Protein AF-A0A9P3PJD3-F1 (afdb_monomer)

Organism: Lyophyllum shimeji (NCBI:txid47721)

pLDDT: mean 73.06, std 24.03, range [23.92, 98.25]

Sequence (471 aa):
MWLSDAQKIGVALTTFGALFMLLGVMLFFDGALLALGNVLFLSGLTLIIGPQKTFYFFARKQKIRGTICFLGGVLLVFLKWPFVGMIVETFGFLNLFGDFFPVVITFLRQLPFIGTALSLPYIRVVVDRLAGSRTSAGYLTEPVTESTPVASRGSAKRLLNLPSFSKSKDHDLRITYLTQIGMHEKFLHSLASRYLAIKSQYPGEGRRRWHLRVLHEFWEGLHNDLSGLSTKLSPDDFMQDDDPFDYLTEGQELGIVLRTDYSNDHAWQAFCATLRDAEQELSEAVKQPEPADTEEARSLGQTQTEDSDSDAESVGGVPFPIIKAVDPSPAERPVFHNISNLTALRILNEVDIRPAPSPPPGESRIHPPNRLIDQGGWQEIYSGMNIWIYDTQSNNDQCVRLVSQEGDIYGTATGDSWRVQGSHICELQFNMSFLGMKISFGGLDRWDYTQRRQNLDEANQTVGIPRSTST

Solvent-accessible surface area (backbone atoms only — not comparable to full-atom values): 27585 Å² total; per-residue (Å²): 140,81,76,53,71,60,32,51,50,8,53,52,30,29,52,52,7,52,50,30,32,51,49,10,53,74,63,75,42,34,36,68,39,32,42,50,8,49,54,32,26,52,52,8,48,25,37,55,65,28,63,69,56,37,52,54,58,46,67,30,82,93,26,33,69,17,34,54,31,22,54,48,8,52,48,29,17,71,71,72,37,26,66,63,8,52,55,40,18,51,56,8,46,49,60,56,50,52,87,48,44,48,58,51,51,55,54,45,50,71,37,84,71,50,20,62,60,53,60,35,79,77,49,33,59,56,52,49,54,72,54,57,80,71,85,81,80,82,82,81,91,83,86,90,79,94,71,90,79,74,91,72,92,81,84,94,81,84,90,67,80,51,78,66,61,81,94,74,97,61,83,71,59,56,70,55,73,71,51,79,70,73,68,34,66,75,55,49,54,45,40,76,72,37,41,70,60,47,39,70,75,46,77,84,63,31,39,50,51,41,52,52,51,41,48,51,53,46,65,76,43,66,87,59,83,80,81,82,78,93,61,99,76,58,70,67,78,74,62,75,59,70,42,94,53,50,76,78,71,57,74,80,43,64,25,36,37,41,49,24,51,85,89,50,66,68,44,50,53,54,42,55,49,37,40,52,52,30,43,47,52,52,27,48,32,30,51,57,80,86,79,93,86,81,84,88,85,83,91,87,83,89,80,89,83,83,87,78,94,69,88,77,76,80,84,37,38,62,83,53,60,56,58,42,79,42,76,62,53,86,86,46,34,79,78,42,50,74,58,52,54,43,55,51,44,54,67,68,25,47,78,44,53,43,76,28,63,71,60,61,94,93,54,74,75,69,80,80,63,39,50,40,40,34,37,99,57,26,17,46,30,46,48,65,68,46,46,28,38,35,39,74,64,22,61,77,69,45,29,26,34,42,44,33,46,49,51,90,52,58,87,36,36,30,28,31,27,41,80,43,50,41,64,48,47,48,59,50,51,50,34,38,74,74,68,70,51,72,96,69,63,87,86,52,94,71,53,45,63,68,58,36,51,53,36,58,56,52,69,74,48,76,95,79,70,83,79,75,83,84,124

Secondary structure (DSSP, 8-state):
----HHHHHHHHHHHHHHHHHHHHHHTTS-HHHHHHHHHHHHHHHHHHH-HHHHHHHHT-TTTHHHHHHHHHHHHHHHTT-HHHHHHHHHHHHHHHHGGGHHHHHHHHHHSTTHHHHHTSHHHHHHHHHHH------------------------------PPP------STTHHHHS--SPPPHHHHHHHHHHHHHHHHH-TTS-HHHHHHHHHHHHHHTTTS--TT------GGGGTSS--TTHHHH-SS-SEEEEE---S-HHHHHHHHHHHHHHHHHHHHHHH-----------------------------S-SS-SEEEE---TTTHHHHTT--HHHHHHHHSEEEEEEPPPPPTTPPPPSS-BTTTBBTTEEEEEESSEEEEE-TTHHHH-EEEEEPSS-SSTT--TT-EEEEEGGGHHHHHHHHHHH------TT---S-HHHHHHHHHHHTS-S--------

Radius of gyration: 27.25 Å; Cα contacts (8 Å, |Δi|>4): 586; chains: 1; bounding box: 64×73×81 Å

InterPro domains:
  IPR007305 Vesicle transport protein, Got1/SFT2-like [PF04178] (14-112)
  IPR045176 Protein transport protein Got1 [PTHR21493] (2-134)

Structure (mmCIF, N/CA/C/O backbone):
data_AF-A0A9P3PJD3-F1
#
_entry.id   AF-A0A9P3PJD3-F1
#
loop_
_atom_site.group_PDB
_atom_site.id
_atom_site.type_symbol
_atom_site.label_atom_id
_atom_site.label_alt_id
_atom_site.label_comp_id
_atom_site.label_asym_id
_atom_site.label_entity_id
_atom_site.label_seq_id
_atom_site.pdbx_PDB_ins_code
_atom_site.Cartn_x
_atom_site.Cartn_y
_atom_site.Cartn_z
_atom_site.occupancy
_atom_site.B_iso_or_equiv
_atom_site.auth_seq_id
_atom_site.auth_comp_id
_atom_site.auth_asym_id
_atom_site.auth_atom_id
_atom_site.pdbx_PDB_model_num
ATOM 1 N N . MET A 1 1 ? 14.422 -10.837 13.502 1.00 37.41 1 MET A N 1
ATOM 2 C CA . MET A 1 1 ? 13.408 -10.274 14.421 1.00 37.41 1 MET A CA 1
ATOM 3 C C . MET A 1 1 ? 14.071 -10.039 15.772 1.00 37.41 1 MET A C 1
ATOM 5 O O . MET A 1 1 ? 14.404 -11.009 16.440 1.00 37.41 1 MET A O 1
ATOM 9 N N . TRP A 1 2 ? 14.347 -8.791 16.147 1.00 41.00 2 TRP A N 1
ATOM 10 C CA . TRP A 1 2 ? 14.808 -8.458 17.499 1.00 41.00 2 TRP A CA 1
ATOM 11 C C . TRP A 1 2 ? 13.704 -7.630 18.157 1.00 41.00 2 TRP A C 1
ATOM 13 O O . TRP A 1 2 ? 13.344 -6.574 17.652 1.00 41.00 2 TRP A O 1
ATOM 23 N N . LEU A 1 3 ? 13.097 -8.170 19.216 1.00 60.50 3 LEU A N 1
ATOM 24 C CA . LEU A 1 3 ? 12.095 -7.466 20.022 1.00 60.50 3 LEU A CA 1
ATOM 25 C C . LEU A 1 3 ? 12.729 -6.208 20.628 1.00 60.50 3 LEU A C 1
ATOM 27 O O . LEU A 1 3 ? 13.901 -6.251 21.019 1.00 60.50 3 LEU A O 1
ATOM 31 N N . SER A 1 4 ? 11.969 -5.120 20.765 1.00 76.19 4 SER A N 1
ATOM 32 C CA . SER A 1 4 ? 12.437 -3.978 21.558 1.00 76.19 4 SER A CA 1
ATOM 33 C C . SER A 1 4 ? 12.630 -4.400 23.017 1.00 76.19 4 SER A C 1
ATOM 35 O O . SER A 1 4 ? 11.998 -5.350 23.488 1.00 76.19 4 SER A O 1
ATOM 37 N N . ASP A 1 5 ? 13.486 -3.712 23.768 1.00 79.19 5 ASP A N 1
ATOM 38 C CA . ASP A 1 5 ? 13.736 -4.088 25.165 1.00 79.19 5 ASP A CA 1
ATOM 39 C C . ASP A 1 5 ? 12.467 -3.991 26.024 1.00 79.19 5 ASP A C 1
ATOM 41 O O . ASP A 1 5 ? 12.213 -4.869 26.848 1.00 79.19 5 ASP A O 1
ATOM 45 N N . ALA A 1 6 ? 11.591 -3.023 25.737 1.00 76.31 6 ALA A N 1
ATOM 46 C CA . ALA A 1 6 ? 10.266 -2.936 26.347 1.00 76.31 6 ALA A CA 1
ATOM 47 C C . ALA A 1 6 ? 9.379 -4.146 26.006 1.00 76.31 6 ALA A C 1
ATOM 49 O O . ALA A 1 6 ? 8.696 -4.665 26.884 1.00 76.31 6 ALA A O 1
ATOM 50 N N . GLN A 1 7 ? 9.416 -4.643 24.766 1.00 74.62 7 GLN A N 1
ATOM 51 C CA . GLN A 1 7 ? 8.671 -5.841 24.372 1.00 74.62 7 GLN A CA 1
ATOM 52 C C . GLN A 1 7 ? 9.248 -7.113 24.993 1.00 74.62 7 GLN A C 1
ATOM 54 O O . GLN A 1 7 ? 8.478 -7.982 25.388 1.00 74.62 7 GLN A O 1
ATOM 59 N N . LYS A 1 8 ? 10.573 -7.233 25.138 1.00 82.50 8 LYS A N 1
ATOM 60 C CA . LYS A 1 8 ? 11.196 -8.363 25.856 1.00 82.50 8 LYS A CA 1
ATOM 61 C C . LYS A 1 8 ? 10.764 -8.390 27.317 1.00 82.50 8 LYS A C 1
ATOM 63 O O . LYS A 1 8 ? 10.385 -9.442 27.829 1.00 82.50 8 LYS A O 1
ATOM 68 N N . ILE A 1 9 ? 10.786 -7.225 27.964 1.00 86.69 9 ILE A N 1
ATOM 69 C CA . ILE A 1 9 ? 10.283 -7.045 29.327 1.00 86.69 9 ILE A CA 1
ATOM 70 C C . ILE A 1 9 ? 8.790 -7.389 29.367 1.00 86.69 9 ILE A C 1
ATOM 72 O O . ILE A 1 9 ? 8.368 -8.176 30.208 1.00 86.69 9 ILE A O 1
ATOM 76 N N . GLY A 1 10 ? 8.004 -6.900 28.407 1.00 88.25 10 GLY A N 1
ATOM 77 C CA . GLY A 1 10 ? 6.584 -7.216 28.274 1.00 88.25 10 GLY A CA 1
ATOM 78 C C . GLY A 1 10 ? 6.309 -8.718 28.177 1.00 88.25 10 GLY A C 1
ATOM 79 O O . GLY A 1 10 ? 5.494 -9.233 28.936 1.00 88.25 10 GLY A O 1
ATOM 80 N N . VAL A 1 11 ? 7.041 -9.443 27.324 1.00 84.56 11 VAL A N 1
ATOM 81 C CA . VAL A 1 11 ? 6.950 -10.909 27.192 1.00 84.56 11 VAL A CA 1
ATOM 82 C C . VAL A 1 11 ? 7.253 -11.603 28.521 1.00 84.56 11 VAL A C 1
ATOM 84 O O . VAL A 1 11 ? 6.520 -12.516 28.911 1.00 84.56 11 VAL A O 1
ATOM 87 N N . ALA A 1 12 ? 8.281 -11.157 29.249 1.00 91.12 12 ALA A N 1
ATOM 88 C CA . ALA A 1 12 ? 8.594 -11.693 30.571 1.00 91.12 12 ALA A CA 1
ATOM 89 C C . ALA A 1 12 ? 7.453 -11.440 31.573 1.00 91.12 12 ALA A C 1
ATOM 91 O O . ALA A 1 12 ? 6.994 -12.385 32.215 1.00 91.12 12 ALA A O 1
ATOM 92 N N . LEU A 1 13 ? 6.940 -10.207 31.668 1.00 93.00 13 LEU A N 1
ATOM 93 C CA . LEU A 1 13 ? 5.838 -9.858 32.574 1.00 93.00 13 LEU A CA 1
ATOM 94 C C . LEU A 1 13 ? 4.545 -10.617 32.254 1.00 93.00 13 LEU A C 1
ATOM 96 O O . LEU A 1 13 ? 3.912 -11.130 33.173 1.00 93.00 13 LEU A O 1
ATOM 100 N N . THR A 1 14 ? 4.171 -10.751 30.980 1.00 91.38 14 THR A N 1
ATOM 101 C CA . THR A 1 14 ? 2.981 -11.518 30.578 1.00 91.38 14 THR A CA 1
ATOM 102 C C . THR A 1 14 ? 3.125 -12.992 30.945 1.00 91.38 14 THR A C 1
ATOM 104 O O . THR A 1 14 ? 2.175 -13.596 31.444 1.00 91.38 14 THR A O 1
ATOM 107 N N . THR A 1 15 ? 4.318 -13.563 30.762 1.00 91.12 15 THR A N 1
ATOM 108 C CA . THR A 1 15 ? 4.600 -14.962 31.118 1.00 91.12 15 THR A CA 1
ATOM 109 C C . THR A 1 15 ? 4.548 -15.173 32.634 1.00 91.12 15 THR A C 1
ATOM 111 O O . THR A 1 15 ? 3.896 -16.108 33.101 1.00 91.12 15 THR A O 1
ATOM 114 N N . PHE A 1 16 ? 5.166 -14.286 33.421 1.00 92.19 16 PHE A N 1
ATOM 115 C CA . PHE A 1 16 ? 5.097 -14.342 34.885 1.00 92.19 16 PHE A CA 1
ATOM 116 C C . PHE A 1 16 ? 3.681 -14.099 35.413 1.00 92.19 16 PHE A C 1
ATOM 118 O O . PHE A 1 16 ? 3.247 -14.798 36.326 1.00 92.19 16 PHE A O 1
ATOM 125 N N . GLY A 1 17 ? 2.937 -13.162 34.826 1.00 95.62 17 GLY A N 1
ATOM 126 C CA . GLY A 1 17 ? 1.540 -12.914 35.172 1.00 95.62 17 GLY A CA 1
ATOM 127 C C . GLY A 1 17 ? 0.670 -14.151 34.953 1.00 95.62 17 GLY A C 1
ATOM 128 O O . GLY A 1 17 ? -0.049 -14.561 35.861 1.00 95.62 17 GLY A O 1
ATOM 129 N N . ALA A 1 18 ? 0.809 -14.812 33.799 1.00 93.12 18 ALA A N 1
ATOM 130 C CA . ALA A 1 18 ? 0.119 -16.070 33.510 1.00 93.12 18 ALA A CA 1
ATOM 131 C C . ALA A 1 18 ? 0.488 -17.192 34.495 1.00 93.12 18 ALA A C 1
ATOM 133 O O . ALA A 1 18 ? -0.389 -17.932 34.945 1.00 93.12 18 ALA A O 1
ATOM 134 N N . LEU A 1 19 ? 1.764 -17.290 34.878 1.00 93.50 19 LEU A N 1
ATOM 135 C CA . LEU A 1 19 ? 2.227 -18.249 35.881 1.00 93.50 19 LEU A CA 1
ATOM 136 C C . LEU A 1 19 ? 1.600 -17.990 37.261 1.00 93.50 19 LEU A C 1
ATOM 138 O O . LEU A 1 19 ? 1.125 -18.930 37.896 1.00 93.50 19 LEU A O 1
ATOM 142 N N . PHE A 1 20 ? 1.573 -16.737 37.726 1.00 92.44 20 PHE A N 1
ATOM 143 C CA . PHE A 1 20 ? 0.970 -16.386 39.016 1.00 92.44 20 PHE A CA 1
ATOM 144 C C . PHE A 1 20 ? -0.547 -16.579 39.027 1.00 92.44 20 PHE A C 1
ATOM 146 O O . PHE A 1 20 ? -1.076 -17.069 40.024 1.00 92.44 20 PHE A O 1
ATOM 153 N N . MET A 1 21 ? -1.234 -16.292 37.917 1.00 94.69 21 MET A N 1
ATOM 154 C CA . MET A 1 21 ? -2.654 -16.622 37.775 1.00 94.69 21 MET A CA 1
ATOM 155 C C . MET A 1 21 ? -2.888 -18.137 37.877 1.00 94.69 21 MET A C 1
ATOM 157 O O . MET A 1 21 ? -3.758 -18.576 38.628 1.00 94.69 21 MET A O 1
ATOM 161 N N . LEU A 1 22 ? -2.079 -18.955 37.192 1.00 93.81 22 LEU A N 1
ATOM 162 C CA . LEU A 1 22 ? -2.166 -20.419 37.275 1.00 93.81 22 LEU A CA 1
ATOM 163 C C . LEU A 1 22 ? -1.929 -20.920 38.704 1.00 93.81 22 LEU A C 1
ATOM 165 O O . LEU A 1 22 ? -2.688 -21.755 39.198 1.00 93.81 22 LEU A O 1
ATOM 169 N N . LEU A 1 23 ? -0.901 -20.402 39.379 1.00 93.31 23 LEU A N 1
ATOM 170 C CA . LEU A 1 23 ? -0.596 -20.763 40.762 1.00 93.31 23 LEU A CA 1
ATOM 171 C C . LEU A 1 23 ? -1.735 -20.363 41.711 1.00 93.31 23 LEU A C 1
ATOM 173 O O . LEU A 1 23 ? -2.110 -21.155 42.574 1.00 93.31 23 LEU A O 1
ATOM 177 N N . GLY A 1 24 ? -2.318 -19.177 41.520 1.00 94.81 24 GLY A N 1
ATOM 178 C CA . GLY A 1 24 ? -3.471 -18.706 42.283 1.00 94.81 24 GLY A CA 1
ATOM 179 C C . GLY A 1 24 ? -4.686 -19.622 42.131 1.00 94.81 24 GLY A C 1
ATOM 180 O O . GLY A 1 24 ? -5.316 -19.966 43.128 1.00 94.81 24 GLY A O 1
ATOM 181 N N . VAL A 1 25 ? -4.973 -20.102 40.915 1.00 94.31 25 VAL A N 1
ATOM 182 C CA . VAL A 1 25 ? -6.035 -21.100 40.682 1.00 94.31 25 VAL A CA 1
ATOM 183 C C . VAL A 1 25 ? -5.717 -22.430 41.377 1.00 94.31 25 VAL A C 1
ATOM 185 O O . VAL A 1 25 ? -6.590 -22.988 42.041 1.00 94.31 25 VAL A O 1
ATOM 188 N N . MET A 1 26 ? -4.477 -22.925 41.275 1.00 93.75 26 MET A N 1
ATOM 189 C CA . MET A 1 26 ? -4.052 -24.192 41.895 1.00 93.75 26 MET A CA 1
ATOM 190 C C . MET A 1 26 ? -4.118 -24.163 43.427 1.00 93.75 26 MET A C 1
ATOM 192 O O . MET A 1 26 ? -4.468 -25.166 44.045 1.00 93.75 26 MET A O 1
ATOM 196 N N . LEU A 1 27 ? -3.834 -23.015 44.046 1.00 93.38 27 LEU A N 1
ATOM 197 C CA . LEU A 1 27 ? -3.934 -22.802 45.493 1.00 93.38 27 LEU A CA 1
ATOM 198 C C . LEU A 1 27 ? -5.358 -22.429 45.942 1.00 93.38 27 LEU A C 1
ATOM 200 O O . LEU A 1 27 ? -5.536 -21.666 46.885 1.00 93.38 27 LEU A O 1
ATOM 204 N N . PHE A 1 28 ? -6.375 -22.991 45.280 1.00 91.38 28 PHE A N 1
ATOM 205 C CA . PHE A 1 28 ? -7.795 -22.770 45.573 1.00 91.38 28 PHE A CA 1
ATOM 206 C C . PHE A 1 28 ? -8.239 -21.302 45.455 1.00 91.38 28 PHE A C 1
ATOM 208 O O . PHE A 1 28 ? -8.947 -20.785 46.317 1.00 91.38 28 PHE A O 1
ATOM 215 N N . PHE A 1 29 ? -7.882 -20.654 44.340 1.00 90.44 29 PHE A N 1
ATOM 216 C CA . PHE A 1 29 ? -8.232 -19.261 44.029 1.00 90.44 29 PHE A CA 1
ATOM 217 C C . PHE A 1 29 ? -7.695 -18.256 45.058 1.00 90.44 29 PHE A C 1
ATOM 219 O O . PHE A 1 29 ? -8.426 -17.381 45.530 1.00 90.44 29 PHE A O 1
ATOM 226 N N . ASP A 1 30 ? -6.403 -18.359 45.382 1.00 93.69 30 ASP A N 1
ATOM 227 C CA . ASP A 1 30 ? -5.714 -17.374 46.218 1.00 93.69 30 ASP A CA 1
ATOM 228 C C . ASP A 1 30 ? -5.802 -15.980 45.572 1.00 93.69 30 ASP A C 1
ATOM 230 O O . ASP A 1 30 ? -5.200 -15.704 44.531 1.00 93.69 30 ASP A O 1
ATOM 234 N N . GLY A 1 31 ? -6.589 -15.093 46.185 1.00 90.38 31 GLY A N 1
ATOM 235 C CA . GLY A 1 31 ? -6.885 -13.778 45.619 1.00 90.38 31 GLY A CA 1
ATOM 236 C C . GLY A 1 31 ? -5.663 -12.866 45.491 1.00 90.38 31 GLY A C 1
ATOM 237 O O . GLY A 1 31 ? -5.648 -12.017 44.604 1.00 90.38 31 GLY A O 1
ATOM 238 N N . ALA A 1 32 ? -4.631 -13.039 46.325 1.00 92.75 32 ALA A N 1
ATOM 239 C CA . ALA A 1 32 ? -3.427 -12.214 46.261 1.00 92.75 32 ALA A CA 1
ATOM 240 C C . ALA A 1 32 ? -2.553 -12.611 45.065 1.00 92.75 32 ALA A C 1
ATOM 242 O O . ALA A 1 32 ? -2.089 -11.738 44.329 1.00 92.75 32 ALA A O 1
ATOM 243 N N . LEU A 1 33 ? -2.380 -13.915 44.830 1.00 93.75 33 LEU A N 1
ATOM 244 C CA . LEU A 1 33 ? -1.654 -14.428 43.664 1.00 93.75 33 LEU A CA 1
ATOM 245 C C . LEU A 1 33 ? -2.386 -14.136 42.353 1.00 93.75 33 LEU A C 1
ATOM 247 O O . LEU A 1 33 ? -1.742 -13.761 41.374 1.00 93.75 33 LEU A O 1
ATOM 251 N N . LEU A 1 34 ? -3.718 -14.243 42.340 1.00 95.00 34 LEU A N 1
ATOM 252 C CA . LEU A 1 34 ? -4.534 -13.888 41.177 1.00 95.00 34 LEU A CA 1
ATOM 253 C C . LEU A 1 34 ? -4.467 -12.386 40.875 1.00 95.00 34 LEU A C 1
ATOM 255 O O . LEU A 1 34 ? -4.223 -12.007 39.734 1.00 95.00 34 LEU A O 1
ATOM 259 N N . ALA A 1 35 ? -4.594 -11.524 41.888 1.00 94.31 35 ALA A N 1
ATOM 260 C CA . ALA A 1 35 ? -4.472 -10.078 41.703 1.00 94.31 35 ALA A CA 1
ATOM 261 C C . ALA A 1 35 ? -3.072 -9.679 41.208 1.00 94.31 35 ALA A C 1
ATOM 263 O O . ALA A 1 35 ? -2.950 -8.886 40.274 1.00 94.31 35 ALA A O 1
ATOM 264 N N . LEU A 1 36 ? -2.013 -10.253 41.791 1.00 95.06 36 LEU A N 1
ATOM 265 C CA . LEU A 1 36 ? -0.637 -10.027 41.343 1.00 95.06 36 LEU A CA 1
ATOM 266 C C . LEU A 1 36 ? -0.435 -10.512 39.901 1.00 95.06 36 LEU A C 1
ATOM 268 O O . LEU A 1 36 ? 0.158 -9.802 39.086 1.00 95.06 36 LEU A O 1
ATOM 272 N N . GLY A 1 37 ? -0.969 -11.692 39.583 1.00 95.62 37 GLY A N 1
ATOM 273 C CA . GLY A 1 37 ? -0.989 -12.248 38.237 1.00 95.62 37 GLY A CA 1
ATOM 274 C C . GLY A 1 37 ? -1.658 -11.307 37.239 1.00 95.62 37 GLY A C 1
ATOM 275 O O . GLY A 1 37 ? -1.056 -11.003 36.213 1.00 95.62 37 GLY A O 1
ATOM 276 N N . ASN A 1 38 ? -2.825 -10.756 37.580 1.00 95.44 38 ASN A N 1
ATOM 277 C CA . ASN A 1 38 ? -3.565 -9.810 36.744 1.00 95.44 38 ASN A CA 1
ATOM 278 C C . ASN A 1 38 ? -2.787 -8.511 36.510 1.00 95.44 38 ASN A C 1
ATOM 280 O O . ASN A 1 38 ? -2.729 -8.028 35.381 1.00 95.44 38 ASN A O 1
ATOM 284 N N . VAL A 1 39 ? -2.134 -7.959 37.539 1.00 95.19 39 VAL A N 1
ATOM 285 C CA . VAL A 1 39 ? -1.307 -6.744 37.404 1.00 95.19 39 VAL A CA 1
ATOM 286 C C . VAL A 1 39 ? -0.113 -6.990 36.483 1.00 95.19 39 VAL A C 1
ATOM 288 O O . VAL A 1 39 ? 0.149 -6.193 35.577 1.00 95.19 39 VAL A O 1
ATOM 291 N N . LEU A 1 40 ? 0.607 -8.096 36.680 1.00 93.56 40 LEU A N 1
ATOM 292 C CA . LEU A 1 40 ? 1.763 -8.459 35.854 1.00 93.56 40 LEU A CA 1
ATOM 293 C C . LEU A 1 40 ? 1.352 -8.798 34.420 1.00 93.56 40 LEU A C 1
ATOM 295 O O . LEU A 1 40 ? 2.004 -8.376 33.468 1.00 93.56 40 LEU A O 1
ATOM 299 N N . PHE A 1 41 ? 0.238 -9.506 34.252 1.00 93.12 41 PHE A N 1
ATOM 300 C CA . PHE A 1 41 ? -0.291 -9.862 32.946 1.00 93.12 41 PHE A CA 1
ATOM 301 C C . PHE A 1 41 ? -0.732 -8.623 32.171 1.00 93.12 41 PHE A C 1
ATOM 3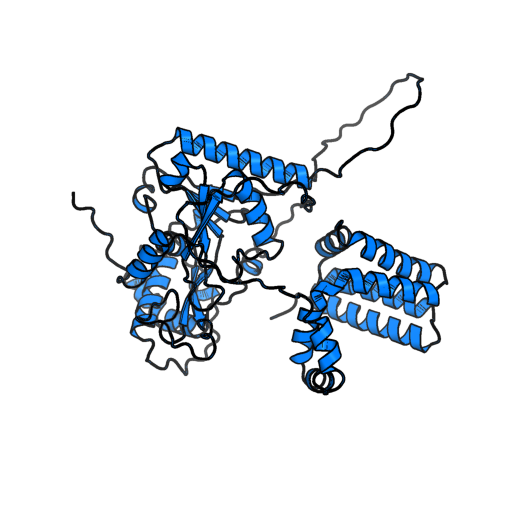03 O O . PHE A 1 41 ? -0.334 -8.457 31.019 1.00 93.12 41 PHE A O 1
ATOM 310 N N . LEU A 1 42 ? -1.486 -7.721 32.808 1.00 91.38 42 LEU A N 1
ATOM 311 C CA . LEU A 1 42 ? -1.941 -6.479 32.190 1.00 91.38 42 LEU A CA 1
ATOM 312 C C . LEU A 1 42 ? -0.785 -5.548 31.855 1.00 91.38 42 LEU A C 1
ATOM 314 O O . LEU A 1 42 ? -0.742 -5.023 30.747 1.00 91.38 42 LEU A O 1
ATOM 318 N N . SER A 1 43 ? 0.168 -5.361 32.765 1.00 91.50 43 SER A N 1
ATOM 319 C CA . SER A 1 43 ? 1.355 -4.541 32.492 1.00 91.50 43 SER A CA 1
ATOM 320 C C . SER A 1 43 ? 2.221 -5.144 31.384 1.00 91.50 43 SER A C 1
ATOM 322 O O . SER A 1 43 ? 2.613 -4.425 30.468 1.00 91.50 43 SER A O 1
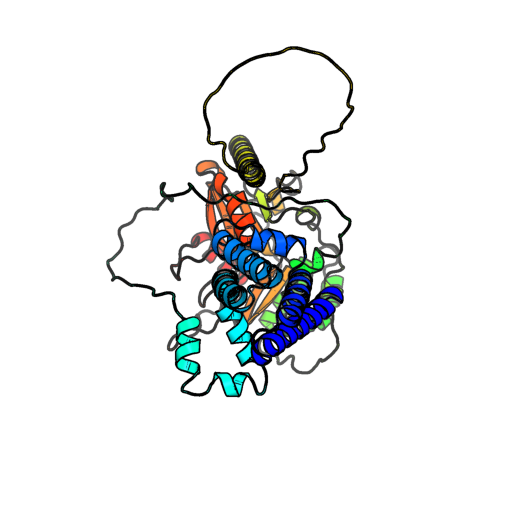ATOM 324 N N . GLY A 1 44 ? 2.443 -6.460 31.387 1.00 88.94 44 GLY A N 1
ATOM 325 C CA . GLY A 1 44 ? 3.161 -7.155 30.320 1.00 88.94 44 GLY A CA 1
ATOM 326 C C . GLY A 1 44 ? 2.465 -7.027 28.967 1.00 88.94 44 GLY A C 1
ATOM 327 O O . GLY A 1 44 ? 3.087 -6.620 27.988 1.00 88.94 44 GLY A O 1
ATOM 328 N N . LEU A 1 45 ? 1.152 -7.264 28.926 1.00 85.12 45 LEU A N 1
ATOM 329 C CA . LEU A 1 45 ? 0.331 -7.104 27.726 1.00 85.12 45 LEU A CA 1
ATOM 330 C C . LEU A 1 45 ? 0.397 -5.662 27.206 1.00 85.12 45 LEU A C 1
ATOM 332 O O . LEU A 1 45 ? 0.567 -5.439 26.008 1.00 85.12 45 LEU A O 1
ATOM 336 N N . THR A 1 46 ? 0.348 -4.697 28.125 1.00 85.25 46 THR A N 1
ATOM 337 C CA . THR A 1 46 ? 0.474 -3.266 27.838 1.00 85.25 46 THR A CA 1
ATOM 338 C C . THR A 1 46 ? 1.839 -2.919 27.245 1.00 85.25 46 THR A C 1
ATOM 340 O O . THR A 1 46 ? 1.917 -2.066 26.369 1.00 85.25 46 THR A O 1
ATOM 343 N N . LEU A 1 47 ? 2.918 -3.587 27.656 1.00 81.81 47 LEU A N 1
ATOM 344 C CA . LEU A 1 47 ? 4.265 -3.378 27.112 1.00 81.81 47 LEU A CA 1
ATOM 345 C C . LEU A 1 47 ? 4.498 -4.099 25.775 1.00 81.81 47 LEU A C 1
ATOM 347 O O . LEU A 1 47 ? 5.185 -3.558 24.911 1.00 81.81 47 LEU A O 1
ATOM 351 N N . ILE A 1 48 ? 3.915 -5.287 25.576 1.00 78.62 48 ILE A N 1
ATOM 352 C CA . ILE A 1 48 ? 3.989 -6.027 24.302 1.00 78.62 48 ILE A CA 1
ATOM 353 C C . ILE A 1 48 ? 3.241 -5.269 23.206 1.00 78.62 48 ILE A C 1
ATOM 355 O O . ILE A 1 48 ? 3.773 -5.054 22.114 1.00 78.62 48 ILE A O 1
ATOM 359 N N . ILE A 1 49 ? 1.998 -4.881 23.501 1.00 71.19 49 ILE A N 1
ATOM 360 C CA . ILE A 1 49 ? 1.115 -4.186 22.562 1.00 71.19 49 ILE A CA 1
ATOM 361 C C . ILE A 1 49 ? 1.495 -2.700 22.477 1.00 71.19 49 ILE A C 1
ATOM 363 O O . ILE A 1 49 ? 1.430 -2.109 21.403 1.00 71.19 49 ILE A O 1
ATOM 367 N N . GLY A 1 50 ? 1.934 -2.097 23.579 1.00 70.62 50 GLY A N 1
ATOM 368 C CA . GLY A 1 50 ? 2.185 -0.664 23.732 1.00 70.62 50 GLY A CA 1
ATOM 369 C C . GLY A 1 50 ? 1.045 0.017 24.512 1.00 70.62 50 GLY A C 1
ATOM 370 O O . GLY A 1 50 ? -0.122 -0.278 24.233 1.00 70.62 50 GLY A O 1
ATOM 371 N N . PRO A 1 51 ? 1.317 0.942 25.458 1.00 62.97 51 PRO A N 1
ATOM 372 C CA . PRO A 1 51 ? 0.288 1.518 26.334 1.00 62.97 51 PRO A CA 1
ATOM 373 C C . PRO A 1 51 ? -0.869 2.186 25.596 1.00 62.97 51 PRO A C 1
ATOM 375 O O . PRO A 1 51 ? -2.035 1.933 25.895 1.00 62.97 51 PRO A O 1
ATOM 378 N N . GLN A 1 52 ? -0.545 2.966 24.566 1.00 52.22 52 GLN A N 1
ATOM 379 C CA . GLN A 1 52 ? -1.537 3.630 23.724 1.00 52.22 52 GLN A CA 1
ATOM 380 C C . GLN A 1 52 ? -2.374 2.609 22.942 1.00 52.22 52 GLN A C 1
ATOM 382 O O . GLN A 1 52 ? -3.601 2.635 22.999 1.00 52.22 52 GLN A O 1
ATOM 387 N N . LYS A 1 53 ? -1.725 1.647 22.271 1.00 48.44 53 LYS A N 1
ATOM 388 C CA . LYS A 1 53 ? -2.408 0.604 21.486 1.00 48.44 53 LYS A CA 1
ATOM 389 C C . LYS A 1 53 ? -3.301 -0.283 22.361 1.00 48.44 53 LYS A C 1
ATOM 391 O O . LYS A 1 53 ? -4.388 -0.661 21.938 1.00 48.44 53 LYS A O 1
ATOM 396 N N . THR A 1 54 ? -2.870 -0.563 23.589 1.00 62.47 54 THR A N 1
ATOM 397 C CA . THR A 1 54 ? -3.629 -1.337 24.578 1.00 62.47 54 THR A CA 1
ATOM 398 C C . THR A 1 54 ? -4.883 -0.580 24.989 1.00 62.47 54 THR A C 1
ATOM 400 O O . THR A 1 54 ? -5.981 -1.113 24.867 1.00 62.47 54 THR A O 1
ATOM 403 N N . PHE A 1 55 ? -4.761 0.693 25.366 1.00 68.25 55 PHE A N 1
ATOM 404 C CA . PHE A 1 55 ? -5.922 1.512 25.710 1.00 68.25 55 PHE A CA 1
ATOM 405 C C . PHE A 1 55 ? -6.966 1.546 24.579 1.00 68.25 55 PHE A C 1
ATOM 407 O O . PHE A 1 55 ? -8.142 1.266 24.813 1.00 68.25 55 PHE A O 1
ATOM 414 N N . TYR A 1 56 ? -6.537 1.769 23.332 1.00 56.03 56 TYR A N 1
ATOM 415 C CA . TYR A 1 56 ? -7.439 1.783 22.173 1.00 56.03 56 TYR A CA 1
ATOM 416 C C . TYR A 1 56 ? -8.045 0.417 21.839 1.00 56.03 56 TYR A C 1
ATOM 418 O O . TYR A 1 56 ? -9.199 0.335 21.410 1.00 56.03 56 TYR A O 1
ATOM 426 N N . PHE A 1 57 ? -7.298 -0.665 22.059 1.00 58.59 57 PHE A N 1
ATOM 427 C CA . PHE A 1 57 ? -7.797 -2.027 21.906 1.00 58.59 57 PHE A CA 1
ATOM 428 C C . PHE A 1 57 ? -8.951 -2.316 22.876 1.00 58.59 57 PHE A C 1
ATOM 430 O O . PHE A 1 57 ? -10.004 -2.809 22.463 1.00 58.59 57 PHE A O 1
ATOM 437 N N . PHE A 1 58 ? -8.784 -1.938 24.145 1.00 64.75 58 PHE A N 1
ATOM 438 C CA . PHE A 1 58 ? -9.801 -2.117 25.178 1.00 64.75 58 PHE A CA 1
ATOM 439 C C . PHE A 1 58 ? -10.971 -1.113 25.036 1.00 64.75 58 PHE A C 1
ATOM 441 O O . PHE A 1 58 ? -12.105 -1.456 25.368 1.00 64.75 58 PHE A O 1
ATOM 448 N N . ALA A 1 59 ? -10.766 0.080 24.468 1.00 61.34 59 ALA A N 1
ATOM 449 C CA . ALA A 1 59 ? -11.811 1.104 24.300 1.00 61.34 59 ALA A CA 1
ATOM 450 C C . ALA A 1 59 ? -12.699 0.946 23.039 1.00 61.34 59 ALA A C 1
ATOM 452 O O . ALA A 1 59 ? -13.613 1.741 22.805 1.00 61.34 59 ALA A O 1
ATOM 453 N N . ARG A 1 60 ? -12.476 -0.075 22.201 1.00 52.53 60 ARG A N 1
ATOM 454 C CA . ARG A 1 60 ? -13.227 -0.285 20.948 1.00 52.53 60 ARG A CA 1
ATOM 455 C C . ARG A 1 60 ? -14.684 -0.697 21.218 1.00 52.53 60 ARG A C 1
ATOM 457 O O . ARG A 1 60 ? -14.926 -1.698 21.885 1.00 52.53 60 ARG A O 1
ATOM 464 N N . LYS A 1 61 ? -15.673 -0.033 20.597 1.00 48.69 61 LYS A N 1
ATOM 465 C CA . LYS A 1 61 ? -17.128 -0.319 20.749 1.00 48.69 61 LYS A CA 1
ATOM 466 C C . LYS A 1 61 ? -17.512 -1.797 20.554 1.00 48.69 61 LYS A C 1
ATOM 468 O O . LYS A 1 61 ? -18.362 -2.318 21.266 1.00 48.69 61 LYS A O 1
ATOM 473 N N . GLN A 1 62 ? -16.861 -2.496 19.622 1.00 53.72 62 GLN A N 1
ATOM 474 C CA . GLN A 1 62 ? -17.098 -3.927 19.369 1.00 53.72 62 GLN A CA 1
ATOM 475 C C . GLN A 1 62 ? -16.527 -4.842 20.463 1.00 53.72 62 GLN A C 1
ATOM 477 O O . GLN A 1 62 ? -16.991 -5.965 20.643 1.00 53.72 62 GLN A O 1
ATOM 482 N N . LYS A 1 63 ? -15.524 -4.359 21.196 1.00 65.06 63 LYS A N 1
ATOM 483 C CA . LYS A 1 63 ? -14.793 -5.099 22.224 1.00 65.06 63 LYS A CA 1
ATOM 484 C C . LYS A 1 63 ? -15.143 -4.641 23.641 1.00 65.06 63 LYS A C 1
ATOM 486 O O . LYS A 1 63 ? -14.842 -5.362 24.581 1.00 65.06 63 LYS A O 1
ATOM 491 N N . ILE A 1 64 ? -15.876 -3.533 23.798 1.00 77.88 64 ILE A N 1
ATOM 492 C CA . ILE A 1 64 ? -16.208 -2.918 25.093 1.00 77.88 64 ILE A CA 1
ATOM 493 C C . ILE A 1 64 ? -16.971 -3.859 26.029 1.00 77.88 64 ILE A C 1
ATOM 495 O O . ILE A 1 64 ? -16.733 -3.855 27.230 1.00 77.88 64 ILE A O 1
ATOM 499 N N . ARG A 1 65 ? -17.838 -4.725 25.486 1.00 80.62 65 ARG A N 1
ATOM 500 C CA . ARG A 1 65 ? -18.527 -5.761 26.273 1.00 80.62 65 ARG A CA 1
ATOM 501 C C . ARG A 1 65 ? -17.525 -6.750 26.873 1.00 80.62 65 ARG A C 1
ATOM 503 O O . ARG A 1 65 ? -17.639 -7.102 28.040 1.00 80.62 65 ARG A O 1
ATOM 510 N N . GLY A 1 66 ? -16.526 -7.145 26.081 1.00 84.81 66 GLY A N 1
ATOM 511 C CA . GLY A 1 66 ? -15.402 -7.963 26.528 1.00 84.81 66 GLY A CA 1
ATOM 512 C C . GLY A 1 66 ? -14.510 -7.219 27.521 1.00 84.81 66 GLY A C 1
ATOM 513 O O . GLY A 1 66 ? -14.187 -7.781 28.555 1.00 84.81 66 GLY A O 1
ATOM 514 N N . THR A 1 67 ? -14.197 -5.944 27.274 1.00 85.06 67 THR A N 1
ATOM 515 C CA . THR A 1 67 ? -13.397 -5.079 28.161 1.00 85.06 67 THR A CA 1
ATOM 516 C C . THR A 1 67 ? -14.026 -4.876 29.528 1.00 85.06 67 THR A C 1
ATOM 518 O O . THR A 1 67 ? -13.353 -5.073 30.532 1.00 85.06 67 THR A O 1
ATOM 521 N N . ILE A 1 68 ? -15.306 -4.499 29.582 1.00 89.62 68 ILE A N 1
ATOM 522 C CA . ILE A 1 68 ? -16.034 -4.296 30.840 1.00 89.62 68 ILE A CA 1
ATOM 523 C C . ILE A 1 68 ? -16.108 -5.613 31.606 1.00 89.62 68 ILE A C 1
ATOM 525 O O . ILE A 1 68 ? -15.905 -5.631 32.814 1.00 89.62 68 ILE A O 1
ATOM 529 N N . CYS A 1 69 ? -16.359 -6.720 30.909 1.00 91.88 69 CYS A N 1
ATOM 530 C CA . CYS A 1 69 ? -16.380 -8.037 31.527 1.00 91.88 69 CYS A CA 1
ATOM 531 C C . CYS A 1 69 ? -14.990 -8.432 32.053 1.00 91.88 69 CYS A C 1
ATOM 533 O O . CYS A 1 69 ? -14.862 -8.834 33.201 1.00 91.88 69 CYS A O 1
ATOM 535 N N . PHE A 1 70 ? -13.933 -8.221 31.274 1.00 92.12 70 PHE A N 1
ATOM 536 C CA . PHE A 1 70 ? -12.560 -8.532 31.659 1.00 92.12 70 PHE A CA 1
ATOM 537 C C . PHE A 1 70 ? -12.093 -7.690 32.857 1.00 92.12 70 PHE A C 1
ATOM 539 O O . PHE A 1 70 ? -11.733 -8.243 33.891 1.00 92.12 70 PHE A O 1
ATOM 546 N N . LEU A 1 71 ? -12.181 -6.358 3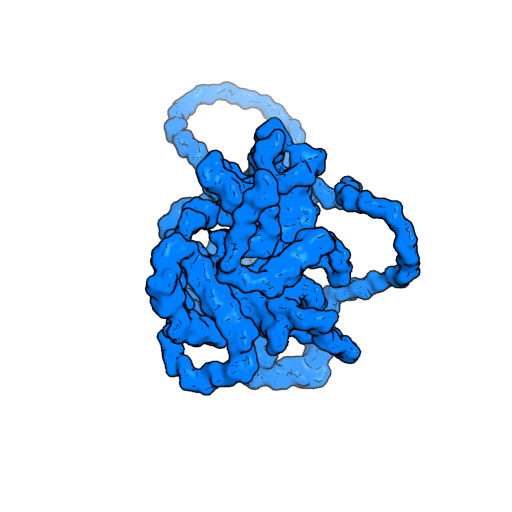2.765 1.00 92.12 71 LEU A N 1
ATOM 547 C CA . LEU A 1 71 ? -11.821 -5.446 33.857 1.00 92.12 71 LEU A CA 1
ATOM 548 C C . LEU A 1 71 ? -12.738 -5.608 35.073 1.00 92.12 71 LEU A C 1
ATOM 550 O O . LEU A 1 71 ? -12.276 -5.482 36.202 1.00 92.12 71 LEU A O 1
ATOM 554 N N . GLY A 1 72 ? -14.018 -5.916 34.862 1.00 94.38 72 GLY A N 1
ATOM 555 C CA . GLY A 1 72 ? -14.955 -6.247 35.932 1.00 94.38 72 GLY A CA 1
ATOM 556 C C . GLY A 1 72 ? -14.560 -7.530 36.662 1.00 94.38 72 GLY A C 1
ATOM 557 O O . GLY A 1 72 ? -14.616 -7.575 37.888 1.00 94.38 72 GLY A O 1
ATOM 558 N N . GLY A 1 73 ? -14.092 -8.544 35.932 1.00 93.88 73 GLY A N 1
ATOM 559 C CA . GLY A 1 73 ? -13.518 -9.763 36.499 1.00 93.88 73 GLY A CA 1
ATOM 560 C C . GLY A 1 73 ? -12.257 -9.484 37.318 1.00 93.88 73 GLY A C 1
ATOM 561 O O . GLY A 1 73 ? -12.193 -9.872 38.484 1.00 93.88 73 GLY A O 1
ATOM 562 N N . VAL A 1 74 ? -11.323 -8.699 36.770 1.00 93.81 74 VAL A N 1
ATOM 563 C CA . VAL A 1 74 ? -10.121 -8.245 37.490 1.00 93.81 74 VAL A CA 1
ATOM 564 C C . VAL A 1 74 ? -10.506 -7.497 38.772 1.00 93.81 74 VAL A C 1
ATOM 566 O O . VAL A 1 74 ? -9.979 -7.789 39.844 1.00 93.81 74 VAL A O 1
ATOM 569 N N . LEU A 1 75 ? -11.465 -6.570 38.699 1.00 95.12 75 LEU A N 1
ATOM 570 C CA . LEU A 1 75 ? -11.949 -5.817 39.857 1.00 95.12 75 LEU A CA 1
ATOM 571 C C . LEU A 1 75 ? -12.585 -6.734 40.914 1.00 95.12 75 LEU A C 1
ATOM 573 O O . LEU A 1 75 ? -12.347 -6.546 42.105 1.00 95.12 75 LEU A O 1
ATOM 577 N N . LEU A 1 76 ? -13.346 -7.754 40.508 1.00 94.69 76 LEU A N 1
ATOM 578 C CA . LEU A 1 76 ? -13.913 -8.754 41.420 1.00 94.69 76 LEU A CA 1
ATOM 579 C C . LEU A 1 76 ? -12.828 -9.553 42.158 1.00 94.69 76 LEU A C 1
ATOM 581 O O . LEU A 1 76 ? -12.986 -9.828 43.350 1.00 94.69 76 LEU A O 1
ATOM 585 N N . VAL A 1 77 ? -11.712 -9.877 41.494 1.00 93.50 77 VAL A N 1
ATOM 586 C CA . VAL A 1 77 ? -10.546 -10.497 42.148 1.00 93.50 77 VAL A CA 1
ATOM 587 C C . VAL A 1 77 ? -9.997 -9.573 43.244 1.00 93.50 77 VAL A C 1
ATOM 589 O O . VAL A 1 77 ? -9.798 -10.022 44.375 1.00 93.50 77 VAL A O 1
ATOM 592 N N . PHE A 1 78 ? -9.856 -8.270 42.968 1.00 90.81 78 PHE A N 1
ATOM 593 C CA . PHE A 1 78 ? -9.443 -7.278 43.974 1.00 90.81 78 PHE A CA 1
ATOM 594 C C . PHE A 1 78 ? -10.446 -7.123 45.128 1.00 90.81 78 PHE A C 1
ATOM 596 O O . PHE A 1 78 ? -10.044 -6.915 46.273 1.00 90.81 78 PHE A O 1
ATOM 603 N N . LEU A 1 79 ? -11.744 -7.279 44.862 1.00 93.12 79 LEU A N 1
ATOM 604 C CA . LEU A 1 79 ? -12.814 -7.197 45.862 1.00 93.12 79 LEU A CA 1
ATOM 605 C C . LEU A 1 79 ? -12.971 -8.470 46.716 1.00 93.12 79 LEU A C 1
ATOM 607 O O . LEU A 1 79 ? -13.963 -8.599 47.430 1.00 93.12 79 LEU A O 1
ATOM 611 N N . LYS A 1 80 ? -11.991 -9.388 46.696 1.00 91.00 80 LYS A N 1
ATOM 612 C CA . LYS A 1 80 ? -11.992 -10.679 47.418 1.00 91.00 80 LYS A CA 1
ATOM 613 C C . LYS A 1 80 ? -13.051 -11.673 46.932 1.00 91.00 80 LYS A C 1
ATOM 615 O O . LYS A 1 80 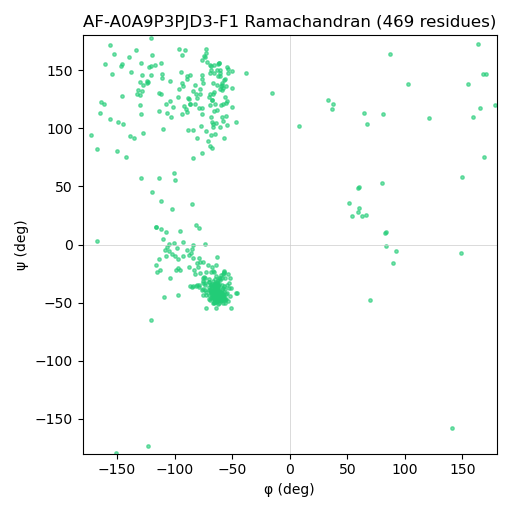? -13.437 -12.571 47.677 1.00 91.00 80 LYS A O 1
ATOM 620 N N . TRP A 1 81 ? -13.479 -11.559 45.675 1.00 94.38 81 TRP A N 1
ATOM 621 C CA . TRP A 1 81 ? -14.353 -12.531 45.007 1.00 94.38 81 TRP A CA 1
ATOM 622 C C . TRP A 1 81 ? -13.602 -13.241 43.862 1.00 94.38 81 TRP A C 1
ATOM 624 O O . TRP A 1 81 ? -14.051 -13.201 42.715 1.00 94.38 81 TRP A O 1
ATOM 634 N N . PRO A 1 82 ? -12.457 -13.905 44.133 1.00 90.56 82 PRO A N 1
ATOM 635 C CA . PRO A 1 82 ? -11.549 -14.391 43.094 1.00 90.56 82 PRO A CA 1
ATOM 636 C C . PRO A 1 82 ? -12.156 -15.479 42.208 1.00 90.56 82 PRO A C 1
ATOM 638 O O . PRO A 1 82 ? -11.929 -15.478 41.005 1.00 90.56 82 PRO A O 1
ATOM 641 N N . PHE A 1 83 ? -12.970 -16.378 42.767 1.00 91.38 83 PHE A N 1
ATOM 642 C CA . PHE A 1 83 ? -13.607 -17.442 41.988 1.00 91.38 83 PHE A CA 1
ATOM 643 C C . PHE A 1 83 ? -14.544 -16.884 40.907 1.00 91.38 83 PHE A C 1
ATOM 645 O O . PHE A 1 83 ? -14.426 -17.223 39.731 1.00 91.38 83 PHE A O 1
ATOM 652 N N . VAL A 1 84 ? -15.452 -15.983 41.299 1.00 93.62 84 VAL A N 1
ATOM 653 C CA . VAL A 1 84 ? -16.385 -15.333 40.366 1.00 93.62 84 VAL A CA 1
ATOM 654 C C . VAL A 1 84 ? -15.626 -14.396 39.429 1.00 93.62 84 VAL A C 1
ATOM 656 O O . VAL A 1 84 ? -15.873 -14.413 38.224 1.00 93.62 84 VAL A O 1
ATOM 659 N N . GLY A 1 85 ? -14.667 -13.636 39.965 1.00 93.50 85 GLY A N 1
ATOM 660 C CA . GLY A 1 85 ? -13.802 -12.749 39.196 1.00 93.50 85 GLY A CA 1
ATOM 661 C C . GLY A 1 85 ? -13.099 -13.470 38.053 1.00 93.50 85 GLY A C 1
ATOM 662 O O . GLY A 1 85 ? -13.242 -13.038 36.918 1.00 93.50 85 GLY A O 1
ATOM 663 N N . MET A 1 86 ? -12.474 -14.623 38.307 1.00 94.31 86 MET A N 1
ATOM 664 C CA . MET A 1 86 ? -11.787 -15.415 37.278 1.00 94.31 86 MET A CA 1
ATOM 665 C C . MET A 1 86 ? -12.719 -15.935 36.176 1.00 94.31 86 MET A C 1
ATOM 667 O O . MET A 1 86 ? -12.326 -15.969 35.009 1.00 94.31 86 MET A O 1
ATOM 671 N N . ILE A 1 87 ? -13.955 -16.329 36.505 1.00 93.06 87 ILE A N 1
ATOM 672 C CA . ILE A 1 87 ? -14.937 -16.780 35.501 1.00 93.06 87 ILE A CA 1
ATOM 673 C C . ILE A 1 87 ? -15.328 -15.616 34.584 1.00 93.06 87 ILE A C 1
ATOM 675 O O . ILE A 1 87 ? -15.294 -15.745 33.357 1.00 93.06 87 ILE A O 1
ATOM 679 N N . VAL A 1 88 ? -15.680 -14.476 35.183 1.00 93.81 88 VAL A N 1
ATOM 680 C CA . VAL A 1 88 ? -16.069 -13.257 34.461 1.00 93.81 88 VAL A CA 1
ATOM 681 C C . VAL A 1 88 ? -14.892 -12.737 33.628 1.00 93.81 88 VAL A C 1
ATOM 683 O O . VAL A 1 88 ? -15.046 -12.447 32.443 1.00 93.81 88 VAL A O 1
ATOM 686 N N . GLU A 1 89 ? -13.696 -12.708 34.210 1.00 93.06 89 GLU A N 1
ATOM 687 C CA . GLU A 1 89 ? -12.460 -12.290 33.555 1.00 93.06 89 GLU A CA 1
ATOM 688 C C . GLU A 1 89 ? -12.150 -13.157 32.332 1.00 93.06 89 GLU A C 1
ATOM 690 O O . GLU A 1 89 ? -11.937 -12.626 31.242 1.00 93.06 89 GLU A O 1
ATOM 695 N N . THR A 1 90 ? -12.205 -14.486 32.474 1.00 90.69 90 THR A N 1
ATOM 696 C CA . THR A 1 90 ? -11.946 -15.427 31.372 1.00 90.69 90 THR A CA 1
ATOM 697 C C . THR A 1 90 ? -12.934 -15.216 30.224 1.00 90.69 90 THR A C 1
ATOM 699 O O . THR A 1 90 ? -12.536 -15.191 29.058 1.00 90.69 90 THR A O 1
ATOM 702 N N . PHE A 1 91 ? -14.220 -15.006 30.525 1.00 90.31 91 PHE A N 1
ATOM 703 C CA . PHE A 1 91 ? -15.228 -14.722 29.500 1.00 90.31 91 PHE A CA 1
ATOM 704 C C . PHE A 1 91 ? -14.955 -13.397 28.769 1.00 90.31 91 PHE A C 1
ATOM 706 O O . PHE A 1 91 ? -15.046 -13.327 27.538 1.00 90.31 91 PHE A O 1
ATOM 713 N N . GLY A 1 92 ? -14.569 -12.353 29.504 1.00 87.19 92 GLY A N 1
ATOM 714 C CA . GLY A 1 92 ? -14.154 -11.076 28.926 1.00 87.19 92 GLY A CA 1
ATOM 715 C C . GLY A 1 92 ? -12.914 -11.207 28.040 1.00 87.19 92 GLY A C 1
ATOM 716 O O . GLY A 1 92 ? -12.904 -10.703 26.914 1.00 87.19 92 GLY A O 1
ATOM 717 N N . PHE A 1 93 ? -11.906 -11.947 28.507 1.00 87.31 93 PHE A N 1
ATOM 718 C CA . PHE A 1 93 ? -10.655 -12.197 27.792 1.00 87.31 93 PHE A CA 1
ATOM 719 C C . PHE A 1 93 ? -10.883 -12.923 26.458 1.00 87.31 93 PHE A C 1
ATOM 721 O O . PHE A 1 93 ? -10.373 -12.488 25.424 1.00 87.31 93 PHE A O 1
ATOM 728 N N . LEU A 1 94 ? -11.696 -13.986 26.448 1.00 84.62 94 LEU A N 1
ATOM 729 C CA . LEU A 1 94 ? -12.032 -14.735 25.229 1.00 84.62 94 LEU A CA 1
ATOM 730 C C . LEU A 1 94 ? -12.732 -13.847 24.185 1.00 84.62 94 LEU A C 1
ATOM 732 O O . LEU A 1 94 ? -12.399 -13.903 23.002 1.00 84.62 94 LEU A O 1
ATOM 736 N N . ASN A 1 95 ? -13.652 -12.977 24.610 1.00 80.88 95 ASN A N 1
ATOM 737 C CA . ASN A 1 95 ? -14.344 -12.045 23.710 1.00 80.88 95 ASN A CA 1
ATOM 738 C C . ASN A 1 95 ? -13.427 -10.930 23.174 1.00 80.88 95 ASN A C 1
ATOM 740 O O . ASN A 1 95 ? -13.627 -10.425 22.062 1.00 80.88 95 ASN A O 1
ATOM 744 N N . LEU A 1 96 ? -12.410 -10.545 23.947 1.00 79.25 96 LEU A N 1
ATOM 745 C CA . LEU A 1 96 ? -11.411 -9.568 23.528 1.00 79.25 96 LEU A CA 1
ATOM 746 C C . LEU A 1 96 ? -10.461 -10.148 22.482 1.00 79.25 96 LEU A C 1
ATOM 748 O O . LEU A 1 96 ? -10.348 -9.595 21.383 1.00 79.25 96 LEU A O 1
ATOM 752 N N . PHE A 1 97 ? -9.837 -11.283 22.797 1.00 75.12 97 PHE A N 1
ATOM 753 C CA . PHE A 1 97 ? -8.721 -11.840 22.030 1.00 75.12 97 PHE A CA 1
ATOM 754 C C . PHE A 1 97 ? -9.091 -12.979 21.072 1.00 75.12 97 PHE A C 1
ATOM 756 O O . PHE A 1 97 ? -8.212 -13.474 20.370 1.00 75.12 97 PHE A O 1
ATOM 763 N N . GLY A 1 98 ? -10.369 -13.360 20.977 1.00 69.56 98 GLY A N 1
ATOM 764 C CA . GLY A 1 98 ? -10.823 -14.477 20.138 1.00 69.56 98 GLY A CA 1
ATOM 765 C C . GLY A 1 98 ? -10.381 -14.403 18.672 1.00 69.56 98 GLY A C 1
ATOM 766 O O . GLY A 1 98 ? -9.975 -15.414 18.105 1.00 69.56 98 GLY A O 1
ATOM 767 N N . ASP A 1 99 ? -10.353 -13.202 18.085 1.00 67.94 99 ASP A N 1
ATOM 768 C CA . ASP A 1 99 ? -9.935 -12.995 16.687 1.00 67.94 99 ASP A CA 1
ATOM 769 C C . ASP A 1 99 ? -8.437 -13.272 16.452 1.00 67.94 99 ASP A C 1
ATOM 771 O O . ASP A 1 99 ? -8.020 -13.514 15.322 1.00 67.94 99 ASP A O 1
ATOM 775 N N . PHE A 1 100 ? -7.619 -13.267 17.511 1.00 64.19 100 PHE A N 1
ATOM 776 C CA . PHE A 1 100 ? -6.177 -13.525 17.436 1.00 64.19 100 PHE A CA 1
ATOM 777 C C . PHE A 1 100 ? -5.825 -14.993 17.668 1.00 64.19 100 PHE A C 1
ATOM 779 O O . PHE A 1 100 ? -4.685 -15.391 17.422 1.00 64.19 100 PHE A O 1
ATOM 786 N N . PHE A 1 101 ? -6.774 -15.824 18.108 1.00 67.44 101 PHE A N 1
ATOM 787 C CA . PHE A 1 101 ? -6.510 -17.240 18.357 1.00 67.44 101 PHE A CA 1
ATOM 788 C C . PHE A 1 101 ? -6.002 -17.995 17.129 1.00 67.44 101 PHE A C 1
ATOM 790 O O . PHE A 1 101 ? -5.032 -18.731 17.299 1.00 67.44 101 PHE A O 1
ATOM 797 N N . PRO A 1 102 ? -6.516 -17.795 15.899 1.00 61.34 102 PRO A N 1
ATOM 798 C CA . PRO A 1 102 ? -5.956 -18.456 14.720 1.00 61.34 102 PRO A CA 1
ATOM 799 C C . PRO A 1 102 ? -4.471 -18.123 14.496 1.00 61.34 102 PRO A C 1
ATOM 801 O O . PRO A 1 102 ? -3.680 -19.008 14.168 1.00 61.34 102 PRO A O 1
ATOM 804 N N . VAL A 1 103 ? -4.071 -16.870 14.743 1.00 53.28 103 VAL A N 1
ATOM 805 C CA . VAL A 1 103 ? -2.680 -16.405 14.609 1.00 53.28 103 VAL A CA 1
ATOM 806 C C . VAL A 1 103 ? -1.796 -17.024 15.691 1.00 53.28 103 VAL A C 1
ATOM 808 O O . VAL A 1 103 ? -0.751 -17.598 15.384 1.00 53.28 103 VAL A O 1
ATOM 811 N N . VAL A 1 104 ? -2.239 -16.982 16.950 1.00 61.69 104 VAL A N 1
ATOM 812 C CA . VAL A 1 104 ? -1.508 -17.565 18.087 1.00 61.69 104 VAL A CA 1
ATOM 813 C C . VAL A 1 104 ? -1.374 -19.080 17.934 1.00 61.69 104 VAL A C 1
ATOM 815 O O . VAL A 1 104 ? -0.292 -19.618 18.129 1.00 61.69 104 VAL A O 1
ATOM 818 N N . ILE A 1 105 ? -2.433 -19.779 17.526 1.00 64.50 105 ILE A N 1
ATOM 819 C CA . ILE A 1 105 ? -2.414 -21.226 17.269 1.00 64.50 105 ILE A CA 1
ATOM 820 C C . ILE A 1 105 ? -1.423 -21.563 16.152 1.00 64.50 105 ILE A C 1
ATOM 822 O O . ILE A 1 105 ? -0.665 -22.525 16.276 1.00 64.50 105 ILE A O 1
ATOM 826 N N . THR A 1 106 ? -1.407 -20.778 15.074 1.00 60.94 106 THR A N 1
ATOM 827 C CA . THR A 1 106 ? -0.474 -20.977 13.956 1.00 60.94 106 THR A CA 1
ATOM 828 C C . THR A 1 106 ? 0.973 -20.789 14.409 1.00 60.94 106 THR A C 1
ATOM 830 O O . THR A 1 106 ? 1.823 -21.610 14.073 1.00 60.94 106 THR A O 1
ATOM 833 N N . PHE A 1 107 ? 1.241 -19.787 15.247 1.00 62.34 107 PHE A N 1
ATOM 834 C CA . PHE A 1 107 ? 2.555 -19.577 15.855 1.00 62.34 107 PHE A CA 1
ATOM 835 C C . PHE A 1 107 ? 2.947 -20.711 16.820 1.00 62.34 107 PHE A C 1
ATOM 837 O O . PHE A 1 107 ? 4.045 -21.253 16.734 1.00 62.34 107 PHE A O 1
ATOM 844 N N . LEU A 1 108 ? 2.039 -21.147 17.700 1.00 60.62 108 LEU A N 1
ATOM 845 C CA . LEU A 1 108 ? 2.290 -22.250 18.638 1.00 60.62 108 LEU A CA 1
ATOM 846 C C . LEU A 1 108 ? 2.565 -23.580 17.918 1.00 60.62 108 LEU A C 1
ATOM 848 O O . LEU A 1 108 ? 3.343 -24.393 18.417 1.00 60.62 108 LEU A O 1
ATOM 852 N N . ARG A 1 109 ? 1.980 -23.798 16.731 1.00 64.69 109 ARG A N 1
ATOM 853 C CA . ARG A 1 109 ? 2.275 -24.963 15.876 1.00 64.69 109 ARG A CA 1
ATOM 854 C C . ARG A 1 109 ? 3.699 -24.960 15.314 1.00 64.69 109 ARG A C 1
ATOM 856 O O . ARG A 1 109 ? 4.198 -26.030 14.978 1.00 64.69 109 ARG A O 1
ATOM 863 N N . GLN A 1 110 ? 4.345 -23.799 15.222 1.00 63.78 110 GLN A N 1
ATOM 864 C CA . GLN A 1 110 ? 5.720 -23.661 14.728 1.00 63.78 110 GLN A CA 1
ATOM 865 C C . GLN A 1 110 ? 6.773 -23.910 15.821 1.00 63.78 110 GLN A C 1
ATOM 867 O O . GLN A 1 110 ? 7.950 -24.069 15.505 1.00 63.78 110 GLN A O 1
ATOM 872 N N . LEU A 1 111 ? 6.375 -23.974 17.100 1.00 63.88 111 LEU A N 1
ATOM 873 C CA . LEU A 1 111 ? 7.296 -24.247 18.202 1.00 63.88 111 LEU A CA 1
ATOM 874 C C . LEU A 1 111 ? 7.562 -25.755 18.363 1.00 63.88 111 LEU A C 1
ATOM 876 O O . LEU A 1 111 ? 6.616 -26.555 18.354 1.00 63.88 111 LEU A O 1
ATOM 880 N N . PRO A 1 112 ? 8.828 -26.162 18.591 1.00 53.81 112 PRO A N 1
ATOM 881 C CA . PRO A 1 112 ? 9.151 -27.546 18.915 1.00 53.81 112 PRO A CA 1
ATOM 882 C C . PRO A 1 112 ? 8.440 -27.960 20.214 1.00 53.81 112 PRO A C 1
ATOM 884 O O . PRO A 1 112 ? 8.226 -27.140 21.107 1.00 53.81 112 PRO A O 1
ATOM 887 N N . PHE A 1 113 ? 8.053 -29.235 20.317 1.00 71.00 113 PHE A N 1
ATOM 888 C CA . PHE A 1 113 ? 7.263 -29.833 21.412 1.00 71.00 113 PHE A CA 1
ATOM 889 C C . PHE A 1 113 ? 5.789 -29.388 21.487 1.00 71.00 113 PHE A C 1
ATOM 891 O O . PHE A 1 113 ? 4.902 -30.241 21.564 1.00 71.00 113 PHE A O 1
ATOM 898 N N . ILE A 1 114 ? 5.498 -28.086 21.408 1.00 63.59 114 ILE A N 1
ATOM 899 C CA . ILE A 1 114 ? 4.129 -27.539 21.495 1.00 63.59 114 ILE A CA 1
ATOM 900 C C . ILE A 1 114 ? 3.331 -27.849 20.221 1.00 63.59 114 ILE A C 1
ATOM 902 O O . ILE A 1 114 ? 2.176 -28.275 20.306 1.00 63.59 114 ILE A O 1
ATOM 906 N N . GLY A 1 115 ? 3.956 -27.742 19.042 1.00 60.34 115 GLY A N 1
ATOM 907 C CA . GLY A 1 115 ? 3.341 -28.145 17.775 1.00 60.34 115 GLY A CA 1
ATOM 908 C C . GLY A 1 115 ? 3.019 -29.642 17.708 1.00 60.34 115 GLY A C 1
ATOM 909 O O . GLY A 1 115 ? 1.977 -30.029 17.175 1.00 60.34 115 GLY A O 1
ATOM 910 N N . THR A 1 116 ? 3.843 -30.493 18.326 1.00 69.62 116 THR A N 1
ATOM 911 C CA . THR A 1 116 ? 3.598 -31.943 18.423 1.00 69.62 116 THR A CA 1
ATOM 912 C C . THR A 1 116 ? 2.415 -32.258 19.345 1.00 69.62 116 THR A C 1
ATOM 914 O O . THR A 1 116 ? 1.590 -33.107 19.020 1.00 69.62 116 THR A O 1
ATOM 917 N N . ALA A 1 117 ? 2.273 -31.541 20.464 1.00 67.25 117 ALA A N 1
ATOM 918 C CA . ALA A 1 117 ? 1.131 -31.699 21.367 1.00 67.25 117 ALA A CA 1
ATOM 919 C C . ALA A 1 117 ? -0.188 -31.198 20.741 1.00 67.25 117 ALA A C 1
ATOM 921 O O . ALA A 1 117 ? -1.222 -31.856 20.856 1.00 67.25 117 ALA A O 1
ATOM 922 N N . LEU A 1 118 ? -0.158 -30.068 20.024 1.00 59.66 118 LEU A N 1
ATOM 923 C CA . LEU A 1 118 ? -1.336 -29.486 19.361 1.00 59.66 118 LEU A CA 1
ATOM 924 C C . LEU A 1 118 ? -1.769 -30.230 18.084 1.00 59.66 118 LEU A C 1
ATOM 926 O O . LEU A 1 118 ? -2.889 -30.027 17.614 1.00 59.66 118 LEU A O 1
ATOM 930 N N . SER A 1 119 ? -0.911 -31.089 17.523 1.00 62.12 119 SER A N 1
ATOM 931 C CA . SER A 1 119 ? -1.205 -31.926 16.347 1.00 62.12 119 SER A CA 1
ATOM 932 C C . SER A 1 119 ? -1.730 -33.325 16.694 1.00 62.12 119 SER A C 1
ATOM 934 O O . SER A 1 119 ? -2.047 -34.099 15.787 1.00 62.12 119 SER A O 1
ATOM 936 N N . LEU A 1 120 ? -1.904 -33.637 17.986 1.00 74.31 120 LEU A N 1
ATOM 937 C CA . LEU A 1 120 ? -2.566 -34.864 18.429 1.00 74.31 120 LEU A CA 1
ATOM 938 C C . LEU A 1 120 ? -4.004 -34.940 17.878 1.00 74.31 120 LEU A C 1
ATOM 940 O O . LEU A 1 120 ? -4.728 -33.938 17.900 1.00 74.31 120 LEU A O 1
ATOM 944 N N . PRO A 1 121 ? -4.459 -36.126 17.426 1.00 58.62 121 PRO A N 1
ATOM 945 C CA . PRO A 1 121 ? -5.690 -36.282 16.645 1.00 58.62 121 PRO A CA 1
ATOM 946 C C . PRO A 1 121 ? -6.951 -35.784 17.365 1.00 58.62 121 PRO A C 1
ATOM 948 O O . PRO A 1 121 ? -7.878 -35.313 16.713 1.00 58.62 121 PRO A O 1
ATOM 951 N N . TYR A 1 122 ? -6.977 -35.823 18.701 1.00 68.00 122 TYR A N 1
ATOM 952 C CA . TYR A 1 122 ? -8.108 -35.345 19.501 1.00 68.00 122 TYR A CA 1
ATOM 953 C C . TYR A 1 122 ? -8.142 -33.812 19.655 1.00 68.00 122 TYR A C 1
ATOM 955 O O . TYR A 1 122 ? -9.206 -33.199 19.623 1.00 68.00 122 TYR A O 1
ATOM 963 N N . ILE A 1 123 ? -6.975 -33.174 19.782 1.00 57.94 123 ILE A N 1
ATOM 964 C CA . ILE A 1 123 ? -6.841 -31.724 20.009 1.00 57.94 123 ILE A CA 1
ATOM 965 C C . ILE A 1 123 ? -6.975 -30.966 18.685 1.00 57.94 123 ILE A C 1
ATOM 967 O O . ILE A 1 123 ? -7.615 -29.915 18.627 1.00 57.94 123 ILE A O 1
ATOM 971 N N . ARG A 1 124 ? -6.464 -31.547 17.595 1.00 64.25 124 ARG A N 1
ATOM 972 C CA . ARG A 1 124 ? -6.519 -30.982 16.245 1.00 64.25 124 ARG A CA 1
ATOM 973 C C . ARG A 1 124 ? -7.943 -30.641 15.792 1.00 64.25 124 ARG A C 1
ATOM 975 O O . ARG A 1 124 ? -8.147 -29.562 15.259 1.00 64.25 124 ARG A O 1
ATOM 982 N N . VAL A 1 125 ? -8.937 -31.490 16.073 1.00 59.72 125 VAL A N 1
ATOM 983 C CA . VAL A 1 125 ? -10.342 -31.255 15.671 1.00 59.72 125 VAL A CA 1
ATOM 984 C C . VAL A 1 125 ? -10.951 -30.034 16.369 1.00 59.72 125 VAL A C 1
ATOM 986 O O . VAL A 1 125 ? -11.689 -29.271 15.749 1.00 59.72 125 VAL A O 1
ATOM 989 N N . VAL A 1 126 ? -10.645 -29.828 17.651 1.00 61.16 126 VAL A N 1
ATOM 990 C CA . VAL A 1 126 ? -11.142 -28.675 18.420 1.00 61.16 126 VAL A CA 1
ATOM 991 C C . VAL A 1 126 ? -10.426 -27.399 17.983 1.00 61.16 126 VAL A C 1
ATOM 993 O O . VAL A 1 126 ? -11.067 -26.376 17.747 1.00 61.16 126 VAL A O 1
ATOM 996 N N . VAL A 1 127 ? -9.107 -27.480 17.810 1.00 61.03 127 VAL A N 1
ATOM 997 C CA . VAL A 1 127 ? -8.266 -26.363 17.368 1.00 61.03 127 VAL A CA 1
ATOM 998 C C . VAL A 1 127 ? -8.620 -25.928 15.940 1.00 61.03 127 VAL A C 1
ATOM 1000 O O . VAL A 1 127 ? -8.735 -24.733 15.689 1.00 61.03 127 VAL A O 1
ATOM 1003 N N . ASP A 1 128 ? -8.875 -26.865 15.024 1.00 65.81 128 ASP A N 1
ATOM 1004 C CA . ASP A 1 128 ? -9.268 -26.569 13.639 1.00 65.81 128 ASP A CA 1
ATOM 1005 C C . ASP A 1 128 ? -10.693 -25.981 13.560 1.00 65.81 128 ASP A C 1
ATOM 1007 O O . ASP A 1 128 ? -10.954 -25.110 12.733 1.00 65.81 128 ASP A O 1
ATOM 1011 N N . ARG A 1 129 ? -11.612 -26.366 14.462 1.00 64.50 129 ARG A N 1
ATOM 1012 C CA . ARG A 1 129 ? -12.950 -25.743 14.571 1.00 64.50 129 ARG A CA 1
ATOM 1013 C C . ARG A 1 129 ? -12.902 -24.315 15.115 1.00 64.50 129 ARG A C 1
ATOM 1015 O O . ARG A 1 129 ? -13.642 -23.455 14.634 1.00 64.50 129 ARG A O 1
ATOM 1022 N N . LEU A 1 130 ? -12.027 -24.062 16.089 1.00 54.59 130 LEU A N 1
ATOM 1023 C CA . LEU A 1 130 ? -11.784 -22.721 16.628 1.00 54.59 130 LEU A CA 1
ATOM 1024 C C . LEU A 1 130 ? -11.064 -21.819 15.613 1.00 54.59 130 LEU A C 1
ATOM 1026 O O . LEU A 1 130 ? -11.330 -20.623 15.575 1.00 54.59 130 LEU A O 1
ATOM 1030 N N . ALA A 1 131 ? -10.206 -22.386 14.759 1.00 53.78 131 ALA A N 1
ATOM 1031 C CA . ALA A 1 131 ? -9.508 -21.653 13.704 1.00 53.78 131 ALA A CA 1
ATOM 1032 C C . ALA A 1 131 ? -10.347 -21.436 12.423 1.00 53.78 131 ALA A C 1
ATOM 1034 O O . ALA A 1 131 ? -10.089 -20.485 11.690 1.00 53.78 131 ALA A O 1
ATOM 1035 N N . GLY A 1 132 ? -11.335 -22.297 12.142 1.00 43.94 132 GLY A N 1
ATOM 1036 C CA . GLY A 1 132 ? -12.014 -22.389 10.838 1.00 43.94 132 GLY A CA 1
ATOM 1037 C C . GLY A 1 132 ? -13.452 -21.861 10.742 1.00 43.94 132 GLY A C 1
ATOM 1038 O O . GLY A 1 132 ? -14.113 -22.102 9.735 1.00 43.94 132 GLY A O 1
ATOM 1039 N N . SER A 1 133 ? -13.986 -21.154 11.740 1.00 33.34 133 SER A N 1
ATOM 1040 C CA . SER A 1 133 ? -15.385 -20.690 11.696 1.00 33.34 133 SER A CA 1
ATOM 1041 C C . SER A 1 133 ? -15.558 -19.374 10.920 1.00 33.34 133 SER A C 1
ATOM 1043 O O . SER A 1 133 ? -15.806 -18.320 11.500 1.00 33.34 133 SER A O 1
ATOM 1045 N N . ARG A 1 134 ? -15.479 -19.450 9.587 1.00 30.00 134 ARG A N 1
ATOM 1046 C CA . ARG A 1 134 ? -16.198 -18.555 8.661 1.00 30.00 134 ARG A CA 1
ATOM 1047 C C . ARG A 1 134 ? -16.804 -19.404 7.544 1.00 30.00 134 ARG A C 1
ATOM 1049 O O . ARG A 1 134 ? -16.158 -19.711 6.550 1.00 30.00 134 ARG A O 1
ATOM 1056 N N . THR A 1 135 ? -18.047 -19.823 7.750 1.00 27.58 135 THR A N 1
ATOM 1057 C CA . THR A 1 135 ? -18.853 -20.555 6.770 1.00 27.58 135 THR A CA 1
ATOM 1058 C C . THR A 1 135 ? -19.168 -19.645 5.580 1.00 27.58 135 THR A C 1
ATOM 1060 O O . THR A 1 135 ? -20.047 -18.792 5.672 1.00 27.58 135 THR A O 1
ATOM 1063 N N . SER A 1 136 ? -18.474 -19.834 4.457 1.00 25.72 136 SER A N 1
ATOM 1064 C CA . SER A 1 136 ? -18.920 -19.345 3.149 1.00 25.72 136 SER A CA 1
ATOM 1065 C C . SER A 1 136 ? -20.090 -20.216 2.689 1.00 25.72 136 SER A C 1
ATOM 1067 O O . SER A 1 136 ? -19.895 -21.328 2.202 1.00 25.72 136 SER A O 1
ATOM 1069 N N . ALA A 1 137 ? -21.317 -19.741 2.897 1.00 25.83 137 ALA A N 1
ATOM 1070 C CA . ALA A 1 137 ? -22.502 -20.320 2.278 1.00 25.83 137 ALA A CA 1
ATOM 1071 C C . ALA A 1 137 ? -22.532 -19.876 0.807 1.00 25.83 137 ALA A C 1
ATOM 1073 O O . ALA A 1 137 ? -22.644 -18.686 0.519 1.00 25.83 137 ALA A O 1
ATOM 1074 N N . GLY A 1 138 ? -22.349 -20.829 -0.108 1.00 28.03 138 GLY A N 1
ATOM 1075 C CA . GLY A 1 138 ? -22.377 -20.586 -1.549 1.00 28.03 138 GLY A CA 1
ATOM 1076 C C . GLY A 1 138 ? -23.778 -20.332 -2.088 1.00 28.03 138 GLY A C 1
ATOM 1077 O O . GLY A 1 138 ? -24.739 -20.613 -1.391 1.00 28.03 138 GLY A O 1
ATOM 1078 N N . TYR A 1 139 ? -23.865 -19.869 -3.337 1.00 24.91 139 TYR A N 1
ATOM 1079 C CA . TYR A 1 139 ? -24.899 -20.258 -4.303 1.00 24.91 139 TYR A CA 1
ATOM 1080 C C . TYR A 1 139 ? -24.444 -19.917 -5.738 1.00 24.91 139 TYR A C 1
ATOM 1082 O O . TYR A 1 139 ? -24.104 -18.783 -6.047 1.00 24.91 139 TYR A O 1
ATOM 1090 N N . LEU A 1 140 ? -24.395 -20.982 -6.541 1.00 31.03 140 LEU A N 1
ATOM 1091 C CA . LEU A 1 140 ? -24.777 -21.163 -7.948 1.00 31.03 140 LEU A CA 1
ATOM 1092 C C . LEU A 1 140 ? -24.628 -20.019 -8.979 1.00 31.03 140 LEU A C 1
ATOM 1094 O O . LEU A 1 140 ? -25.225 -18.954 -8.891 1.00 31.03 140 LEU A O 1
ATOM 1098 N N . THR A 1 141 ? -23.893 -20.396 -10.027 1.00 35.41 141 THR A N 1
ATOM 1099 C CA . THR A 1 141 ? -23.982 -20.056 -11.457 1.00 35.41 141 THR A CA 1
ATOM 1100 C C . THR A 1 141 ? -25.278 -19.406 -11.961 1.00 35.41 141 THR A C 1
ATOM 1102 O O . THR A 1 141 ? -26.333 -20.011 -11.804 1.00 35.41 141 THR A O 1
ATOM 1105 N N . GLU A 1 142 ? -25.149 -18.299 -12.708 1.00 25.19 142 GLU A N 1
ATOM 1106 C CA . GLU A 1 142 ? -25.911 -17.947 -13.931 1.00 25.19 142 GLU A CA 1
ATOM 1107 C C . GLU A 1 142 ? -25.147 -16.868 -14.754 1.00 25.19 142 GLU A C 1
ATOM 1109 O O . GLU A 1 142 ? -24.287 -16.185 -14.188 1.00 25.19 142 GLU A O 1
ATOM 1114 N N . PRO A 1 143 ? -25.366 -16.760 -16.087 1.00 28.00 143 PRO A N 1
ATOM 1115 C CA . PRO A 1 143 ? -24.467 -16.074 -17.018 1.00 28.00 143 PRO A CA 1
ATOM 1116 C C . PRO A 1 143 ? -24.771 -14.579 -17.253 1.00 28.00 143 PRO A C 1
ATOM 1118 O O . PRO A 1 143 ? -25.817 -14.047 -16.899 1.00 28.00 143 PRO A O 1
ATOM 1121 N N . VAL A 1 144 ? -23.789 -13.931 -17.886 1.00 33.84 144 VAL A N 1
ATOM 1122 C CA . VAL A 1 144 ? -23.597 -12.494 -18.140 1.00 33.84 144 VAL A CA 1
ATOM 1123 C C . VAL A 1 144 ? -24.726 -11.822 -18.935 1.00 33.84 144 VAL A C 1
ATOM 1125 O O . VAL A 1 144 ? -25.048 -12.244 -20.043 1.00 33.84 144 VAL A O 1
ATOM 1128 N N . THR A 1 145 ? -25.176 -10.661 -18.443 1.00 25.34 145 THR A N 1
ATOM 1129 C CA . THR A 1 145 ? -25.621 -9.537 -19.282 1.00 25.34 145 THR A CA 1
ATOM 1130 C C . THR A 1 145 ? -24.901 -8.253 -18.879 1.00 25.34 145 THR A C 1
ATOM 1132 O O . THR A 1 145 ? -24.692 -7.960 -17.704 1.00 25.34 145 THR A O 1
ATOM 1135 N N . GLU A 1 146 ? -24.502 -7.531 -19.915 1.00 35.59 146 GLU A N 1
ATOM 1136 C CA . GLU A 1 146 ? -23.667 -6.342 -19.983 1.00 35.59 146 GLU A CA 1
ATOM 1137 C C . GLU A 1 146 ? -24.322 -5.121 -19.306 1.00 35.59 146 GLU A C 1
ATOM 1139 O O . GLU A 1 146 ? -25.350 -4.620 -19.754 1.00 35.59 146 GLU A O 1
ATOM 1144 N N . SER A 1 147 ? -23.715 -4.631 -18.221 1.00 26.02 147 SER A N 1
ATOM 1145 C CA . SER A 1 147 ? -23.882 -3.261 -17.717 1.0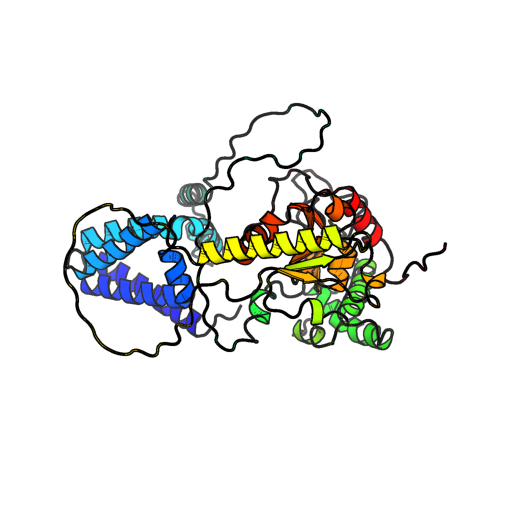0 26.02 147 SER A CA 1
ATOM 1146 C C . SER A 1 147 ? -22.764 -2.947 -16.722 1.00 26.02 147 SER A C 1
ATOM 1148 O O . SER A 1 147 ? -22.595 -3.658 -15.730 1.00 26.02 147 SER A O 1
ATOM 1150 N N . THR A 1 148 ? -22.000 -1.889 -16.983 1.00 31.33 148 THR A N 1
ATOM 1151 C CA . THR A 1 148 ? -20.971 -1.338 -16.093 1.00 31.33 148 THR A CA 1
ATOM 1152 C C . THR A 1 148 ? -21.597 -0.953 -14.746 1.00 31.33 148 THR A C 1
ATOM 1154 O O . THR A 1 148 ? -22.497 -0.109 -14.738 1.00 31.33 148 THR A O 1
ATOM 1157 N N . PRO A 1 149 ? -21.170 -1.509 -13.596 1.00 28.52 149 PRO A N 1
ATOM 1158 C CA . PRO A 1 149 ? -21.755 -1.129 -12.323 1.00 28.52 149 PRO A CA 1
ATOM 1159 C C . PRO A 1 149 ? -20.934 -0.012 -11.673 1.00 28.52 149 PRO A C 1
ATOM 1161 O O . PRO A 1 149 ? -19.809 -0.214 -11.221 1.00 28.52 149 PRO A O 1
ATOM 1164 N N . VAL A 1 150 ? -21.541 1.170 -11.582 1.00 34.56 150 VAL A N 1
ATOM 1165 C CA . VAL A 1 150 ? -21.240 2.148 -10.530 1.00 34.56 150 VAL A CA 1
ATOM 1166 C C . VAL A 1 150 ? -21.681 1.523 -9.207 1.00 34.56 150 VAL A C 1
ATOM 1168 O O . VAL A 1 150 ? -22.795 1.003 -9.116 1.00 34.56 150 VAL A O 1
ATOM 1171 N N . ALA A 1 151 ? -20.827 1.547 -8.183 1.00 29.75 151 ALA A N 1
ATOM 1172 C CA . ALA A 1 151 ? -21.192 1.083 -6.848 1.00 29.75 151 ALA A CA 1
ATOM 1173 C C . ALA A 1 151 ? -22.367 1.926 -6.317 1.00 29.75 151 ALA A C 1
ATOM 1175 O O . ALA A 1 151 ? -22.199 3.068 -5.893 1.00 29.75 151 ALA A O 1
ATOM 1176 N N . SER A 1 152 ? -23.585 1.385 -6.387 1.00 27.02 152 SER A N 1
ATOM 1177 C CA . SER A 1 152 ? -24.773 2.060 -5.879 1.00 27.02 152 SER A CA 1
ATOM 1178 C C . SER A 1 152 ? -24.902 1.863 -4.372 1.00 27.02 152 SER A C 1
ATOM 1180 O O . SER A 1 152 ? -24.901 0.730 -3.892 1.00 27.02 152 SER A O 1
ATOM 1182 N N . ARG A 1 153 ? -25.086 2.990 -3.674 1.00 31.05 153 ARG A N 1
ATOM 1183 C CA . ARG A 1 153 ? -25.797 3.185 -2.396 1.00 31.05 153 ARG A CA 1
ATOM 1184 C C . ARG A 1 153 ? -26.252 1.900 -1.691 1.00 31.05 153 ARG A C 1
ATOM 1186 O O . ARG A 1 153 ? -27.315 1.361 -1.983 1.00 31.05 153 ARG A O 1
ATOM 1193 N N . GLY A 1 154 ? -25.511 1.506 -0.662 1.00 27.41 154 GLY A N 1
ATOM 1194 C CA . GLY A 1 154 ? -25.954 0.493 0.287 1.00 27.41 154 GLY A CA 1
ATOM 1195 C C . GLY A 1 154 ? -24.998 0.371 1.465 1.00 27.41 154 GLY A C 1
ATOM 1196 O O . GLY A 1 154 ? -24.047 -0.392 1.400 1.00 27.41 154 GLY A O 1
ATOM 1197 N N . SER A 1 155 ? -25.303 1.097 2.544 1.00 27.44 155 SER A N 1
ATOM 1198 C CA . SER A 1 155 ? -24.755 0.899 3.898 1.00 27.44 155 SER A CA 1
ATOM 1199 C C . SER A 1 155 ? -23.362 1.466 4.212 1.00 27.44 155 SER A C 1
ATOM 1201 O O . SER A 1 155 ? -22.538 0.789 4.813 1.00 27.44 155 SER A O 1
ATOM 1203 N N . ALA A 1 156 ? -23.148 2.758 3.944 1.00 26.27 156 ALA A N 1
ATOM 1204 C CA . ALA A 1 156 ? -22.093 3.564 4.576 1.00 26.27 156 ALA A CA 1
ATOM 1205 C C . ALA A 1 156 ? -22.681 4.430 5.713 1.00 26.27 156 ALA A C 1
ATOM 1207 O O . ALA A 1 156 ? -22.714 5.653 5.649 1.00 26.27 156 ALA A O 1
ATOM 1208 N N . LYS A 1 157 ? -23.250 3.789 6.740 1.00 28.59 157 LYS A N 1
ATOM 1209 C CA . LYS A 1 157 ? -23.661 4.453 7.993 1.00 28.59 157 LYS A CA 1
ATOM 1210 C C . LYS A 1 157 ? -23.374 3.543 9.178 1.00 28.59 157 LYS A C 1
ATOM 1212 O O . LYS A 1 157 ? -24.274 2.908 9.721 1.00 28.59 157 LYS A O 1
ATOM 1217 N N . ARG A 1 158 ? -22.095 3.450 9.528 1.00 31.02 158 ARG A N 1
ATOM 1218 C CA . ARG A 1 158 ? -21.526 3.084 10.838 1.00 31.02 158 ARG A CA 1
ATOM 1219 C C . ARG A 1 158 ? -20.110 2.636 10.553 1.00 31.02 158 ARG A C 1
ATOM 1221 O O . ARG A 1 158 ? -19.978 1.554 10.004 1.00 31.02 158 ARG A O 1
ATOM 1228 N N . LEU A 1 159 ? -19.117 3.425 10.955 1.00 28.25 15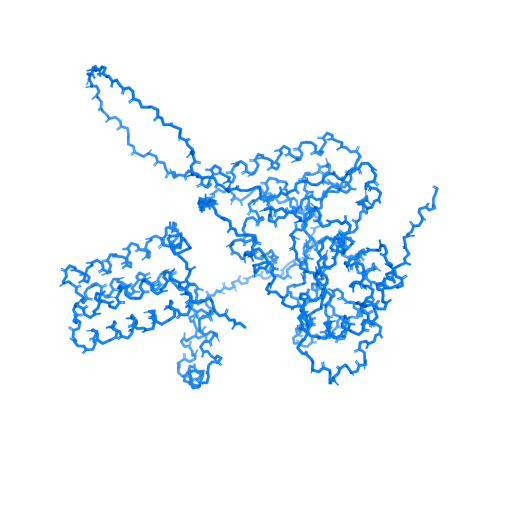9 LEU A N 1
ATOM 1229 C CA . LEU A 1 159 ? -17.808 2.979 11.452 1.00 28.25 159 LEU A CA 1
ATOM 1230 C C . LEU A 1 159 ? -16.867 4.183 11.541 1.00 28.25 159 LEU A C 1
ATOM 1232 O O . LEU A 1 159 ? -15.959 4.336 10.742 1.00 28.25 159 LEU A O 1
ATOM 1236 N N . LEU A 1 160 ? -17.058 5.019 12.556 1.00 26.48 160 LEU A N 1
ATOM 1237 C CA . LEU A 1 160 ? -16.058 6.007 12.936 1.00 26.48 160 LEU A CA 1
ATOM 1238 C C . LEU A 1 160 ? -15.832 5.887 14.441 1.00 26.48 160 LEU A C 1
ATOM 1240 O O . LEU A 1 160 ? -16.786 5.901 15.216 1.00 26.48 160 LEU A O 1
ATOM 1244 N N . ASN A 1 161 ? -14.586 5.592 14.807 1.00 25.58 161 ASN A N 1
ATOM 1245 C CA . ASN A 1 161 ? -14.029 5.637 16.160 1.00 25.58 161 ASN A CA 1
ATOM 1246 C C . ASN A 1 161 ? -12.499 5.513 15.990 1.00 25.58 161 ASN A C 1
ATOM 1248 O O . ASN A 1 161 ? -11.943 4.412 16.046 1.00 25.58 161 ASN A O 1
ATOM 1252 N N . LEU A 1 162 ? -11.837 6.631 15.690 1.00 27.58 162 LEU A N 1
ATOM 1253 C CA . LEU A 1 162 ? -10.384 6.700 15.507 1.00 27.58 162 LEU A CA 1
ATOM 1254 C C . LEU A 1 162 ? -9.662 7.089 16.828 1.00 27.58 162 LEU A C 1
ATOM 1256 O O . LEU A 1 162 ? -10.307 7.581 17.753 1.00 27.58 162 LEU A O 1
ATOM 1260 N N . PRO A 1 163 ? -8.336 6.872 16.945 1.00 23.92 163 PRO A N 1
ATOM 1261 C CA . PRO A 1 163 ? -7.522 7.293 18.089 1.00 23.92 163 PRO A CA 1
ATOM 1262 C C . PRO A 1 163 ? -6.833 8.660 17.882 1.00 23.92 163 PRO A C 1
ATOM 1264 O O . PRO A 1 163 ? -6.426 8.988 16.769 1.00 23.92 163 PRO A O 1
ATOM 1267 N N . SER A 1 164 ? -6.636 9.427 18.963 1.00 25.30 164 SER A N 1
ATOM 1268 C CA . SER A 1 164 ? -5.923 10.714 18.969 1.00 25.30 164 SER A CA 1
ATOM 1269 C C . SER A 1 164 ? -4.408 10.545 19.153 1.00 25.30 164 SER A C 1
ATOM 1271 O O . SER A 1 164 ? -3.931 9.638 19.846 1.00 25.30 164 SER A O 1
ATOM 1273 N N . PHE A 1 165 ? -3.642 11.431 18.518 1.00 28.20 165 PHE A N 1
ATOM 1274 C CA . PHE A 1 165 ? -2.178 11.413 18.495 1.00 28.20 165 PHE A CA 1
ATOM 1275 C C . PHE A 1 165 ? -1.572 12.578 19.289 1.00 28.20 165 PHE A C 1
ATOM 1277 O O . PHE A 1 165 ? -2.099 13.688 19.294 1.00 28.20 165 PHE A O 1
ATOM 1284 N N . SER A 1 166 ? -0.411 12.325 19.900 1.00 24.72 166 SER A N 1
ATOM 1285 C CA . SER A 1 166 ? 0.441 13.333 20.538 1.00 24.72 166 SER A CA 1
ATOM 1286 C C . SER A 1 166 ? 1.851 13.286 19.944 1.00 24.72 166 SER A C 1
ATOM 1288 O O . SER A 1 166 ? 2.386 12.209 19.672 1.00 24.72 166 SER A O 1
ATOM 1290 N N . LYS A 1 167 ? 2.424 14.476 19.727 1.00 32.59 167 LYS A N 1
ATOM 1291 C CA . LYS A 1 167 ? 3.752 14.728 19.152 1.00 32.59 167 LYS A CA 1
ATOM 1292 C C . LYS A 1 167 ? 4.864 14.261 20.096 1.00 32.59 167 LYS A C 1
ATOM 1294 O O . LYS A 1 167 ? 5.003 14.790 21.193 1.00 32.59 167 LYS A O 1
ATOM 1299 N N . SER A 1 168 ? 5.750 13.396 19.611 1.00 26.52 168 SER A N 1
ATOM 1300 C CA . SER A 1 168 ? 7.149 13.373 20.046 1.00 26.52 168 SER A CA 1
ATOM 1301 C C . SER A 1 168 ? 8.036 12.782 18.953 1.00 26.52 168 SER A C 1
ATOM 1303 O O . SER A 1 168 ? 7.603 11.941 18.173 1.00 26.52 168 SER A O 1
ATOM 1305 N N . LYS A 1 169 ? 9.261 13.307 18.901 1.00 31.14 169 LYS A N 1
ATOM 1306 C CA . LYS A 1 169 ? 10.354 13.033 17.966 1.00 31.14 169 LYS A CA 1
ATOM 1307 C C . LYS A 1 169 ? 10.576 11.536 17.748 1.00 31.14 169 LYS A C 1
ATOM 1309 O O . LYS A 1 169 ? 11.192 10.910 18.592 1.00 31.14 169 LYS A O 1
ATOM 1314 N N . ASP A 1 170 ? 10.166 11.014 16.600 1.00 34.22 170 ASP A N 1
ATOM 1315 C CA . ASP A 1 170 ? 10.605 9.702 16.126 1.00 34.22 170 ASP A CA 1
ATOM 1316 C C . ASP A 1 170 ? 10.601 9.692 14.595 1.00 34.22 170 ASP A C 1
ATOM 1318 O O . ASP A 1 170 ? 9.669 9.236 13.932 1.00 34.22 170 ASP A O 1
ATOM 1322 N N . HIS A 1 171 ? 11.670 10.254 14.029 1.00 31.02 171 HIS A N 1
ATOM 1323 C CA . HIS A 1 171 ? 12.009 10.095 12.614 1.00 31.02 171 HIS A CA 1
ATOM 1324 C C . HIS A 1 171 ? 12.442 8.640 12.307 1.00 31.02 171 HIS A C 1
ATOM 1326 O O . HIS A 1 171 ? 12.251 8.180 11.185 1.00 31.02 171 HIS A O 1
ATOM 1332 N N . ASP A 1 172 ? 12.914 7.892 13.317 1.00 30.97 172 ASP A N 1
ATOM 1333 C CA . ASP A 1 172 ? 13.464 6.528 13.189 1.00 30.97 172 ASP A CA 1
ATOM 1334 C C . ASP A 1 172 ? 12.413 5.400 13.163 1.00 30.97 172 ASP A C 1
ATOM 1336 O O . ASP A 1 172 ? 12.662 4.317 12.633 1.00 30.97 172 ASP A O 1
ATOM 1340 N N . LEU A 1 173 ? 11.195 5.624 13.673 1.00 32.16 173 LEU A N 1
ATOM 1341 C CA . LEU A 1 173 ? 10.141 4.592 13.683 1.00 32.16 173 LEU A CA 1
ATOM 1342 C C . LEU A 1 173 ? 9.453 4.399 12.321 1.00 32.16 173 LEU A C 1
ATOM 1344 O O . LEU A 1 173 ? 8.785 3.383 12.103 1.00 32.16 173 LEU A O 1
ATOM 1348 N N . ARG A 1 174 ? 9.630 5.341 11.387 1.00 33.72 174 ARG A N 1
ATOM 1349 C CA . ARG A 1 174 ? 9.011 5.314 10.048 1.00 33.72 174 ARG A CA 1
ATOM 1350 C C . ARG A 1 174 ? 9.649 4.291 9.122 1.00 33.72 174 ARG A C 1
ATOM 1352 O O . ARG A 1 174 ? 8.929 3.553 8.455 1.00 33.72 174 ARG A O 1
ATOM 1359 N N . ILE A 1 175 ? 10.973 4.165 9.195 1.00 33.50 175 ILE A N 1
ATOM 1360 C CA . ILE A 1 175 ? 11.747 3.144 8.476 1.00 33.50 175 ILE A CA 1
ATOM 1361 C C . ILE A 1 175 ? 11.563 1.757 9.120 1.00 33.50 175 ILE A C 1
ATOM 1363 O O . ILE A 1 175 ? 12.085 0.771 8.629 1.00 33.50 175 ILE A O 1
ATOM 1367 N N . THR A 1 176 ? 10.777 1.608 10.190 1.00 29.00 176 THR A N 1
ATOM 1368 C CA . THR A 1 176 ? 10.547 0.281 10.793 1.00 29.00 176 THR A CA 1
ATOM 1369 C C . THR A 1 176 ? 9.171 -0.307 10.455 1.00 29.00 176 THR A C 1
ATOM 1371 O O . THR A 1 176 ? 9.044 -1.525 10.375 1.00 29.00 176 THR A O 1
ATOM 1374 N N . TYR A 1 177 ? 8.141 0.517 10.211 1.00 27.86 177 TYR A N 1
ATOM 1375 C CA . TYR A 1 177 ? 6.778 0.023 9.931 1.00 27.86 177 TYR A CA 1
ATOM 1376 C C . TYR A 1 177 ? 6.399 -0.029 8.443 1.00 27.86 177 TYR A C 1
ATOM 1378 O O . TYR A 1 177 ? 5.527 -0.817 8.088 1.00 27.86 177 TYR A O 1
ATOM 1386 N N . LEU A 1 178 ? 7.061 0.740 7.571 1.00 32.22 178 LEU A N 1
ATOM 1387 C CA . LEU A 1 178 ? 6.921 0.596 6.109 1.00 32.22 178 LEU A CA 1
ATOM 1388 C C . LEU A 1 178 ? 7.898 -0.438 5.518 1.00 32.22 178 LEU A C 1
ATOM 1390 O O . LEU A 1 178 ? 7.754 -0.853 4.374 1.00 32.22 178 LEU A O 1
ATOM 1394 N N . THR A 1 179 ? 8.843 -0.911 6.329 1.00 31.81 179 THR A N 1
ATOM 1395 C CA . THR A 1 179 ? 10.015 -1.696 5.910 1.00 31.81 179 THR A CA 1
ATOM 1396 C C . THR A 1 179 ? 10.005 -3.070 6.574 1.00 31.81 179 THR A C 1
ATOM 1398 O O . THR A 1 179 ? 11.000 -3.546 7.115 1.00 31.81 179 THR A O 1
ATOM 1401 N N . GLN A 1 180 ? 8.843 -3.725 6.575 1.00 35.75 180 GLN A N 1
ATOM 1402 C CA . GLN A 1 180 ? 8.721 -5.113 7.028 1.00 35.75 180 GLN A CA 1
ATOM 1403 C C . GLN A 1 180 ? 8.382 -6.073 5.883 1.00 35.75 180 GLN A C 1
ATOM 1405 O O . GLN A 1 180 ? 7.669 -7.055 6.066 1.00 35.75 180 GLN A O 1
ATOM 1410 N N . ILE A 1 181 ? 8.970 -5.814 4.716 1.00 45.31 181 ILE A N 1
ATOM 1411 C CA . ILE A 1 181 ? 9.393 -6.836 3.759 1.00 45.31 181 ILE A CA 1
ATOM 1412 C C . ILE A 1 181 ? 10.853 -6.493 3.477 1.00 45.31 181 ILE A C 1
ATOM 1414 O O . ILE A 1 181 ? 11.153 -5.556 2.747 1.00 45.31 181 ILE A O 1
ATOM 1418 N N . GLY A 1 182 ? 11.770 -7.159 4.181 1.00 58.28 182 GLY A N 1
ATOM 1419 C CA . GLY A 1 182 ? 13.181 -7.059 3.833 1.00 58.28 182 GLY A CA 1
ATOM 1420 C C . GLY A 1 182 ? 13.344 -7.547 2.401 1.00 58.28 182 GLY A C 1
ATOM 1421 O O . GLY A 1 182 ? 12.741 -8.559 2.040 1.00 58.28 182 GLY A O 1
ATOM 1422 N N . MET A 1 183 ? 14.128 -6.813 1.617 1.00 75.50 183 MET A N 1
ATOM 1423 C CA . MET A 1 183 ? 14.377 -7.144 0.225 1.00 75.50 183 MET A CA 1
ATOM 1424 C C . MET A 1 183 ? 14.798 -8.610 0.084 1.00 75.50 183 MET A C 1
ATOM 1426 O O . MET A 1 183 ? 15.613 -9.104 0.872 1.00 75.50 183 MET A O 1
ATOM 1430 N N . HIS A 1 184 ? 14.237 -9.327 -0.885 1.00 86.62 184 HIS A N 1
ATOM 1431 C CA . HIS A 1 184 ? 14.469 -10.759 -0.986 1.00 86.62 184 HIS A CA 1
ATOM 1432 C C . HIS A 1 184 ? 15.951 -11.066 -1.250 1.00 86.62 184 HIS A C 1
ATOM 1434 O O . HIS A 1 184 ? 16.594 -10.446 -2.099 1.00 86.62 184 HIS A O 1
ATOM 1440 N N . GLU A 1 185 ? 16.497 -12.083 -0.570 1.00 83.62 185 GLU A N 1
ATOM 1441 C CA . GLU A 1 185 ? 17.936 -12.382 -0.588 1.00 83.62 185 GLU A CA 1
ATOM 1442 C C . GLU A 1 185 ? 18.494 -12.499 -2.011 1.00 83.62 185 GLU A C 1
ATOM 1444 O O . GLU A 1 185 ? 19.525 -11.911 -2.321 1.00 83.62 185 GLU A O 1
ATOM 1449 N N . LYS A 1 186 ? 17.807 -13.196 -2.925 1.00 86.38 186 LYS A N 1
ATOM 1450 C CA . LYS A 1 186 ? 18.253 -13.313 -4.329 1.00 86.38 186 LYS A CA 1
ATOM 1451 C C . LYS A 1 186 ? 18.416 -11.959 -5.037 1.00 86.38 186 LYS A C 1
ATOM 1453 O O . LYS A 1 186 ? 19.350 -11.794 -5.825 1.00 86.38 186 LYS A O 1
ATOM 1458 N N . PHE A 1 187 ? 17.533 -11.003 -4.758 1.00 88.56 187 PHE A N 1
ATOM 1459 C CA . PHE A 1 187 ? 17.626 -9.672 -5.343 1.00 88.56 187 PHE A CA 1
ATOM 1460 C C . PHE A 1 187 ? 18.720 -8.842 -4.663 1.00 88.56 187 PHE A C 1
ATOM 1462 O O . PHE A 1 187 ? 19.528 -8.238 -5.364 1.00 88.56 187 PHE A O 1
ATOM 1469 N N . LEU A 1 188 ? 18.871 -8.943 -3.336 1.00 86.19 188 LEU A N 1
ATOM 1470 C CA . LEU A 1 188 ? 19.997 -8.341 -2.604 1.00 86.19 188 LEU A CA 1
ATOM 1471 C C . LEU A 1 188 ? 21.364 -8.780 -3.141 1.00 86.19 188 LEU A C 1
ATOM 1473 O O . LEU A 1 188 ? 22.254 -7.952 -3.308 1.00 86.19 188 LEU A O 1
ATOM 1477 N N . HIS A 1 189 ? 21.545 -10.062 -3.466 1.00 85.94 189 HIS A N 1
ATOM 1478 C CA . HIS A 1 189 ? 22.794 -10.540 -4.078 1.00 85.94 189 HIS A CA 1
ATOM 1479 C C . HIS A 1 189 ? 23.015 -9.955 -5.484 1.00 85.94 189 HIS A C 1
ATOM 1481 O O . HIS A 1 189 ? 24.148 -9.658 -5.878 1.00 85.94 189 HIS A O 1
ATOM 1487 N N . SER A 1 190 ? 21.936 -9.765 -6.245 1.00 89.00 190 SER A N 1
ATOM 1488 C CA . SER A 1 190 ? 21.996 -9.133 -7.568 1.00 89.00 190 SER A CA 1
ATOM 1489 C C . SER A 1 190 ? 22.385 -7.656 -7.450 1.00 89.00 190 SER A C 1
ATOM 1491 O O . SER A 1 190 ? 23.244 -7.181 -8.191 1.00 89.00 190 SER A O 1
ATOM 1493 N N . LEU A 1 191 ? 21.850 -6.945 -6.456 1.00 89.38 191 LEU A N 1
ATOM 1494 C CA . LEU A 1 191 ? 22.249 -5.572 -6.141 1.00 89.38 191 LEU A CA 1
ATOM 1495 C C . LEU A 1 191 ? 23.702 -5.498 -5.686 1.00 89.38 191 LEU A C 1
ATOM 1497 O O . LEU A 1 191 ? 24.479 -4.750 -6.271 1.00 89.38 191 LEU A O 1
ATOM 1501 N N . ALA A 1 192 ? 24.113 -6.337 -4.739 1.00 87.56 192 ALA A N 1
ATOM 1502 C CA . ALA A 1 192 ? 25.490 -6.368 -4.252 1.00 87.56 192 ALA A CA 1
ATOM 1503 C C . ALA A 1 192 ? 26.521 -6.561 -5.374 1.00 87.56 192 ALA A C 1
ATOM 1505 O O . ALA A 1 192 ? 27.611 -5.995 -5.321 1.00 87.56 192 ALA A O 1
ATOM 1506 N N . SER A 1 193 ? 26.175 -7.336 -6.404 1.00 87.31 193 SER A N 1
ATOM 1507 C CA . SER A 1 193 ? 27.066 -7.605 -7.535 1.00 87.31 193 SER A CA 1
ATOM 1508 C C . SER A 1 193 ? 27.000 -6.557 -8.650 1.00 87.31 193 SER A C 1
ATOM 1510 O O . SER A 1 193 ? 28.028 -6.274 -9.268 1.00 87.31 193 SER A O 1
ATOM 1512 N N . ARG A 1 194 ? 25.826 -5.982 -8.942 1.00 91.12 194 ARG A N 1
ATOM 1513 C CA . ARG A 1 194 ? 25.616 -5.149 -10.144 1.00 91.12 194 ARG A CA 1
ATOM 1514 C C . ARG A 1 194 ? 25.370 -3.668 -9.870 1.00 91.12 194 ARG A C 1
ATOM 1516 O O . ARG A 1 194 ? 25.630 -2.857 -10.759 1.00 91.12 194 ARG A O 1
ATOM 1523 N N . TYR A 1 195 ? 24.932 -3.295 -8.669 1.00 89.81 195 TYR A N 1
ATOM 1524 C CA . TYR A 1 195 ? 24.464 -1.942 -8.352 1.00 89.81 195 TYR A CA 1
ATOM 1525 C C . TYR A 1 195 ? 25.518 -0.860 -8.619 1.00 89.81 195 TYR A C 1
ATOM 1527 O O . TYR A 1 195 ? 25.251 0.082 -9.360 1.00 89.81 195 TYR A O 1
ATOM 1535 N N . LEU A 1 196 ? 26.749 -1.022 -8.113 1.00 91.12 196 LEU A N 1
ATOM 1536 C CA . LEU A 1 196 ? 27.824 -0.039 -8.323 1.00 91.12 196 LEU A CA 1
ATOM 1537 C C . LEU A 1 196 ? 28.209 0.118 -9.802 1.00 91.12 196 LEU A C 1
ATOM 1539 O O . LEU A 1 196 ? 28.498 1.227 -10.251 1.00 91.12 196 LEU A O 1
ATOM 1543 N N . ALA A 1 197 ? 28.195 -0.977 -10.568 1.00 92.44 197 ALA A N 1
ATOM 1544 C CA . ALA A 1 197 ? 28.490 -0.940 -11.998 1.00 92.44 197 ALA A CA 1
ATOM 1545 C C . ALA A 1 197 ? 27.400 -0.179 -12.770 1.00 92.44 197 ALA A C 1
ATOM 1547 O O . ALA A 1 197 ? 27.716 0.694 -13.578 1.00 92.44 197 ALA A O 1
ATOM 1548 N N . ILE A 1 198 ? 26.128 -0.455 -12.470 1.00 93.38 198 ILE A N 1
ATOM 1549 C CA . ILE A 1 198 ? 24.978 0.233 -13.071 1.00 93.38 198 ILE A CA 1
ATOM 1550 C C . ILE A 1 198 ? 24.962 1.714 -12.689 1.00 93.38 198 ILE A C 1
ATOM 1552 O O . ILE A 1 198 ? 24.801 2.564 -13.561 1.00 93.38 198 ILE A O 1
ATOM 1556 N N . LYS A 1 199 ? 25.205 2.041 -11.418 1.00 93.12 199 LYS A N 1
ATOM 1557 C CA . LYS A 1 199 ? 25.308 3.424 -10.942 1.00 93.12 199 LYS A CA 1
ATOM 1558 C C . LYS A 1 199 ? 26.401 4.201 -11.679 1.00 93.12 199 LYS A C 1
ATOM 1560 O O . LYS A 1 199 ? 26.171 5.326 -12.109 1.00 93.12 199 LYS A O 1
ATOM 1565 N N . SER A 1 200 ? 27.570 3.587 -11.880 1.00 94.31 200 SER A N 1
ATOM 1566 C CA . SER A 1 200 ? 28.676 4.183 -12.643 1.00 94.31 200 SER A CA 1
ATOM 1567 C C . SER A 1 200 ? 28.320 4.406 -14.120 1.00 94.31 200 SER A C 1
ATOM 1569 O O . SER A 1 200 ? 28.708 5.410 -14.715 1.00 94.31 200 SER A O 1
ATOM 1571 N N . GLN A 1 201 ? 27.541 3.496 -14.712 1.00 95.50 201 GLN A N 1
ATOM 1572 C CA . GLN A 1 201 ? 27.095 3.598 -16.101 1.00 95.50 201 GLN A CA 1
ATOM 1573 C C . GLN A 1 201 ? 25.982 4.644 -16.303 1.00 95.50 201 GLN A C 1
ATOM 1575 O O . GLN A 1 201 ? 25.917 5.261 -17.367 1.00 95.50 201 GLN A O 1
ATOM 1580 N N . TYR A 1 202 ? 25.129 4.863 -15.297 1.00 93.56 202 TYR A N 1
ATOM 1581 C CA . TYR A 1 202 ? 23.944 5.727 -15.373 1.00 93.56 202 TYR A CA 1
ATOM 1582 C C . TYR A 1 202 ? 23.865 6.746 -14.214 1.00 93.56 202 TYR A C 1
ATOM 1584 O O . TYR A 1 202 ? 22.854 6.790 -13.514 1.00 93.56 202 TYR A O 1
ATOM 1592 N N . PRO A 1 203 ? 24.870 7.612 -13.997 1.00 89.94 203 PRO A N 1
ATOM 1593 C CA . PRO A 1 203 ? 25.027 8.382 -12.754 1.00 89.94 203 PRO A CA 1
ATOM 1594 C C . PRO A 1 203 ? 23.908 9.393 -12.429 1.00 89.94 203 PRO A C 1
ATOM 1596 O O . PRO A 1 203 ? 23.886 9.913 -11.321 1.00 89.94 203 PRO A O 1
ATOM 1599 N N . GLY A 1 204 ? 22.988 9.682 -13.358 1.00 88.12 204 GLY A N 1
ATOM 1600 C CA . GLY A 1 204 ? 21.909 10.666 -13.178 1.00 88.12 204 GLY A CA 1
ATOM 1601 C C . GLY A 1 204 ? 20.492 10.097 -13.063 1.00 88.12 204 GLY A C 1
ATOM 1602 O O . GLY A 1 204 ? 19.545 10.875 -13.056 1.00 88.12 204 GLY A O 1
ATOM 1603 N N . GLU A 1 205 ? 20.312 8.772 -13.040 1.00 89.00 205 GLU A N 1
ATOM 1604 C CA . GLU A 1 205 ? 18.965 8.175 -13.082 1.00 89.00 205 GLU A CA 1
ATOM 1605 C C . GLU A 1 205 ? 18.296 7.992 -11.711 1.00 89.00 205 GLU A C 1
ATOM 1607 O O . GLU A 1 205 ? 17.073 7.869 -11.661 1.00 89.00 205 GLU A O 1
ATOM 1612 N N . GLY A 1 206 ? 19.070 8.000 -10.623 1.00 91.69 206 GLY A N 1
ATOM 1613 C CA . GLY A 1 206 ? 18.566 7.796 -9.264 1.00 91.69 206 GLY A CA 1
ATOM 1614 C C . GLY A 1 206 ? 18.482 6.332 -8.834 1.00 91.69 206 GLY A C 1
ATOM 1615 O O . GLY A 1 206 ? 18.521 5.404 -9.654 1.00 91.69 206 GLY A O 1
ATOM 1616 N N . ARG A 1 207 ? 18.353 6.142 -7.518 1.00 93.25 207 ARG A N 1
ATOM 1617 C CA . ARG A 1 207 ? 18.334 4.838 -6.841 1.00 93.25 207 ARG A CA 1
ATOM 1618 C C . ARG A 1 207 ? 17.337 3.846 -7.449 1.00 93.25 207 ARG A C 1
ATOM 1620 O O . ARG A 1 207 ? 17.735 2.746 -7.848 1.00 93.25 207 ARG A O 1
ATOM 1627 N N . ARG A 1 208 ? 16.055 4.210 -7.577 1.00 92.88 208 ARG A N 1
ATOM 1628 C CA . ARG A 1 208 ? 14.988 3.290 -8.028 1.00 92.88 208 ARG A CA 1
ATOM 1629 C C . ARG A 1 208 ? 15.217 2.820 -9.459 1.00 92.88 208 ARG A C 1
ATOM 1631 O O . ARG A 1 208 ? 15.007 1.650 -9.783 1.00 92.88 208 ARG A O 1
ATOM 1638 N N . ARG A 1 209 ? 15.717 3.702 -10.329 1.00 94.06 209 ARG A N 1
ATOM 1639 C CA . ARG A 1 209 ? 16.081 3.345 -11.709 1.00 94.06 209 ARG A CA 1
ATOM 1640 C C . ARG A 1 209 ? 17.246 2.366 -11.756 1.00 94.06 209 ARG A C 1
ATOM 1642 O O . ARG A 1 209 ? 17.186 1.411 -12.534 1.00 94.06 209 ARG A O 1
ATOM 1649 N N . TRP A 1 210 ? 18.263 2.540 -10.915 1.00 94.50 210 TRP A N 1
ATOM 1650 C CA . TRP A 1 210 ? 19.355 1.571 -10.809 1.00 94.50 210 TRP A CA 1
ATOM 1651 C C . TRP A 1 210 ? 18.862 0.211 -10.309 1.00 94.50 210 TRP A C 1
ATOM 1653 O O . TRP A 1 210 ? 19.216 -0.805 -10.910 1.00 94.50 210 TRP A O 1
ATOM 1663 N N . HIS A 1 211 ? 17.978 0.175 -9.304 1.00 94.38 211 HIS A N 1
ATOM 1664 C CA . HIS A 1 211 ? 17.342 -1.069 -8.849 1.00 94.38 211 HIS A CA 1
ATOM 1665 C C . HIS A 1 211 ? 16.579 -1.768 -9.978 1.00 94.38 211 HIS A C 1
ATOM 1667 O O . HIS A 1 211 ? 16.742 -2.970 -10.179 1.00 94.38 211 HIS A O 1
ATOM 1673 N N . LEU A 1 212 ? 15.816 -1.026 -10.784 1.00 94.88 212 LEU A N 1
ATOM 1674 C CA . LEU A 1 212 ? 15.078 -1.587 -11.920 1.00 94.88 212 LEU A CA 1
ATOM 1675 C C . LEU A 1 212 ? 15.987 -2.146 -13.021 1.00 94.88 212 LEU A C 1
ATOM 1677 O O . LEU A 1 212 ? 15.624 -3.130 -13.666 1.00 94.88 212 LEU A O 1
ATOM 1681 N N . ARG A 1 213 ? 17.166 -1.553 -13.242 1.00 93.69 213 ARG A N 1
ATOM 1682 C CA . ARG A 1 213 ? 18.166 -2.092 -14.179 1.00 93.69 213 ARG A CA 1
ATOM 1683 C C . ARG A 1 213 ? 18.792 -3.380 -13.657 1.00 93.69 213 ARG A C 1
ATOM 1685 O O . ARG A 1 213 ? 18.899 -4.339 -14.414 1.00 93.69 213 ARG A O 1
ATOM 1692 N N . VAL A 1 214 ? 19.133 -3.429 -12.370 1.00 93.31 214 VAL A N 1
ATOM 1693 C CA . VAL A 1 214 ? 19.615 -4.661 -11.722 1.00 93.31 214 VAL A CA 1
ATOM 1694 C C . VAL A 1 214 ? 18.548 -5.751 -11.811 1.00 93.31 214 VAL A C 1
ATOM 1696 O O . VAL A 1 214 ? 18.843 -6.894 -12.152 1.00 93.31 214 VAL A O 1
ATOM 1699 N N . LEU A 1 215 ? 17.291 -5.389 -11.560 1.00 93.12 215 LEU A N 1
ATOM 1700 C CA . LEU A 1 215 ? 16.162 -6.303 -11.649 1.00 93.12 215 LEU A CA 1
ATOM 1701 C C . LEU A 1 215 ? 15.962 -6.829 -13.074 1.00 93.12 215 LEU A C 1
ATOM 1703 O O . LEU A 1 215 ? 15.662 -8.004 -13.262 1.00 93.12 215 LEU A O 1
ATOM 1707 N N . HIS A 1 216 ? 16.147 -5.986 -14.088 1.00 91.88 216 HIS A N 1
ATOM 1708 C CA . HIS A 1 216 ? 16.083 -6.413 -15.483 1.00 91.88 216 HIS A CA 1
ATOM 1709 C C . HIS A 1 216 ? 17.116 -7.506 -15.789 1.00 91.88 216 HIS A C 1
ATOM 1711 O O . HIS A 1 216 ? 16.764 -8.547 -16.339 1.00 91.88 216 HIS A O 1
ATOM 1717 N N . GLU A 1 217 ? 18.368 -7.313 -15.373 1.00 90.44 217 GLU A N 1
ATOM 1718 C CA . GLU A 1 217 ? 19.421 -8.324 -15.539 1.00 90.44 217 GLU A CA 1
ATOM 1719 C C . GLU A 1 217 ? 19.140 -9.597 -14.727 1.00 90.44 217 GLU A C 1
ATOM 1721 O O . GLU A 1 217 ? 19.435 -10.703 -15.184 1.00 90.44 217 GLU A O 1
ATOM 1726 N N . PHE A 1 218 ? 18.525 -9.466 -13.546 1.00 90.25 218 PHE A N 1
ATOM 1727 C CA . PHE A 1 218 ? 18.061 -10.610 -12.759 1.00 90.25 218 PHE A CA 1
ATOM 1728 C C . PHE A 1 218 ? 17.035 -11.452 -13.533 1.00 90.25 218 PHE A C 1
ATOM 1730 O O . PHE A 1 218 ? 17.138 -12.679 -13.546 1.00 90.25 218 PHE A O 1
ATOM 1737 N N . TRP A 1 219 ? 16.079 -10.820 -14.220 1.00 90.38 219 TRP A N 1
ATOM 1738 C CA . TRP A 1 219 ? 15.075 -11.533 -15.016 1.00 90.38 219 TRP A CA 1
ATOM 1739 C C . TRP A 1 219 ? 15.667 -12.226 -16.250 1.00 90.38 219 TRP A C 1
ATOM 1741 O O . TRP A 1 219 ? 15.217 -13.320 -16.594 1.00 90.38 219 TRP A O 1
ATOM 1751 N N . GLU A 1 220 ? 16.685 -11.641 -16.886 1.00 87.44 220 GLU A N 1
ATOM 1752 C CA . GLU A 1 220 ? 17.432 -12.280 -17.985 1.00 87.44 220 GLU A CA 1
ATOM 1753 C C . GLU A 1 220 ? 18.271 -13.471 -17.492 1.00 87.44 220 GLU A C 1
ATOM 1755 O O . GLU A 1 220 ? 18.411 -14.480 -18.186 1.00 87.44 220 GLU A O 1
ATOM 1760 N N . GLY A 1 221 ? 18.805 -13.368 -16.273 1.00 81.50 221 GLY A N 1
ATOM 1761 C CA . GLY A 1 221 ? 19.660 -14.362 -15.633 1.00 81.50 221 GLY A CA 1
ATOM 1762 C C . GLY A 1 221 ? 18.943 -15.349 -14.711 1.00 81.50 221 GLY A C 1
ATOM 1763 O O . GLY A 1 221 ? 19.629 -16.065 -13.988 1.00 81.50 221 GLY A O 1
ATOM 1764 N N . LEU A 1 222 ? 17.605 -15.417 -14.714 1.00 74.19 222 LEU A N 1
ATOM 1765 C CA . LEU A 1 222 ? 16.812 -16.165 -13.719 1.00 74.19 222 LEU A CA 1
ATOM 1766 C C . LEU A 1 222 ? 17.169 -17.666 -13.626 1.00 74.19 222 LEU A C 1
ATOM 1768 O O . LEU A 1 222 ? 16.930 -18.306 -12.603 1.00 74.19 222 LEU A O 1
ATOM 1772 N N . HIS A 1 223 ? 17.747 -18.231 -14.689 1.00 62.91 223 HIS A N 1
ATOM 1773 C CA . HIS A 1 223 ? 18.198 -19.625 -14.758 1.00 62.91 223 HIS A CA 1
ATOM 1774 C C . HIS A 1 223 ? 19.617 -19.865 -14.216 1.00 62.91 223 HIS A C 1
ATOM 1776 O O . HIS A 1 223 ? 20.027 -21.019 -14.097 1.00 62.91 223 HIS A O 1
ATOM 1782 N N . ASN A 1 224 ? 20.363 -18.811 -13.884 1.00 64.25 224 ASN A N 1
ATOM 1783 C CA . ASN A 1 224 ? 21.699 -18.923 -13.315 1.00 64.25 224 ASN A CA 1
ATOM 1784 C C . ASN A 1 224 ? 21.591 -19.069 -11.792 1.00 64.25 224 ASN A C 1
ATOM 1786 O O . ASN A 1 224 ? 21.044 -18.205 -11.105 1.00 64.25 224 ASN A O 1
ATOM 1790 N N . ASP A 1 225 ? 22.114 -20.171 -11.256 1.00 54.66 225 ASP A N 1
ATOM 1791 C CA . ASP A 1 225 ? 22.120 -20.427 -9.816 1.00 54.66 225 ASP A CA 1
ATOM 1792 C C . ASP A 1 225 ? 23.047 -19.426 -9.106 1.00 54.66 225 ASP A C 1
ATOM 1794 O O . ASP A 1 225 ? 24.271 -19.524 -9.159 1.00 54.66 225 ASP A O 1
ATOM 1798 N N . LEU A 1 226 ? 22.456 -18.449 -8.414 1.00 56.38 226 LEU A N 1
ATOM 1799 C CA . LEU A 1 226 ? 23.165 -17.493 -7.549 1.00 56.38 226 LEU A CA 1
ATOM 1800 C C . LEU A 1 226 ? 23.480 -18.086 -6.157 1.00 56.38 226 LEU A C 1
ATOM 1802 O O . LEU A 1 226 ? 23.763 -17.358 -5.204 1.00 56.38 226 LEU A O 1
ATOM 1806 N N . SER A 1 227 ? 23.408 -19.411 -6.007 1.00 46.69 227 SER A N 1
ATOM 1807 C CA . SER A 1 227 ? 23.677 -20.110 -4.752 1.00 46.69 227 SER A CA 1
ATOM 1808 C C . SER A 1 227 ? 25.162 -20.013 -4.384 1.00 46.69 227 SER A C 1
ATOM 1810 O O . SER A 1 227 ? 25.997 -20.649 -5.024 1.00 46.69 227 SER A O 1
ATOM 1812 N N . GLY A 1 228 ? 25.501 -19.257 -3.334 1.00 51.62 228 GLY A N 1
ATOM 1813 C CA . GLY A 1 228 ? 26.830 -19.355 -2.713 1.00 51.62 228 GLY A CA 1
ATOM 1814 C C . GLY A 1 228 ? 27.426 -18.097 -2.079 1.00 51.62 228 GLY A C 1
ATOM 1815 O O . GLY A 1 228 ? 28.453 -18.211 -1.417 1.00 51.62 228 GLY A O 1
ATOM 1816 N N . LEU A 1 229 ? 26.825 -16.915 -2.217 1.00 51.91 229 LEU A N 1
ATOM 1817 C CA . LEU A 1 229 ? 27.429 -15.656 -1.747 1.00 51.91 229 LEU A CA 1
ATOM 1818 C C . LEU A 1 229 ? 26.882 -15.181 -0.392 1.00 51.91 229 LEU A C 1
ATOM 1820 O O . LEU A 1 229 ? 26.457 -14.046 -0.243 1.00 51.91 229 LEU A O 1
ATOM 1824 N N . SER A 1 230 ? 26.949 -16.033 0.636 1.00 46.72 230 SER A N 1
ATOM 1825 C CA . SER A 1 230 ? 26.592 -15.634 2.005 1.00 46.72 230 SER A CA 1
ATOM 1826 C C . SER A 1 230 ? 27.557 -14.571 2.547 1.00 46.72 230 SER A C 1
ATOM 1828 O O . SER A 1 230 ? 28.581 -14.886 3.156 1.00 46.72 230 SER A O 1
ATOM 1830 N N . THR A 1 231 ? 27.172 -13.309 2.404 1.00 52.78 231 THR A N 1
ATOM 1831 C CA . THR A 1 231 ? 27.729 -12.168 3.137 1.00 52.78 231 THR A CA 1
ATOM 1832 C C . THR A 1 231 ? 26.578 -11.519 3.901 1.00 52.78 231 THR A C 1
ATOM 1834 O O . THR A 1 231 ? 25.448 -11.529 3.421 1.00 52.78 231 THR A O 1
ATOM 1837 N N . LYS A 1 232 ? 26.826 -10.974 5.098 1.00 61.22 232 LYS A N 1
ATOM 1838 C CA . LYS A 1 232 ? 25.827 -10.161 5.813 1.00 61.22 232 LYS A CA 1
ATOM 1839 C C . LYS A 1 232 ? 25.603 -8.861 5.027 1.00 61.22 232 LYS A C 1
ATOM 1841 O O . LYS A 1 232 ? 26.264 -7.872 5.312 1.00 61.22 232 LYS A O 1
ATOM 1846 N N . LEU A 1 233 ? 24.750 -8.901 4.010 1.00 65.38 233 LEU A N 1
ATOM 1847 C CA . LEU A 1 233 ? 24.331 -7.744 3.221 1.00 65.38 233 LEU A CA 1
ATOM 1848 C C . LEU A 1 233 ? 23.113 -7.121 3.903 1.00 65.38 233 LEU A C 1
ATOM 1850 O O . LEU A 1 233 ? 22.147 -7.837 4.178 1.00 65.38 233 LEU A O 1
ATOM 1854 N N . SER A 1 234 ? 23.167 -5.822 4.205 1.00 69.00 234 SER A N 1
ATOM 1855 C CA . SER A 1 234 ? 21.992 -5.099 4.695 1.00 69.00 234 SER A CA 1
ATOM 1856 C C . SER A 1 234 ? 21.266 -4.460 3.510 1.00 69.00 234 SER A C 1
ATOM 1858 O O . SER A 1 234 ? 21.927 -3.854 2.667 1.00 69.00 234 SER A O 1
ATOM 1860 N N . PRO A 1 235 ? 19.924 -4.526 3.429 1.00 66.75 235 PRO A N 1
ATOM 1861 C CA . PRO A 1 235 ? 19.166 -3.722 2.469 1.00 66.75 235 PRO A CA 1
ATOM 1862 C C . PRO A 1 235 ? 19.506 -2.229 2.553 1.00 66.75 235 PRO A C 1
ATOM 1864 O O . PRO A 1 235 ? 19.538 -1.555 1.528 1.00 66.75 235 PRO A O 1
ATOM 1867 N N . ASP A 1 236 ? 19.829 -1.741 3.756 1.00 68.94 236 ASP A N 1
ATOM 1868 C CA . ASP A 1 236 ? 20.164 -0.337 4.019 1.00 68.94 236 ASP A CA 1
ATOM 1869 C C . ASP A 1 236 ? 21.359 0.163 3.195 1.00 68.94 236 ASP A C 1
ATOM 1871 O O . ASP A 1 236 ? 21.453 1.359 2.921 1.00 68.94 236 ASP A O 1
ATOM 1875 N N . ASP A 1 237 ? 22.256 -0.730 2.764 1.00 70.56 237 ASP A N 1
ATOM 1876 C CA . ASP A 1 237 ? 23.425 -0.378 1.949 1.00 70.56 237 ASP A CA 1
ATOM 1877 C C . ASP A 1 237 ? 23.022 0.147 0.556 1.00 70.56 237 ASP A C 1
ATOM 1879 O O . ASP A 1 237 ? 23.769 0.902 -0.065 1.00 70.56 237 ASP A O 1
ATOM 1883 N N . PHE A 1 238 ? 21.830 -0.224 0.076 1.00 78.94 238 PHE A N 1
ATOM 1884 C CA . PHE A 1 238 ? 21.302 0.151 -1.242 1.00 78.94 238 PHE A CA 1
ATOM 1885 C C . PHE A 1 238 ? 20.185 1.201 -1.165 1.00 78.94 238 PHE A C 1
ATOM 1887 O O . PHE A 1 238 ? 19.682 1.634 -2.195 1.00 78.94 238 PHE A O 1
ATOM 1894 N N . MET A 1 239 ? 19.793 1.625 0.040 1.00 77.88 239 MET A N 1
ATOM 1895 C CA . MET A 1 239 ? 18.694 2.582 0.251 1.00 77.88 239 MET A CA 1
ATOM 1896 C C . MET A 1 239 ? 19.162 4.021 0.497 1.00 77.88 239 MET A C 1
ATOM 1898 O O . MET A 1 239 ? 18.345 4.932 0.503 1.00 77.88 239 MET A O 1
ATOM 1902 N N . GLN A 1 240 ? 20.464 4.236 0.701 1.00 76.88 240 GLN A N 1
ATOM 1903 C CA . GLN A 1 240 ? 21.024 5.537 1.100 1.00 76.88 240 GLN A CA 1
ATOM 1904 C C . GLN A 1 240 ? 21.218 6.529 -0.051 1.00 76.88 240 GLN A C 1
ATOM 1906 O O . GLN A 1 240 ? 21.439 7.708 0.204 1.00 76.88 240 GLN A O 1
ATOM 1911 N N . ASP A 1 241 ? 21.194 6.062 -1.299 1.00 81.62 241 ASP A N 1
ATOM 1912 C CA . ASP A 1 241 ? 21.366 6.933 -2.460 1.00 81.62 241 ASP A CA 1
ATOM 1913 C C . ASP A 1 241 ? 20.097 7.734 -2.756 1.00 81.62 241 ASP A C 1
ATOM 1915 O O . ASP A 1 241 ? 18.999 7.189 -2.677 1.00 81.62 241 ASP A O 1
ATOM 1919 N N . ASP A 1 242 ? 20.260 8.991 -3.165 1.00 83.56 242 ASP A N 1
ATOM 1920 C CA . ASP A 1 242 ? 19.148 9.881 -3.504 1.00 83.56 242 ASP A CA 1
ATOM 1921 C C . ASP A 1 242 ? 18.378 9.410 -4.755 1.00 83.56 242 ASP A C 1
ATOM 1923 O O . ASP A 1 242 ? 18.950 8.875 -5.718 1.00 83.56 242 ASP A O 1
ATOM 1927 N N . ASP A 1 243 ? 17.071 9.676 -4.781 1.00 89.12 243 ASP A N 1
ATOM 1928 C CA . ASP A 1 243 ? 16.215 9.490 -5.954 1.00 89.12 243 ASP A CA 1
ATOM 1929 C C . ASP A 1 243 ? 15.491 10.803 -6.334 1.00 89.12 243 ASP A C 1
ATOM 1931 O O . ASP A 1 243 ? 15.036 11.527 -5.443 1.00 89.12 243 ASP A O 1
ATOM 1935 N N . PRO A 1 244 ? 15.336 11.134 -7.637 1.00 87.00 244 PRO A N 1
ATOM 1936 C CA . PRO A 1 244 ? 14.771 12.413 -8.085 1.00 87.00 244 PRO A CA 1
ATOM 1937 C C . PRO A 1 244 ? 13.401 12.783 -7.505 1.00 87.00 244 PRO A C 1
ATOM 1939 O O . PRO A 1 244 ? 13.064 13.965 -7.455 1.00 87.00 244 PRO A O 1
ATOM 1942 N N . PHE A 1 245 ? 12.605 11.794 -7.091 1.00 89.12 245 PHE A N 1
ATOM 1943 C CA . PHE A 1 245 ? 11.230 11.993 -6.634 1.00 89.12 245 PHE A CA 1
ATOM 1944 C C . PHE A 1 245 ? 11.004 11.623 -5.164 1.00 89.12 245 PHE A C 1
ATOM 1946 O O . PHE A 1 245 ? 9.851 11.521 -4.742 1.00 89.12 245 PHE A O 1
ATOM 1953 N N . ASP A 1 246 ? 12.065 11.464 -4.363 1.00 84.94 246 ASP A N 1
ATOM 1954 C CA . ASP A 1 246 ? 11.933 11.123 -2.937 1.00 84.94 246 ASP A CA 1
ATOM 1955 C C . ASP A 1 246 ? 11.056 12.134 -2.178 1.00 84.94 246 ASP A C 1
ATOM 1957 O O . ASP A 1 246 ? 10.159 11.730 -1.433 1.00 84.94 246 ASP A O 1
ATOM 1961 N N . TYR A 1 247 ? 11.162 13.427 -2.502 1.00 83.38 247 TYR A N 1
ATOM 1962 C CA . TYR A 1 247 ? 10.346 14.505 -1.925 1.00 83.38 247 TYR A CA 1
ATOM 1963 C C . TYR A 1 247 ? 8.819 14.315 -2.095 1.00 83.38 247 TYR A C 1
ATOM 1965 O O . TYR A 1 247 ? 8.020 14.878 -1.333 1.00 83.38 247 TYR A O 1
ATOM 1973 N N . LEU A 1 248 ? 8.368 13.539 -3.092 1.00 83.81 248 LEU A N 1
ATOM 1974 C CA . LEU A 1 248 ? 6.945 13.225 -3.284 1.00 83.81 248 LEU A CA 1
ATOM 1975 C C . LEU A 1 248 ? 6.450 12.221 -2.249 1.00 83.81 248 LEU A C 1
ATOM 1977 O O . LEU A 1 248 ? 5.311 12.337 -1.794 1.00 83.81 248 LEU A O 1
ATOM 1981 N N . THR A 1 249 ? 7.318 11.305 -1.838 1.00 81.06 249 THR A N 1
ATOM 1982 C CA . THR A 1 249 ? 7.042 10.259 -0.847 1.00 81.06 249 THR A CA 1
ATOM 1983 C C . THR A 1 249 ? 7.503 10.616 0.566 1.00 81.06 249 THR A C 1
ATOM 1985 O O . THR A 1 249 ? 7.099 9.985 1.538 1.00 81.06 249 THR A O 1
ATOM 1988 N N . GLU A 1 250 ? 8.306 11.668 0.706 1.00 73.38 250 GLU A N 1
ATOM 1989 C CA . GLU A 1 250 ? 8.610 12.283 1.990 1.00 73.38 250 GLU A CA 1
ATOM 1990 C C . GLU A 1 250 ? 7.355 12.957 2.551 1.00 73.38 250 GLU A C 1
ATOM 1992 O O . GLU A 1 250 ? 6.716 13.798 1.904 1.00 73.38 250 GLU A O 1
ATOM 1997 N N . GLY A 1 251 ? 6.973 12.569 3.765 1.00 66.38 251 GLY A N 1
ATOM 1998 C CA . GLY A 1 251 ? 5.721 13.031 4.338 1.00 66.38 251 GLY A CA 1
ATOM 1999 C C . GLY A 1 251 ? 5.253 12.216 5.530 1.00 66.38 251 GLY A C 1
ATOM 2000 O O . GLY A 1 251 ? 5.862 11.216 5.909 1.00 66.38 251 GLY A O 1
ATOM 2001 N N . GLN A 1 252 ? 4.202 12.692 6.186 1.00 64.94 252 GLN A N 1
ATOM 2002 C CA . GLN A 1 252 ? 3.519 11.989 7.278 1.00 64.94 252 GLN A CA 1
ATOM 2003 C C . GLN A 1 252 ? 2.265 11.241 6.814 1.00 64.94 252 GLN A C 1
ATOM 2005 O O . GLN A 1 252 ? 1.623 10.561 7.614 1.00 64.94 252 GLN A O 1
ATOM 2010 N N . GLU A 1 253 ? 1.947 11.386 5.534 1.00 78.25 253 GLU A N 1
ATOM 2011 C CA . GLU A 1 253 ? 0.805 10.818 4.854 1.00 78.25 253 GLU A CA 1
ATOM 2012 C C . GLU A 1 253 ? 0.953 9.308 4.662 1.00 78.25 253 GLU A C 1
ATOM 2014 O O . GLU A 1 253 ? 2.047 8.748 4.679 1.00 78.25 253 GLU A O 1
ATOM 2019 N N . LEU A 1 254 ? -0.180 8.630 4.497 1.00 76.12 254 LEU A N 1
ATOM 2020 C CA . LEU A 1 254 ? -0.251 7.171 4.371 1.00 76.12 254 LEU A CA 1
ATOM 2021 C C . LEU A 1 254 ? -0.324 6.719 2.908 1.00 76.12 254 LEU A C 1
ATOM 2023 O O . LEU A 1 254 ? -0.036 5.564 2.587 1.00 76.12 254 LEU A O 1
ATOM 2027 N N . GLY A 1 255 ? -0.717 7.627 2.018 1.00 88.69 255 GLY A N 1
ATOM 2028 C CA . GLY A 1 255 ? -0.767 7.413 0.580 1.00 88.69 255 GLY A CA 1
ATOM 2029 C C . GLY A 1 255 ? -0.672 8.727 -0.186 1.00 88.69 255 GLY A C 1
ATOM 2030 O O . GLY A 1 255 ? -0.730 9.814 0.394 1.00 88.69 255 GLY A O 1
ATOM 2031 N N . ILE A 1 256 ? -0.529 8.620 -1.500 1.00 94.69 256 ILE A N 1
ATOM 2032 C CA . ILE A 1 256 ? -0.443 9.763 -2.409 1.00 94.69 256 ILE A CA 1
ATOM 2033 C C . ILE A 1 256 ? -1.528 9.668 -3.474 1.00 94.69 256 ILE A C 1
ATOM 2035 O O . ILE A 1 256 ? -1.772 8.590 -4.012 1.00 94.69 256 ILE A O 1
ATOM 2039 N N . VAL A 1 257 ? -2.147 10.792 -3.821 1.00 97.31 257 VAL A N 1
ATOM 2040 C CA . VAL A 1 257 ? -2.938 10.906 -5.048 1.00 97.31 257 VAL A CA 1
ATOM 2041 C C . VAL A 1 257 ? -2.120 11.664 -6.078 1.00 97.31 257 VAL A C 1
ATOM 2043 O O . VAL A 1 257 ? -1.908 12.863 -5.942 1.00 97.31 257 VAL A O 1
ATOM 2046 N N . LEU A 1 258 ? -1.666 10.961 -7.109 1.00 97.75 258 LEU A N 1
ATOM 2047 C CA . LEU A 1 258 ? -0.864 11.503 -8.194 1.00 97.75 258 LEU A CA 1
ATOM 2048 C C . LEU A 1 258 ? -1.754 11.958 -9.353 1.00 97.75 258 LEU A C 1
ATOM 2050 O O . LEU A 1 258 ? -2.444 11.145 -9.977 1.00 97.75 258 LEU A O 1
ATOM 2054 N N . ARG A 1 259 ? -1.698 13.252 -9.679 1.00 98.00 259 ARG A N 1
ATOM 2055 C CA . ARG A 1 259 ? -2.332 13.816 -10.874 1.00 98.00 259 ARG A CA 1
ATOM 2056 C C . ARG A 1 259 ? -1.525 13.487 -12.127 1.00 98.00 259 ARG A C 1
ATOM 2058 O O . ARG A 1 259 ? -0.394 13.947 -12.279 1.00 98.00 259 ARG A O 1
ATOM 2065 N N . THR A 1 260 ? -2.142 12.743 -13.042 1.00 97.62 260 THR A N 1
ATOM 2066 C CA . THR A 1 260 ? -1.550 12.339 -14.335 1.00 97.62 260 THR A CA 1
ATOM 2067 C C . THR A 1 260 ? -2.253 12.958 -15.546 1.00 97.62 260 THR A C 1
ATOM 2069 O O . THR A 1 260 ? -1.708 12.934 -16.648 1.00 97.62 260 THR A O 1
ATOM 2072 N N . ASP A 1 261 ? -3.433 13.552 -15.346 1.00 97.25 261 ASP A N 1
ATOM 2073 C CA . ASP A 1 261 ? -4.167 14.320 -16.353 1.00 97.25 261 ASP A CA 1
ATOM 2074 C C . ASP A 1 261 ? -4.239 15.803 -15.968 1.00 97.25 261 ASP A C 1
ATOM 2076 O O . ASP A 1 261 ? -4.618 16.164 -14.849 1.00 97.25 261 ASP A O 1
ATOM 2080 N N . TYR A 1 262 ? -3.889 16.668 -16.921 1.00 97.00 262 TYR A N 1
ATOM 2081 C CA . TYR A 1 262 ? -3.827 18.121 -16.736 1.00 97.00 262 TYR A CA 1
ATOM 2082 C C . TYR A 1 262 ? -4.835 18.873 -17.614 1.00 97.00 262 TYR A C 1
ATOM 2084 O O . TYR A 1 262 ? -4.706 20.080 -17.798 1.00 97.00 262 TYR A O 1
ATOM 2092 N N . SER A 1 263 ? -5.821 18.174 -18.186 1.00 97.06 263 SER A N 1
ATOM 2093 C CA . SER A 1 263 ? -6.762 18.748 -19.157 1.00 97.06 263 SER A CA 1
ATOM 2094 C C . SER A 1 263 ? -7.863 19.594 -18.512 1.00 97.06 263 SER A C 1
ATOM 2096 O O . SER A 1 263 ? -8.422 20.476 -19.163 1.00 97.06 263 SER A O 1
ATOM 2098 N N . ASN A 1 264 ? -8.174 19.345 -17.235 1.00 97.44 264 ASN A N 1
ATOM 2099 C CA . ASN A 1 264 ? -9.278 19.995 -16.535 1.00 97.44 264 ASN A CA 1
ATOM 2100 C C . ASN A 1 264 ? -8.903 20.387 -15.097 1.00 97.44 264 ASN A C 1
ATOM 2102 O O . ASN A 1 264 ? -9.047 19.612 -14.152 1.00 97.44 264 ASN A O 1
ATOM 2106 N N . ASP A 1 265 ? -8.444 21.627 -14.919 1.00 97.25 265 ASP A N 1
ATOM 2107 C CA . ASP A 1 265 ? -8.100 22.153 -13.594 1.00 97.25 265 ASP A CA 1
ATOM 2108 C C . ASP A 1 265 ? -9.321 22.313 -12.682 1.00 97.25 265 ASP A C 1
ATOM 2110 O O . ASP A 1 265 ? -9.208 22.122 -11.475 1.00 97.25 265 ASP A O 1
ATOM 2114 N N . HIS A 1 266 ? -10.504 22.604 -13.230 1.00 97.88 266 HIS A N 1
ATOM 2115 C CA . HIS A 1 266 ? -11.716 22.736 -12.422 1.00 97.88 266 HIS A CA 1
ATOM 2116 C C . HIS A 1 266 ? -12.122 21.394 -11.792 1.00 97.88 266 HIS A C 1
ATOM 2118 O O . HIS A 1 266 ? -12.429 21.336 -10.601 1.00 97.88 266 HIS A O 1
ATOM 2124 N N . ALA A 1 267 ? -12.085 20.305 -12.565 1.00 96.94 267 ALA A N 1
ATOM 2125 C CA . ALA A 1 267 ? -12.382 18.964 -12.061 1.00 96.94 267 ALA A CA 1
ATOM 2126 C C . ALA A 1 267 ? -11.344 18.482 -11.038 1.00 96.94 267 ALA A C 1
ATOM 2128 O O . ALA A 1 267 ? -11.717 17.826 -10.062 1.00 96.94 267 ALA A O 1
ATOM 2129 N N . TRP A 1 268 ? -10.070 18.842 -11.223 1.00 97.50 268 TRP A N 1
ATOM 2130 C CA . TRP A 1 268 ? -9.015 18.584 -10.243 1.00 97.50 268 TRP A CA 1
ATOM 2131 C C . TRP A 1 268 ? -9.250 19.348 -8.934 1.00 97.50 268 TRP A C 1
ATOM 2133 O O . TRP A 1 268 ? -9.193 18.757 -7.859 1.00 97.50 268 TRP A O 1
ATOM 2143 N N . GLN A 1 269 ? -9.588 20.639 -8.997 1.00 97.50 269 GLN A N 1
ATOM 2144 C CA . GLN A 1 269 ? -9.879 21.430 -7.795 1.00 97.50 269 GLN A CA 1
ATOM 2145 C C . GLN A 1 269 ? -11.118 20.919 -7.045 1.00 97.50 269 GLN A C 1
ATOM 2147 O O . GLN A 1 269 ? -11.103 20.857 -5.815 1.00 97.50 269 GLN A O 1
ATOM 2152 N N . ALA A 1 270 ? -12.164 20.499 -7.765 1.00 96.31 270 ALA A N 1
ATOM 2153 C CA . ALA A 1 270 ? -13.347 19.871 -7.173 1.00 96.31 270 ALA A CA 1
ATOM 2154 C C . ALA A 1 270 ? -13.009 18.540 -6.475 1.00 96.31 270 ALA A C 1
ATOM 2156 O O . ALA A 1 270 ? -13.484 18.266 -5.370 1.00 96.31 270 ALA A O 1
ATOM 2157 N N . PHE A 1 271 ? -12.127 17.747 -7.079 1.00 96.88 271 PHE A N 1
ATOM 2158 C CA . PHE A 1 271 ? -11.641 16.509 -6.484 1.00 96.88 271 PHE A CA 1
ATOM 2159 C C . PHE A 1 271 ? -10.810 16.770 -5.219 1.00 96.88 271 PHE A C 1
ATOM 2161 O O . PHE A 1 271 ? -11.045 16.150 -4.184 1.00 96.88 271 PHE A O 1
ATOM 2168 N N . CYS A 1 272 ? -9.898 17.745 -5.252 1.00 95.56 272 CYS A N 1
ATOM 2169 C CA . CYS A 1 272 ? -9.125 18.164 -4.081 1.00 95.56 272 CYS A CA 1
ATOM 2170 C C . CYS A 1 272 ? -10.006 18.743 -2.962 1.00 95.56 272 CYS A C 1
ATOM 2172 O O . CYS A 1 272 ? -9.680 18.600 -1.785 1.00 95.56 272 CYS A O 1
ATOM 2174 N N . ALA A 1 273 ? -11.118 19.406 -3.294 1.00 93.75 273 ALA A N 1
ATOM 2175 C CA . ALA A 1 273 ? -12.123 19.793 -2.305 1.00 93.75 273 ALA A CA 1
ATOM 2176 C C . ALA A 1 273 ? -12.774 18.553 -1.673 1.00 93.75 273 ALA A C 1
ATOM 2178 O O . ALA A 1 273 ? -12.750 18.422 -0.457 1.00 93.75 273 ALA A O 1
ATOM 2179 N N . THR A 1 274 ? -13.205 17.591 -2.493 1.00 92.31 274 THR A N 1
ATOM 2180 C CA . THR A 1 274 ? -13.788 16.321 -2.022 1.00 92.31 274 THR A CA 1
ATOM 2181 C C . THR A 1 274 ? -12.838 15.546 -1.103 1.00 92.31 274 THR A C 1
ATOM 2183 O O . THR A 1 274 ? -13.272 14.991 -0.098 1.00 92.31 274 THR A O 1
ATOM 2186 N N . LEU A 1 275 ? -11.539 15.513 -1.419 1.00 91.62 275 LEU A N 1
ATOM 2187 C CA . LEU A 1 275 ? -10.522 14.890 -0.566 1.00 91.62 275 LEU A CA 1
ATOM 2188 C C . LEU A 1 275 ? -10.405 15.574 0.800 1.00 91.62 275 LEU A C 1
ATOM 2190 O O . LEU A 1 275 ? -10.349 14.890 1.818 1.00 91.62 275 LEU A O 1
ATOM 2194 N N . ARG A 1 276 ? -10.382 16.912 0.822 1.00 90.38 276 ARG A N 1
ATOM 2195 C CA . ARG A 1 276 ? -10.327 17.687 2.070 1.00 90.38 276 ARG A CA 1
ATOM 2196 C C . ARG A 1 276 ? -11.581 17.480 2.912 1.00 90.38 276 ARG A C 1
ATOM 2198 O O . ARG A 1 276 ? -11.461 17.298 4.118 1.00 90.38 276 ARG A O 1
ATOM 2205 N N . ASP A 1 277 ? -12.749 17.442 2.277 1.00 87.81 277 ASP A N 1
ATOM 2206 C CA . ASP A 1 277 ? -14.020 17.183 2.954 1.00 87.81 277 ASP A CA 1
ATOM 2207 C C . ASP A 1 277 ? -14.040 15.771 3.564 1.00 87.81 277 ASP A C 1
ATOM 2209 O O . ASP A 1 277 ? -14.384 15.610 4.733 1.00 87.81 277 ASP A O 1
ATOM 2213 N N . ALA A 1 278 ? -13.594 14.752 2.819 1.00 84.56 278 ALA A N 1
ATOM 2214 C CA . ALA A 1 278 ? -13.513 13.370 3.305 1.00 84.56 278 ALA A CA 1
ATOM 2215 C C . ALA A 1 278 ? -12.505 13.202 4.455 1.00 84.56 278 ALA A C 1
ATOM 2217 O O . ALA A 1 278 ? -12.726 12.437 5.396 1.00 84.56 278 ALA A O 1
ATOM 2218 N N . GLU A 1 279 ? -11.384 13.916 4.398 1.00 83.62 279 GLU A N 1
ATOM 2219 C CA . GLU A 1 279 ? -10.399 13.944 5.475 1.00 83.62 279 GLU A CA 1
ATOM 2220 C C . GLU A 1 279 ? -10.929 14.651 6.725 1.00 83.62 279 GLU A C 1
ATOM 2222 O O . GLU A 1 279 ? -10.718 14.170 7.843 1.00 83.62 279 GLU A O 1
ATOM 2227 N N . GLN A 1 280 ? -11.648 15.762 6.547 1.00 83.12 280 GLN A N 1
ATOM 2228 C CA . GLN A 1 280 ? -12.316 16.454 7.639 1.00 83.12 280 GLN A CA 1
ATOM 2229 C C . GLN A 1 280 ? -13.384 15.562 8.276 1.00 83.12 280 GLN A C 1
ATOM 2231 O O . GLN A 1 280 ? -13.381 15.435 9.498 1.00 83.12 280 GLN A O 1
ATOM 2236 N N . GLU A 1 281 ? -14.226 14.894 7.484 1.00 79.94 281 GLU A N 1
ATOM 2237 C CA . GLU A 1 281 ? -15.239 13.949 7.973 1.00 79.94 281 GLU A CA 1
ATOM 2238 C C . GLU A 1 281 ? -14.591 12.820 8.781 1.00 79.94 281 GLU A C 1
ATOM 2240 O O . GLU A 1 281 ? -15.016 12.531 9.904 1.00 79.94 281 GLU A O 1
ATOM 2245 N N . LEU A 1 282 ? -13.505 12.231 8.266 1.00 71.69 282 LEU A N 1
ATOM 2246 C CA . LEU A 1 282 ? -12.776 11.208 9.006 1.00 71.69 282 LEU A CA 1
ATOM 2247 C C . LEU A 1 282 ? -12.229 11.778 10.319 1.00 71.69 282 LEU A C 1
ATOM 2249 O O . LEU A 1 282 ? -12.416 11.163 11.362 1.00 71.69 282 LEU A O 1
ATOM 2253 N N . SER A 1 283 ? -11.604 12.958 10.290 1.00 71.81 283 SER A N 1
ATOM 2254 C CA . SER A 1 283 ? -11.031 13.628 11.464 1.00 71.81 283 SER A CA 1
ATOM 2255 C C . SER A 1 283 ? -12.075 13.997 12.514 1.00 71.81 283 SER A C 1
ATOM 2257 O O . SER A 1 283 ? -11.861 13.777 13.705 1.00 71.81 283 SER A O 1
ATOM 2259 N N . GLU A 1 284 ? -13.228 14.519 12.111 1.00 69.00 284 GLU A N 1
ATOM 2260 C CA . GLU A 1 284 ? -14.351 14.814 13.005 1.00 69.00 284 GLU A CA 1
ATOM 2261 C C . GLU A 1 284 ? -14.878 13.555 13.668 1.00 69.00 284 GLU A C 1
ATOM 2263 O O . GLU A 1 284 ? -15.202 13.546 14.854 1.00 69.00 284 GLU A O 1
ATOM 2268 N N . ALA A 1 285 ? -14.882 12.459 12.938 1.00 63.66 285 ALA A N 1
ATOM 2269 C CA . ALA A 1 285 ? -15.393 11.217 13.450 1.00 63.66 285 ALA A CA 1
ATOM 2270 C C . ALA A 1 285 ? -14.318 10.375 14.178 1.00 63.66 285 ALA A C 1
ATOM 2272 O O . ALA A 1 285 ? -14.636 9.394 14.856 1.00 63.66 285 ALA A O 1
ATOM 2273 N N . VAL A 1 286 ? -13.052 10.829 14.162 1.00 56.19 286 VAL A N 1
ATOM 2274 C CA . VAL A 1 286 ? -12.082 10.568 15.246 1.00 56.19 286 VAL A CA 1
ATOM 2275 C C . VAL A 1 286 ? -12.493 11.301 16.510 1.00 56.19 286 VAL A C 1
ATOM 2277 O O . VAL A 1 286 ? -12.416 10.735 17.598 1.00 56.19 286 VAL A O 1
ATOM 2280 N N . LYS A 1 287 ? -12.857 12.580 16.358 1.00 51.06 287 LYS A N 1
ATOM 2281 C CA . LYS A 1 287 ? -13.012 13.545 17.450 1.00 51.06 287 LYS A CA 1
ATOM 2282 C C . LYS A 1 287 ? -14.287 13.333 18.255 1.00 51.06 287 LYS A C 1
ATOM 2284 O O . LYS A 1 287 ? -14.272 13.613 19.448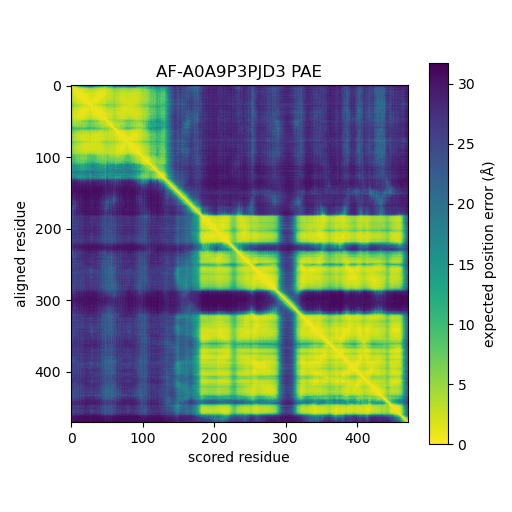 1.00 51.06 287 LYS A O 1
ATOM 2289 N N . GLN A 1 288 ? -15.382 12.888 17.641 1.00 39.72 288 GLN A N 1
ATOM 2290 C CA . GLN A 1 288 ? -16.687 12.819 18.300 1.00 39.72 288 GLN A CA 1
ATOM 2291 C C . GLN A 1 288 ? -16.874 11.559 19.172 1.00 39.72 288 GLN A C 1
ATOM 2293 O O . GLN A 1 288 ? -16.907 10.437 18.656 1.00 39.72 288 GLN A O 1
ATOM 2298 N N . PRO A 1 289 ? -17.129 11.714 20.485 1.00 42.12 289 PRO A N 1
ATOM 2299 C CA . PRO A 1 289 ? -17.880 10.746 21.270 1.00 42.12 289 PRO A CA 1
ATOM 2300 C C . PRO A 1 289 ? -19.390 11.026 21.092 1.00 42.12 289 PRO A C 1
ATOM 2302 O O . PRO A 1 289 ? -19.943 11.925 21.707 1.00 42.12 289 PRO A O 1
ATOM 2305 N N . GLU A 1 290 ? -20.070 10.294 20.214 1.00 35.38 290 GLU A N 1
ATOM 2306 C CA . GLU A 1 290 ? -21.535 10.383 19.991 1.00 35.38 290 GLU A CA 1
ATOM 2307 C C . GLU A 1 290 ? -22.377 9.864 21.190 1.00 35.38 290 GLU A C 1
ATOM 2309 O O . GLU A 1 290 ? -21.967 8.862 21.789 1.00 35.38 290 GLU A O 1
ATOM 2314 N N . PRO A 1 291 ? -23.635 10.322 21.415 1.00 43.97 291 PRO A N 1
ATOM 2315 C CA . PRO A 1 291 ? -24.103 11.674 21.746 1.00 43.97 291 PRO A CA 1
ATOM 2316 C C . PRO A 1 291 ? -24.854 11.723 23.106 1.00 43.97 291 PRO A C 1
ATOM 2318 O O . PRO A 1 291 ? -25.052 10.715 23.784 1.00 43.97 291 PRO A O 1
ATOM 2321 N N . ALA A 1 292 ? -25.273 12.931 23.494 1.00 37.00 292 ALA A N 1
ATOM 2322 C CA . ALA A 1 292 ? -26.050 13.241 24.689 1.00 37.00 292 ALA A CA 1
ATOM 2323 C C . ALA A 1 292 ? -27.502 12.726 24.624 1.00 37.00 292 ALA A C 1
ATOM 2325 O O . ALA A 1 292 ? -28.288 13.192 23.804 1.00 37.00 292 ALA A O 1
ATOM 2326 N N . ASP A 1 293 ? -27.868 11.860 25.568 1.00 36.03 293 ASP A N 1
ATOM 2327 C CA . ASP A 1 293 ? -29.247 11.695 26.027 1.00 36.03 293 ASP A CA 1
ATOM 2328 C C . ASP A 1 293 ? -29.386 12.441 27.361 1.00 36.03 293 ASP A C 1
ATOM 2330 O O . ASP A 1 293 ? -28.670 12.122 28.313 1.00 36.03 293 ASP A O 1
ATOM 2334 N N . THR A 1 294 ? -30.250 13.461 27.429 1.00 33.84 294 THR A N 1
ATOM 2335 C CA . THR A 1 294 ? -31.372 13.631 28.387 1.00 33.84 294 THR A CA 1
ATOM 2336 C C . THR A 1 294 ? -31.864 15.089 28.336 1.00 33.84 294 THR A C 1
ATOM 2338 O O . THR A 1 294 ? -31.131 16.022 28.661 1.00 33.84 294 THR A O 1
ATOM 2341 N N . GLU A 1 295 ? -33.121 15.273 27.929 1.00 34.41 295 GLU A N 1
ATOM 2342 C CA . GLU A 1 295 ? -33.883 16.522 28.033 1.00 34.41 295 GLU A CA 1
ATOM 2343 C C . GLU A 1 295 ? -34.240 16.883 29.494 1.00 34.41 295 GLU A C 1
ATOM 2345 O O . GLU A 1 295 ? -34.523 16.015 30.313 1.00 34.41 295 GLU A O 1
ATOM 2350 N N . GLU A 1 296 ? -34.298 18.198 29.747 1.00 32.28 296 GLU A N 1
ATOM 2351 C CA . GLU A 1 296 ? -35.070 18.925 30.776 1.00 32.28 296 GLU A CA 1
ATOM 2352 C C . GLU A 1 296 ? -34.794 18.720 32.288 1.00 32.28 296 GLU A C 1
ATOM 2354 O O . GLU A 1 296 ? -35.210 17.741 32.897 1.00 32.28 296 GLU A O 1
ATOM 2359 N N . ALA A 1 297 ? -34.277 19.773 32.956 1.00 29.55 297 ALA A N 1
ATOM 2360 C CA . ALA A 1 297 ? -35.048 20.573 33.935 1.00 29.55 297 ALA A CA 1
ATOM 2361 C C . ALA A 1 297 ? -34.240 21.719 34.615 1.00 29.55 297 ALA A C 1
ATOM 2363 O O . ALA A 1 297 ? -33.325 21.485 35.393 1.00 29.55 297 ALA A O 1
ATOM 2364 N N . ARG A 1 298 ? -34.736 22.954 34.411 1.00 28.45 298 ARG A N 1
ATOM 2365 C CA . ARG A 1 298 ? -34.913 24.069 35.382 1.00 28.45 298 ARG A CA 1
ATOM 2366 C C . ARG A 1 298 ? -33.709 24.797 36.029 1.00 28.45 298 ARG A C 1
ATOM 2368 O O . ARG A 1 298 ? -33.176 24.398 37.051 1.00 28.45 298 ARG A O 1
ATOM 2375 N N . SER A 1 299 ? -33.473 26.004 35.495 1.00 31.28 299 SER A N 1
ATOM 2376 C CA . SER A 1 299 ? -33.455 27.336 36.153 1.00 31.28 299 SER A CA 1
ATOM 2377 C C . SER A 1 299 ? -32.889 27.522 37.577 1.00 31.28 299 SER A C 1
ATOM 2379 O O . SER A 1 299 ? -33.521 27.087 38.537 1.00 31.28 299 SER A O 1
ATOM 2381 N N . LEU A 1 300 ? -31.858 28.375 37.708 1.00 29.00 300 LEU A N 1
ATOM 2382 C CA . LEU A 1 300 ? -31.830 29.677 38.430 1.00 29.00 300 LEU A CA 1
ATOM 2383 C C . LEU A 1 300 ? -30.402 30.029 38.888 1.00 29.00 300 LEU A C 1
ATOM 2385 O O . LEU A 1 300 ? -29.725 29.199 39.480 1.00 29.00 300 LEU A O 1
ATOM 2389 N N . GLY A 1 301 ? -30.022 31.304 38.737 1.00 27.05 301 GLY A N 1
ATOM 2390 C CA . GLY A 1 301 ? -29.046 31.950 39.626 1.00 27.05 301 GLY A CA 1
ATOM 2391 C C . GLY A 1 301 ? -27.786 32.500 38.958 1.00 27.05 301 GLY A C 1
ATOM 2392 O O . GLY A 1 301 ? -26.902 31.757 38.561 1.00 27.05 301 GLY A O 1
ATOM 2393 N N . GLN A 1 302 ? -27.713 33.830 38.893 1.00 30.50 302 GLN A N 1
ATOM 2394 C CA . GLN A 1 302 ? -26.523 34.639 38.609 1.00 30.50 302 GLN A CA 1
ATOM 2395 C C . GLN A 1 302 ? -25.359 34.309 39.565 1.00 30.50 302 GLN A C 1
ATOM 2397 O O . GLN A 1 302 ? -25.611 34.014 40.733 1.00 30.50 302 GLN A O 1
ATOM 2402 N N . THR A 1 303 ? -24.101 34.503 39.145 1.00 25.00 303 THR A N 1
ATOM 2403 C CA . THR A 1 303 ? -23.205 35.618 39.562 1.00 25.00 303 THR A CA 1
ATOM 2404 C C . THR A 1 303 ? -21.768 35.377 39.050 1.00 25.00 303 THR A C 1
ATOM 2406 O O . THR A 1 303 ? -21.331 34.244 38.897 1.00 25.00 303 THR A O 1
ATOM 2409 N N . GLN A 1 304 ? -21.101 36.491 38.738 1.00 28.36 304 GLN A N 1
ATOM 2410 C CA . GLN A 1 304 ? -19.696 36.731 38.367 1.00 28.36 304 GLN A CA 1
ATOM 2411 C C . GLN A 1 304 ? -18.659 35.871 39.119 1.00 28.36 304 GLN A C 1
ATOM 2413 O O . GLN A 1 304 ? -18.872 35.613 40.297 1.00 28.36 304 GLN A O 1
ATOM 2418 N N . THR A 1 305 ? -17.527 35.509 38.490 1.00 25.62 305 THR A N 1
ATOM 2419 C CA . THR A 1 305 ? -16.206 36.195 38.556 1.00 25.62 305 THR A CA 1
ATOM 2420 C C . THR A 1 305 ? -15.080 35.335 37.954 1.00 25.62 305 THR A C 1
ATOM 2422 O O . THR A 1 305 ? -15.075 34.124 38.138 1.00 25.62 305 THR A O 1
ATOM 2425 N N . GLU A 1 306 ? -14.115 36.036 37.342 1.00 26.28 306 GLU A N 1
ATOM 2426 C CA . GLU A 1 306 ? -12.661 35.766 37.300 1.00 26.28 306 GLU A CA 1
ATOM 2427 C C . GLU A 1 306 ? -12.070 34.728 36.320 1.00 26.28 306 GLU A C 1
ATOM 2429 O O . GLU A 1 306 ? -12.249 33.521 36.437 1.00 26.28 306 GLU A O 1
ATOM 2434 N N . ASP A 1 307 ? -11.314 35.291 35.365 1.00 30.41 307 ASP A N 1
ATOM 2435 C CA . ASP A 1 307 ? -9.997 34.894 34.854 1.00 30.41 307 ASP A CA 1
ATOM 2436 C C . ASP A 1 307 ? -9.660 33.405 34.728 1.00 30.41 307 ASP A C 1
ATOM 2438 O O . ASP A 1 307 ? -9.426 32.689 35.702 1.00 30.41 307 ASP A O 1
ATOM 2442 N N . SER A 1 308 ? -9.441 32.970 33.486 1.00 27.80 308 SER A N 1
ATOM 2443 C CA . SER A 1 308 ? -8.412 31.970 33.191 1.00 27.80 308 SER A CA 1
ATOM 2444 C C . SER A 1 308 ? -7.971 32.084 31.733 1.00 27.80 308 SER A C 1
ATOM 2446 O O . SER A 1 308 ? -8.695 31.689 30.819 1.00 27.80 308 SER A O 1
ATOM 2448 N N . ASP A 1 309 ? -6.755 32.593 31.529 1.00 38.84 309 ASP A N 1
ATOM 2449 C CA . ASP A 1 309 ? -5.930 32.216 30.384 1.00 38.84 309 ASP A CA 1
ATOM 2450 C C . ASP A 1 309 ? -5.884 30.686 30.316 1.00 38.84 309 ASP A C 1
ATOM 2452 O O . ASP A 1 309 ? -5.414 30.016 31.239 1.00 38.84 309 ASP A O 1
ATOM 2456 N N . SER A 1 310 ? -6.378 30.120 29.221 1.00 28.56 310 SER A N 1
ATOM 2457 C CA . SER A 1 310 ? -6.010 28.768 28.827 1.00 28.56 310 SER A CA 1
ATOM 2458 C C . SER A 1 310 ? -6.047 28.667 27.311 1.00 28.56 310 SER A C 1
ATOM 2460 O O . SER A 1 310 ? -7.106 28.615 26.685 1.00 28.56 310 SER A O 1
ATOM 2462 N N . ASP A 1 311 ? -4.851 28.649 26.729 1.00 29.84 311 ASP A N 1
ATOM 2463 C CA . ASP A 1 311 ? -4.600 28.156 25.384 1.00 29.84 311 ASP A CA 1
ATOM 2464 C C . ASP A 1 311 ? -5.083 26.700 25.303 1.00 29.84 311 ASP A C 1
ATOM 2466 O O . ASP A 1 311 ? -4.381 25.747 25.650 1.00 29.84 311 ASP A O 1
ATOM 2470 N N . ALA A 1 312 ? -6.337 26.527 24.894 1.00 29.17 312 ALA A N 1
ATOM 2471 C CA . ALA A 1 312 ? -6.946 25.235 24.637 1.00 29.17 312 ALA A CA 1
ATOM 2472 C C . ALA A 1 312 ? -6.439 24.684 23.293 1.00 29.17 312 ALA A C 1
ATOM 2474 O O . ALA A 1 312 ? -7.124 24.736 22.273 1.00 29.17 312 ALA A O 1
ATOM 2475 N N . GLU A 1 313 ? -5.225 24.136 23.290 1.00 28.81 313 GLU A N 1
ATOM 2476 C CA . GLU A 1 313 ? -4.754 23.242 22.228 1.00 28.81 313 GLU A CA 1
ATOM 2477 C C . GLU A 1 313 ? -5.628 21.974 22.231 1.00 28.81 313 GLU A C 1
ATOM 2479 O O . GLU A 1 313 ? -5.539 21.109 23.106 1.00 28.81 313 GLU A O 1
ATOM 2484 N N . SER A 1 314 ? -6.532 21.879 21.257 1.00 27.22 314 SER A N 1
ATOM 2485 C CA . SER A 1 314 ? -7.466 20.767 21.087 1.00 27.22 314 SER A CA 1
ATOM 2486 C C . SER A 1 314 ? -6.737 19.473 20.686 1.00 27.22 314 SER A C 1
ATOM 2488 O O . SER A 1 314 ? -6.503 19.209 19.504 1.00 27.22 314 SER A O 1
ATOM 2490 N N . VAL A 1 315 ? -6.391 18.630 21.659 1.00 36.06 315 VAL A N 1
ATOM 2491 C CA . VAL A 1 315 ? -5.791 17.305 21.425 1.00 36.06 315 VAL A CA 1
ATOM 2492 C C . VAL A 1 315 ? -6.887 16.298 21.060 1.00 36.06 315 VAL A C 1
ATOM 2494 O O . VAL A 1 315 ? -7.492 15.680 21.933 1.00 36.06 315 VAL A O 1
ATOM 2497 N N . GLY A 1 316 ? -7.169 16.127 19.765 1.00 33.03 316 GLY A N 1
ATOM 2498 C CA . GLY A 1 316 ? -8.196 15.166 19.338 1.00 33.03 316 GLY A CA 1
ATOM 2499 C C . GLY A 1 316 ? -8.287 14.793 17.857 1.00 33.03 316 GLY A C 1
ATOM 2500 O O . GLY A 1 316 ? -9.190 14.048 17.517 1.00 33.03 316 GLY A O 1
ATOM 2501 N N . GLY A 1 317 ? -7.423 15.275 16.959 1.00 39.53 317 GLY A N 1
ATOM 2502 C CA . GLY A 1 317 ? -7.514 14.951 15.521 1.00 39.53 317 GLY A CA 1
ATOM 2503 C C . GLY A 1 317 ? -6.627 13.792 15.061 1.00 39.53 317 GLY A C 1
ATOM 2504 O O . GLY A 1 317 ? -5.698 13.397 15.773 1.00 39.53 317 GLY A O 1
ATOM 2505 N N . VAL A 1 318 ? -6.864 13.308 13.828 1.00 45.47 318 VAL A N 1
ATOM 2506 C CA . VAL A 1 318 ? -5.795 12.657 13.047 1.00 45.47 318 VAL A CA 1
ATOM 2507 C C . VAL A 1 318 ? -4.647 13.674 12.996 1.00 45.47 318 VAL A C 1
ATOM 2509 O O . VAL A 1 318 ? -4.876 14.823 12.622 1.00 45.47 318 VAL A O 1
ATOM 2512 N N . PRO A 1 319 ? -3.439 13.326 13.441 1.00 46.88 319 PRO A N 1
ATOM 2513 C CA . PRO A 1 319 ? -2.346 14.284 13.643 1.00 46.88 319 PRO A CA 1
ATOM 2514 C C . PRO A 1 319 ? -1.764 14.830 12.343 1.00 46.88 319 PRO A C 1
ATOM 2516 O O . PRO A 1 319 ? -1.043 15.824 12.388 1.00 46.88 319 PRO A O 1
ATOM 2519 N N . PHE A 1 320 ? -2.017 14.154 11.220 1.00 56.28 320 PHE A N 1
ATOM 2520 C CA . PHE A 1 320 ? -1.348 14.354 9.944 1.00 56.28 320 PHE A CA 1
ATOM 2521 C C . PHE A 1 320 ? -2.329 14.093 8.798 1.00 56.28 320 PHE A C 1
ATOM 2523 O O . PHE A 1 320 ? -3.265 13.308 8.990 1.00 56.28 320 PHE A O 1
ATOM 2530 N N . PRO A 1 321 ? -2.109 14.715 7.626 1.00 67.69 321 PRO A N 1
ATOM 2531 C CA . PRO A 1 321 ? -2.877 14.396 6.438 1.00 67.69 321 PRO A CA 1
ATOM 2532 C C . PRO A 1 321 ? -2.759 12.903 6.097 1.00 67.69 321 PRO A C 1
ATOM 2534 O O . PRO A 1 321 ? -1.708 12.296 6.277 1.00 67.69 321 PRO A O 1
ATOM 2537 N N . ILE A 1 322 ? -3.842 12.280 5.648 1.00 78.25 322 ILE A N 1
ATOM 2538 C CA . ILE A 1 322 ? -3.929 10.846 5.330 1.00 78.25 322 ILE A CA 1
ATOM 2539 C C . ILE A 1 322 ? -3.434 10.593 3.913 1.00 78.25 322 ILE A C 1
ATOM 2541 O O . ILE A 1 322 ? -2.785 9.578 3.648 1.00 78.25 322 ILE A O 1
ATOM 2545 N N . ILE A 1 323 ? -3.732 11.528 3.014 1.00 88.06 323 ILE A N 1
ATOM 2546 C CA . ILE A 1 323 ? -3.399 11.470 1.597 1.00 88.06 323 ILE A CA 1
ATOM 2547 C C . ILE A 1 323 ? -2.725 12.770 1.180 1.00 88.06 323 ILE A C 1
ATOM 2549 O O . ILE A 1 323 ? -3.274 13.854 1.367 1.00 88.06 323 ILE A O 1
ATOM 2553 N N . LYS A 1 324 ? -1.572 12.653 0.524 1.00 91.62 324 LYS A N 1
ATOM 2554 C CA . LYS A 1 324 ? -0.899 13.776 -0.132 1.00 91.62 324 LYS A CA 1
ATOM 2555 C C . LYS A 1 324 ? -1.405 13.903 -1.566 1.00 91.62 324 LYS A C 1
ATOM 2557 O O . LYS A 1 324 ? -1.161 13.019 -2.385 1.00 91.62 324 LYS A O 1
ATOM 2562 N N . ALA A 1 325 ? -2.106 14.986 -1.889 1.00 94.50 325 ALA A N 1
ATOM 2563 C CA . ALA A 1 325 ? -2.461 15.294 -3.273 1.00 94.50 325 ALA A CA 1
ATOM 2564 C C . ALA A 1 325 ? -1.248 15.903 -3.995 1.00 94.50 325 ALA A C 1
ATOM 2566 O O . ALA A 1 325 ? -0.755 16.963 -3.614 1.00 94.50 325 ALA A O 1
ATOM 2567 N N . VAL A 1 326 ? -0.764 15.227 -5.033 1.00 95.56 326 VAL A N 1
ATOM 2568 C CA . VAL A 1 326 ? 0.408 15.614 -5.820 1.00 95.56 326 VAL A CA 1
ATOM 2569 C C . VAL A 1 326 ? -0.052 16.144 -7.176 1.00 95.56 326 VAL A C 1
ATOM 2571 O O . VAL A 1 326 ? -0.561 15.390 -8.006 1.00 95.56 326 VAL A O 1
ATOM 2574 N N . ASP A 1 327 ? 0.171 17.439 -7.408 1.00 96.25 327 ASP A N 1
ATOM 2575 C CA . ASP A 1 327 ? 0.059 18.090 -8.719 1.00 96.25 327 ASP A CA 1
ATOM 2576 C C . ASP A 1 327 ? 1.472 18.467 -9.195 1.00 96.25 327 ASP A C 1
ATOM 2578 O O . ASP A 1 327 ? 2.027 19.455 -8.704 1.00 96.25 327 ASP A O 1
ATOM 2582 N N . PRO A 1 328 ? 2.094 17.665 -10.083 1.00 94.88 328 PRO A N 1
ATOM 2583 C CA . PRO A 1 328 ? 3.446 17.926 -10.564 1.00 94.88 328 PRO A CA 1
ATOM 2584 C C . PRO A 1 328 ? 3.592 19.317 -11.186 1.00 94.88 328 PRO A C 1
ATOM 2586 O O . PRO A 1 328 ? 2.708 19.798 -11.913 1.00 94.88 328 PRO A O 1
ATOM 2589 N N . SER A 1 329 ? 4.743 19.951 -10.945 1.00 94.12 329 SER A N 1
ATOM 2590 C CA . SER A 1 329 ? 5.039 21.260 -11.527 1.00 94.12 329 SER A CA 1
ATOM 2591 C C . SER A 1 329 ? 5.050 21.181 -13.060 1.00 94.12 329 SER A C 1
ATOM 2593 O O . SER A 1 329 ? 5.311 20.112 -13.616 1.00 94.12 329 SER A O 1
ATOM 2595 N N . PRO A 1 330 ? 4.825 22.287 -13.796 1.00 94.81 330 PRO A N 1
ATOM 2596 C CA . PRO A 1 330 ? 4.811 22.260 -15.261 1.00 94.81 330 PRO A CA 1
ATOM 2597 C C . PRO A 1 330 ? 6.049 21.619 -15.911 1.00 94.81 330 PRO A C 1
ATOM 2599 O O . PRO A 1 330 ? 5.930 21.040 -16.987 1.00 94.81 330 PRO A O 1
ATOM 2602 N N . ALA A 1 331 ? 7.212 21.687 -15.253 1.00 94.31 331 ALA A N 1
ATOM 2603 C CA . ALA A 1 331 ? 8.445 21.045 -15.707 1.00 94.31 331 ALA A CA 1
ATOM 2604 C C . ALA A 1 331 ? 8.438 19.513 -15.526 1.00 94.31 331 ALA A C 1
ATOM 2606 O O . ALA A 1 331 ? 9.072 18.802 -16.300 1.00 94.31 331 ALA A O 1
ATOM 2607 N N . GLU A 1 332 ? 7.707 19.001 -14.536 1.00 93.12 332 GLU A N 1
ATOM 2608 C CA . GLU A 1 332 ? 7.624 17.577 -14.182 1.00 93.12 332 GLU A CA 1
ATOM 2609 C C . GLU A 1 332 ? 6.430 16.875 -14.830 1.00 93.12 332 GLU A C 1
ATOM 2611 O O . GLU A 1 332 ? 6.456 15.658 -15.008 1.00 93.12 332 GLU A O 1
ATOM 2616 N N . ARG A 1 333 ? 5.393 17.621 -15.236 1.00 94.44 333 ARG A N 1
ATOM 2617 C CA . ARG A 1 333 ? 4.202 17.075 -15.911 1.00 94.44 333 ARG A CA 1
ATOM 2618 C C . ARG A 1 333 ? 4.524 16.102 -17.050 1.00 94.44 333 ARG A C 1
ATOM 2620 O O . ARG A 1 333 ? 3.867 15.069 -17.097 1.00 94.44 333 ARG A O 1
ATOM 2627 N N . PRO A 1 334 ? 5.520 16.332 -17.931 1.00 95.88 334 PRO A N 1
ATOM 2628 C CA . PRO A 1 334 ? 5.861 15.365 -18.977 1.00 95.88 334 PRO A CA 1
ATOM 2629 C C . PRO A 1 334 ? 6.275 13.982 -18.454 1.00 95.88 334 PRO A C 1
ATOM 2631 O O . PRO A 1 334 ? 6.100 12.996 -19.162 1.00 95.88 334 PRO A O 1
ATOM 2634 N N . VAL A 1 335 ? 6.809 13.897 -17.231 1.00 93.69 335 VAL A N 1
ATOM 2635 C CA . VAL A 1 335 ? 7.216 12.634 -16.595 1.00 93.69 335 VAL A CA 1
ATOM 2636 C C . VAL A 1 335 ? 6.004 11.839 -16.114 1.00 93.69 335 VAL A C 1
ATOM 2638 O O . VAL A 1 335 ? 5.994 10.618 -16.227 1.00 93.69 335 VAL A O 1
ATOM 2641 N N . PHE A 1 336 ? 4.987 12.527 -15.590 1.00 96.19 336 PHE A N 1
ATOM 2642 C CA . PHE A 1 336 ? 3.813 11.914 -14.959 1.00 96.19 336 PHE A CA 1
ATOM 2643 C C . PHE A 1 336 ? 2.565 11.895 -15.850 1.00 96.19 336 PHE A C 1
ATOM 2645 O O . PHE A 1 336 ? 1.564 11.272 -15.497 1.00 96.19 336 PHE A O 1
ATOM 2652 N N . HIS A 1 337 ? 2.607 12.555 -17.008 1.00 97.00 337 HIS A N 1
ATOM 2653 C CA . HIS A 1 337 ? 1.469 12.648 -17.909 1.00 97.00 337 HIS A CA 1
ATOM 2654 C C . HIS A 1 337 ? 1.066 11.269 -18.441 1.00 97.00 337 HIS A C 1
ATOM 2656 O O . HIS A 1 337 ? 1.812 10.629 -19.182 1.00 97.00 337 HIS A O 1
ATOM 2662 N N . ASN A 1 338 ? -0.148 10.849 -18.085 1.00 95.00 338 ASN A N 1
ATOM 2663 C CA . ASN A 1 338 ? -0.798 9.628 -18.561 1.00 95.00 338 ASN A CA 1
ATOM 2664 C C . ASN A 1 338 ? 0.051 8.343 -18.420 1.00 95.00 338 ASN A C 1
ATOM 2666 O O . ASN A 1 338 ? 0.029 7.461 -19.284 1.00 95.00 338 ASN A O 1
ATOM 2670 N N . ILE A 1 339 ? 0.829 8.252 -17.337 1.00 95.44 339 ILE A N 1
ATOM 2671 C CA . ILE A 1 339 ? 1.653 7.078 -17.031 1.00 95.44 339 ILE A CA 1
ATOM 2672 C C . ILE A 1 339 ? 0.803 5.859 -16.648 1.00 95.44 339 ILE A C 1
ATOM 2674 O O . ILE A 1 339 ? -0.315 5.986 -16.145 1.00 95.44 339 ILE A O 1
ATOM 2678 N N . SER A 1 340 ? 1.358 4.664 -16.855 1.00 95.94 340 SER A N 1
ATOM 2679 C CA . SER A 1 340 ? 0.750 3.414 -16.393 1.00 95.94 340 SER A CA 1
ATOM 2680 C C . SER A 1 340 ? 0.864 3.260 -14.873 1.00 95.94 340 SER A C 1
ATOM 2682 O O . SER A 1 340 ? 1.692 3.902 -14.214 1.00 95.94 340 SER A O 1
ATOM 2684 N N . ASN A 1 341 ? 0.081 2.336 -14.314 1.00 97.19 341 ASN A N 1
ATOM 2685 C CA . ASN A 1 341 ? 0.209 1.952 -12.909 1.00 97.19 341 ASN A CA 1
ATOM 2686 C C . ASN A 1 341 ? 1.618 1.422 -12.588 1.00 97.19 341 ASN A C 1
ATOM 2688 O O . ASN A 1 341 ? 2.185 1.762 -11.551 1.00 97.19 341 ASN A O 1
ATOM 2692 N N . LEU A 1 342 ? 2.194 0.606 -13.478 1.00 96.69 342 LEU A N 1
ATOM 2693 C CA . LEU A 1 342 ? 3.538 0.060 -13.294 1.00 96.69 342 LEU A CA 1
ATOM 2694 C C . LEU A 1 342 ? 4.606 1.158 -13.315 1.00 96.69 342 LEU A C 1
ATOM 2696 O O . LEU A 1 342 ? 5.500 1.156 -12.473 1.00 96.69 342 LEU A O 1
ATOM 2700 N N . THR A 1 343 ? 4.503 2.120 -14.232 1.00 96.12 343 THR A N 1
ATOM 2701 C CA . THR A 1 343 ? 5.407 3.275 -14.268 1.00 96.12 343 THR A CA 1
ATOM 2702 C C . THR A 1 343 ? 5.298 4.094 -12.979 1.00 96.12 343 THR A C 1
ATOM 2704 O O . THR A 1 343 ? 6.324 4.489 -12.433 1.00 96.12 343 THR A O 1
ATOM 2707 N N . ALA A 1 344 ? 4.091 4.298 -12.440 1.00 97.06 344 ALA A N 1
ATOM 2708 C CA . ALA A 1 344 ? 3.915 4.998 -11.167 1.00 97.06 344 ALA A CA 1
ATOM 2709 C C . ALA A 1 344 ? 4.616 4.269 -10.004 1.00 97.06 344 ALA A C 1
ATOM 2711 O O . ALA A 1 344 ? 5.357 4.897 -9.249 1.00 97.06 344 ALA A O 1
ATOM 2712 N N . LEU A 1 345 ? 4.456 2.942 -9.909 1.00 96.69 345 LEU A N 1
ATOM 2713 C CA . LEU A 1 345 ? 5.169 2.114 -8.928 1.00 96.69 345 LEU A CA 1
ATOM 2714 C C . LEU A 1 345 ? 6.692 2.221 -9.091 1.00 96.69 345 LEU A C 1
ATOM 2716 O O . LEU A 1 345 ? 7.400 2.395 -8.109 1.00 96.69 345 LEU A O 1
ATOM 2720 N N . ARG A 1 346 ? 7.198 2.188 -10.325 1.00 95.56 346 ARG A N 1
ATOM 2721 C CA . ARG A 1 346 ? 8.635 2.290 -10.640 1.00 95.56 346 ARG A CA 1
ATOM 2722 C C . ARG A 1 346 ? 9.268 3.628 -10.284 1.00 95.56 346 ARG A C 1
ATOM 2724 O O . ARG A 1 346 ? 10.473 3.678 -10.057 1.00 95.56 346 ARG A O 1
ATOM 2731 N N . ILE A 1 347 ? 8.485 4.702 -10.316 1.00 95.00 347 ILE A N 1
ATOM 2732 C CA . ILE A 1 347 ? 8.965 6.048 -9.997 1.00 95.00 347 ILE A CA 1
ATOM 2733 C C . ILE A 1 347 ? 8.943 6.290 -8.483 1.00 95.00 347 ILE A C 1
ATOM 2735 O O . ILE A 1 347 ? 9.827 6.974 -7.981 1.00 95.00 347 ILE A O 1
ATOM 2739 N N . LEU A 1 348 ? 7.949 5.756 -7.765 1.00 94.31 348 LEU A N 1
ATOM 2740 C CA . LEU A 1 348 ? 7.647 6.192 -6.393 1.00 94.31 348 LEU A CA 1
ATOM 2741 C C . LEU A 1 348 ? 7.844 5.109 -5.326 1.00 94.31 348 LEU A C 1
ATOM 2743 O O . LEU A 1 348 ? 7.974 5.441 -4.153 1.00 94.31 348 LEU A O 1
ATOM 2747 N N . ASN A 1 349 ? 7.903 3.833 -5.706 1.00 94.12 349 ASN A N 1
ATOM 2748 C CA . ASN A 1 349 ? 8.059 2.719 -4.774 1.00 94.12 349 ASN A CA 1
ATOM 2749 C C . ASN A 1 349 ? 9.369 1.963 -5.015 1.00 94.12 349 ASN A C 1
ATOM 2751 O O . ASN A 1 349 ? 9.910 1.937 -6.121 1.00 94.12 349 ASN A O 1
ATOM 2755 N N . GLU A 1 350 ? 9.867 1.315 -3.965 1.00 91.81 350 GLU A N 1
ATOM 2756 C CA . GLU A 1 350 ? 11.035 0.445 -4.048 1.00 91.81 350 GLU A CA 1
ATOM 2757 C C . GLU A 1 350 ? 10.639 -0.895 -4.652 1.00 91.81 350 GLU A C 1
ATOM 2759 O O . GLU A 1 350 ? 9.630 -1.486 -4.269 1.00 91.81 350 GLU A O 1
ATOM 2764 N N . VAL A 1 351 ? 11.433 -1.369 -5.608 1.00 94.50 351 VAL A N 1
ATOM 2765 C CA . VAL A 1 351 ? 11.180 -2.637 -6.290 1.00 94.50 351 VAL A CA 1
ATOM 2766 C C . VAL A 1 351 ? 11.848 -3.797 -5.558 1.00 94.50 351 VAL A C 1
ATOM 2768 O O . VAL A 1 351 ? 12.952 -3.658 -5.032 1.00 94.50 351 VAL A O 1
ATOM 2771 N N . ASP A 1 352 ? 11.195 -4.952 -5.562 1.00 93.00 352 ASP A N 1
ATOM 2772 C CA . ASP A 1 352 ? 11.731 -6.212 -5.054 1.00 93.00 352 ASP A CA 1
ATOM 2773 C C . ASP A 1 352 ? 11.119 -7.406 -5.811 1.00 93.00 352 ASP A C 1
ATOM 2775 O O . ASP A 1 352 ? 10.300 -7.254 -6.724 1.00 93.00 352 ASP A O 1
ATOM 2779 N N . ILE A 1 353 ? 11.518 -8.619 -5.440 1.00 92.50 353 ILE A N 1
ATOM 2780 C CA . ILE A 1 353 ? 10.928 -9.870 -5.904 1.00 92.50 353 ILE A CA 1
ATOM 2781 C C . ILE A 1 353 ? 10.386 -10.682 -4.734 1.00 92.50 353 ILE A C 1
ATOM 2783 O O . ILE A 1 353 ? 10.916 -10.656 -3.628 1.00 92.50 353 ILE A O 1
ATOM 2787 N N . ARG A 1 354 ? 9.392 -11.522 -5.001 1.00 90.19 354 ARG A N 1
ATOM 2788 C CA . ARG A 1 354 ? 8.947 -12.559 -4.063 1.00 90.19 354 ARG A CA 1
ATOM 2789 C C . ARG A 1 354 ? 8.630 -13.863 -4.787 1.00 90.19 354 ARG A C 1
ATOM 2791 O O . ARG A 1 354 ? 8.404 -13.838 -6.001 1.00 90.19 354 ARG A O 1
ATOM 2798 N N . PRO A 1 355 ? 8.571 -15.005 -4.082 1.00 90.56 355 PRO A N 1
ATOM 2799 C CA . PRO A 1 355 ? 8.002 -16.218 -4.651 1.00 90.56 355 PRO A CA 1
ATOM 2800 C C . PRO A 1 355 ? 6.572 -15.951 -5.131 1.00 90.56 355 PRO A C 1
ATOM 2802 O O . PRO A 1 355 ? 5.743 -15.443 -4.373 1.00 90.56 355 PRO A O 1
ATOM 2805 N N . ALA A 1 356 ? 6.281 -16.285 -6.387 1.00 88.56 356 ALA A N 1
ATOM 2806 C CA . ALA A 1 356 ? 4.928 -16.188 -6.916 1.00 88.56 356 ALA A CA 1
ATOM 2807 C C . ALA A 1 356 ? 4.004 -17.143 -6.135 1.00 88.56 356 ALA A C 1
ATOM 2809 O O . ALA A 1 356 ? 4.443 -18.243 -5.764 1.00 88.56 356 ALA A O 1
ATOM 2810 N N . PRO A 1 357 ? 2.728 -16.775 -5.900 1.00 87.81 357 PRO A N 1
ATOM 2811 C CA . PRO A 1 357 ? 1.758 -17.691 -5.313 1.00 87.81 357 PRO A CA 1
ATOM 2812 C C . PRO A 1 357 ? 1.739 -19.035 -6.057 1.00 87.81 357 PRO A C 1
ATOM 2814 O O . PRO A 1 357 ? 2.030 -19.111 -7.251 1.00 87.81 357 PRO A O 1
ATOM 2817 N N . SER A 1 358 ? 1.429 -20.124 -5.356 1.00 86.81 358 SER A N 1
ATOM 2818 C CA . SER A 1 358 ? 1.327 -21.427 -6.021 1.00 86.81 358 SER A CA 1
ATOM 2819 C C . SER A 1 358 ? 0.028 -21.510 -6.826 1.00 86.81 358 SER A C 1
ATOM 2821 O O . SER A 1 358 ? -1.006 -21.074 -6.312 1.00 86.81 358 SER A O 1
ATOM 2823 N N . PRO A 1 359 ? 0.051 -22.081 -8.045 1.00 87.56 359 PRO A N 1
ATOM 2824 C CA . PRO A 1 359 ? -1.172 -22.316 -8.797 1.00 87.56 359 PRO A CA 1
ATOM 2825 C C . PRO A 1 359 ? -2.109 -23.260 -8.027 1.00 87.56 359 PRO A C 1
ATOM 2827 O O . PRO A 1 359 ? -1.628 -24.123 -7.277 1.00 87.56 359 PRO A O 1
ATOM 2830 N N . PRO A 1 360 ? -3.436 -23.124 -8.198 1.00 86.69 360 PRO A N 1
ATOM 2831 C CA . PRO A 1 360 ? -4.397 -24.075 -7.658 1.00 86.69 360 PRO A CA 1
ATOM 2832 C C . PRO A 1 360 ? -4.077 -25.522 -8.082 1.00 86.69 360 PRO A C 1
ATOM 2834 O O . PRO A 1 360 ? -3.511 -25.748 -9.156 1.00 86.69 360 PRO A O 1
ATOM 2837 N N . PRO A 1 361 ? -4.430 -26.535 -7.268 1.00 87.06 361 PRO A N 1
ATOM 2838 C CA . PRO A 1 361 ? -4.165 -27.929 -7.607 1.00 87.06 361 PRO A CA 1
ATOM 2839 C C . PRO A 1 361 ? -4.755 -28.312 -8.971 1.00 87.06 361 PRO A C 1
ATOM 2841 O O . PRO A 1 361 ? -5.961 -28.226 -9.175 1.00 87.06 361 PRO A O 1
ATOM 2844 N N . GLY A 1 362 ? -3.903 -28.780 -9.886 1.00 84.81 362 GLY A N 1
ATOM 2845 C CA . GLY A 1 362 ? -4.306 -29.192 -11.234 1.00 84.81 362 GLY A CA 1
ATOM 2846 C C . GLY A 1 362 ? -4.224 -28.094 -12.298 1.00 84.81 362 GLY A C 1
ATOM 2847 O O . GLY A 1 362 ? -4.395 -28.403 -13.475 1.00 84.81 362 GLY A O 1
ATOM 2848 N N . GLU A 1 363 ? -3.910 -26.852 -11.923 1.00 86.62 363 GLU A N 1
ATOM 2849 C CA . GLU A 1 363 ? -3.677 -25.761 -12.870 1.00 86.62 363 GLU A CA 1
ATOM 2850 C C . GLU A 1 363 ? -2.189 -25.628 -13.219 1.00 86.62 363 GLU A C 1
ATOM 2852 O O . GLU A 1 363 ? -1.301 -25.750 -12.369 1.00 86.62 363 GLU A O 1
ATOM 2857 N N . SER A 1 364 ? -1.905 -25.389 -14.501 1.00 87.31 364 SER A N 1
ATOM 2858 C CA . SER A 1 364 ? -0.557 -25.063 -14.962 1.00 87.31 364 SER A CA 1
ATOM 2859 C C . SER A 1 364 ? -0.206 -23.619 -14.623 1.00 87.31 364 SER A C 1
ATOM 2861 O O . SER A 1 364 ? -1.087 -22.770 -14.481 1.00 87.31 364 SER A O 1
ATOM 2863 N N . ARG A 1 365 ? 1.095 -23.314 -14.573 1.00 89.12 365 ARG A N 1
ATOM 2864 C CA . ARG A 1 365 ? 1.531 -21.921 -14.474 1.00 89.12 365 ARG A CA 1
ATOM 2865 C C . ARG A 1 365 ? 1.068 -21.105 -15.689 1.00 89.12 365 ARG A C 1
ATOM 2867 O O . ARG A 1 365 ? 0.807 -21.665 -16.755 1.00 89.12 365 ARG A O 1
ATOM 2874 N N . ILE A 1 366 ? 0.958 -19.789 -15.519 1.00 88.12 366 ILE A N 1
ATOM 2875 C CA . ILE A 1 366 ? 0.533 -18.869 -16.577 1.00 88.12 366 ILE A CA 1
ATOM 2876 C C . ILE A 1 366 ? 1.471 -18.935 -17.792 1.00 88.12 366 ILE A C 1
ATOM 2878 O O . ILE A 1 366 ? 2.696 -18.969 -17.659 1.00 88.12 366 ILE A O 1
ATOM 2882 N N . HIS A 1 367 ? 0.876 -18.935 -18.988 1.00 86.56 367 HIS A N 1
ATOM 2883 C CA . HIS A 1 367 ? 1.589 -18.923 -20.261 1.00 86.56 367 HIS A CA 1
ATOM 2884 C C . HIS A 1 367 ? 0.995 -17.862 -21.211 1.00 86.56 367 HIS A C 1
ATOM 2886 O O . HIS A 1 367 ? -0.217 -17.876 -21.430 1.00 86.56 367 HIS A O 1
ATOM 2892 N N . PRO A 1 368 ? 1.819 -16.976 -21.810 1.00 89.31 368 PRO A N 1
ATOM 2893 C CA . PRO A 1 368 ? 3.262 -16.822 -21.581 1.00 89.31 368 PRO A CA 1
ATOM 2894 C C . PRO A 1 368 ? 3.578 -16.339 -20.147 1.00 89.31 368 PRO A C 1
ATOM 2896 O O . PRO A 1 368 ? 2.723 -15.710 -19.522 1.00 89.31 368 PRO A O 1
ATOM 2899 N N . PRO A 1 369 ? 4.777 -16.641 -19.608 1.00 91.38 369 PRO A N 1
ATOM 2900 C CA . PRO A 1 369 ? 5.175 -16.153 -18.290 1.00 91.38 369 PRO A CA 1
ATOM 2901 C C . PRO A 1 369 ? 5.255 -14.623 -18.285 1.00 91.38 369 PRO A C 1
ATOM 2903 O O . PRO A 1 369 ? 5.570 -14.004 -19.303 1.00 91.38 369 PRO A O 1
ATOM 2906 N N . ASN A 1 370 ? 4.993 -14.014 -17.132 1.00 93.50 370 ASN A N 1
ATOM 2907 C CA . ASN A 1 370 ? 5.112 -12.569 -16.958 1.00 93.50 370 ASN A CA 1
ATOM 2908 C C . ASN A 1 370 ? 5.587 -12.255 -15.542 1.00 93.50 370 ASN A C 1
ATOM 2910 O O . ASN A 1 370 ? 4.958 -12.695 -14.580 1.00 93.50 370 ASN A O 1
ATOM 2914 N N . ARG A 1 371 ? 6.650 -11.456 -15.408 1.00 93.94 371 ARG A N 1
ATOM 2915 C CA . ARG A 1 371 ? 7.235 -11.091 -14.109 1.00 93.94 371 ARG A CA 1
ATOM 2916 C C . ARG A 1 371 ? 6.273 -10.424 -13.128 1.00 93.94 371 ARG A C 1
ATOM 2918 O O . ARG A 1 371 ? 6.494 -10.535 -11.932 1.00 93.94 371 ARG A O 1
ATOM 2925 N N . LEU A 1 372 ? 5.196 -9.778 -13.580 1.00 95.12 372 LEU A N 1
ATOM 2926 C CA . LEU A 1 372 ? 4.202 -9.193 -12.669 1.00 95.12 372 LEU A CA 1
ATOM 2927 C C . LEU A 1 372 ? 3.234 -10.225 -12.081 1.00 95.12 372 LEU A C 1
ATOM 2929 O O . LEU A 1 372 ? 2.498 -9.885 -11.159 1.00 95.12 372 LEU A O 1
ATOM 2933 N N . ILE A 1 373 ? 3.206 -11.458 -12.592 1.00 93.00 373 ILE A N 1
ATOM 2934 C CA . ILE A 1 373 ? 2.312 -12.535 -12.136 1.00 93.00 373 ILE A CA 1
ATOM 2935 C C . ILE A 1 373 ? 3.143 -13.723 -11.650 1.00 93.00 373 ILE A C 1
ATOM 2937 O O . ILE A 1 373 ? 3.099 -14.085 -10.478 1.00 93.00 373 ILE A O 1
ATOM 2941 N N . ASP A 1 374 ? 3.881 -14.335 -12.573 1.00 93.12 374 ASP A N 1
ATOM 2942 C CA . ASP A 1 374 ? 4.708 -15.514 -12.360 1.00 93.12 374 ASP A CA 1
ATOM 2943 C C . ASP A 1 374 ? 5.671 -15.681 -13.546 1.00 93.12 374 ASP A C 1
ATOM 2945 O O . ASP A 1 374 ? 5.266 -15.965 -14.681 1.00 93.12 374 ASP A O 1
ATOM 2949 N N . GLN A 1 375 ? 6.962 -15.509 -13.274 1.00 91.62 375 GLN A N 1
ATOM 2950 C CA . GLN A 1 375 ? 8.049 -15.847 -14.182 1.00 91.62 375 GLN A CA 1
ATOM 2951 C C . GLN A 1 375 ? 9.068 -16.695 -13.427 1.00 91.62 375 GLN A C 1
ATOM 2953 O O . GLN A 1 375 ? 9.715 -16.237 -12.488 1.00 91.62 375 GLN A O 1
ATOM 2958 N N . GLY A 1 376 ? 9.180 -17.969 -13.809 1.00 87.75 376 GLY A N 1
ATOM 2959 C CA . GLY A 1 376 ? 10.075 -18.921 -13.147 1.00 87.75 376 GLY A CA 1
ATOM 2960 C C . GLY A 1 376 ? 9.784 -19.113 -11.652 1.00 87.75 376 GLY A C 1
ATOM 2961 O O . GLY A 1 376 ? 10.705 -19.419 -10.896 1.00 87.75 376 GLY A O 1
ATOM 2962 N N . GLY A 1 377 ? 8.534 -18.924 -11.211 1.00 89.88 377 GLY A N 1
ATOM 2963 C CA . GLY A 1 377 ? 8.147 -19.014 -9.803 1.00 89.88 377 GLY A CA 1
ATOM 2964 C C . GLY A 1 377 ? 8.383 -17.741 -8.991 1.00 89.88 377 GLY A C 1
ATOM 2965 O O . GLY A 1 377 ? 8.263 -17.796 -7.769 1.00 89.88 377 GLY A O 1
ATOM 2966 N N . TRP A 1 378 ? 8.696 -16.618 -9.639 1.00 92.19 378 TRP A N 1
ATOM 2967 C CA . TRP A 1 378 ? 8.937 -15.322 -9.002 1.00 92.19 378 TRP A CA 1
ATOM 2968 C C . TRP A 1 378 ? 7.994 -14.247 -9.537 1.00 92.19 378 TRP A C 1
ATOM 2970 O O . TRP A 1 378 ? 7.552 -14.309 -10.686 1.00 92.19 378 TRP A O 1
ATOM 2980 N N . GLN A 1 379 ? 7.720 -13.253 -8.696 1.00 94.00 379 GLN A N 1
ATOM 2981 C CA . GLN A 1 379 ? 6.912 -12.080 -9.005 1.00 94.00 379 GLN A CA 1
ATOM 2982 C C . GLN A 1 379 ? 7.675 -10.803 -8.624 1.00 94.00 379 GLN A C 1
ATOM 2984 O O . GLN A 1 379 ? 8.196 -10.713 -7.514 1.00 94.00 379 GLN A O 1
ATOM 2989 N N . GLU A 1 380 ? 7.719 -9.828 -9.531 1.00 95.12 380 GLU A N 1
ATOM 2990 C CA . GLU A 1 380 ? 8.139 -8.441 -9.286 1.00 95.12 380 GLU A CA 1
ATOM 2991 C C . GLU A 1 380 ? 7.082 -7.739 -8.431 1.00 95.12 380 GLU A C 1
ATOM 2993 O O . GLU A 1 380 ? 5.901 -7.743 -8.783 1.00 95.12 380 GLU A O 1
ATOM 2998 N N . ILE A 1 381 ? 7.498 -7.145 -7.319 1.00 95.06 381 ILE A N 1
ATOM 2999 C CA . ILE A 1 381 ? 6.642 -6.455 -6.351 1.00 95.06 381 ILE A CA 1
ATOM 3000 C C . ILE A 1 381 ? 7.244 -5.107 -5.976 1.00 95.06 381 ILE A C 1
ATOM 3002 O O . ILE A 1 381 ? 8.404 -4.824 -6.276 1.00 95.06 381 ILE A O 1
ATOM 3006 N N . TYR A 1 382 ? 6.445 -4.281 -5.314 1.00 94.62 382 TYR A N 1
ATOM 3007 C CA . TYR A 1 382 ? 6.861 -2.961 -4.869 1.00 94.62 382 TYR A CA 1
ATOM 3008 C C . TYR A 1 382 ? 6.543 -2.754 -3.387 1.00 94.62 382 TYR A C 1
ATOM 3010 O O . TYR A 1 382 ? 5.642 -3.382 -2.838 1.00 94.62 382 TYR A O 1
ATOM 3018 N N . SER A 1 383 ? 7.270 -1.856 -2.733 1.00 88.44 383 SER A N 1
ATOM 3019 C CA . SER A 1 383 ? 7.002 -1.422 -1.361 1.00 88.44 383 SER A CA 1
ATOM 3020 C C . SER A 1 383 ? 7.178 0.091 -1.232 1.00 88.44 383 SER A C 1
ATOM 3022 O O . SER A 1 383 ? 7.944 0.710 -1.967 1.00 88.44 383 SER A O 1
ATOM 3024 N N . GLY A 1 384 ? 6.410 0.717 -0.345 1.00 85.69 384 GLY A N 1
ATOM 3025 C CA . GLY A 1 384 ? 6.352 2.174 -0.223 1.00 85.69 384 GLY A CA 1
ATOM 3026 C C . GLY A 1 384 ? 4.937 2.664 0.051 1.00 85.69 384 GLY A C 1
ATOM 3027 O O . GLY A 1 384 ? 4.093 1.908 0.535 1.00 85.69 384 GLY A O 1
ATOM 3028 N N . MET A 1 385 ? 4.670 3.928 -0.270 1.00 87.44 385 MET A N 1
ATOM 3029 C CA . MET A 1 385 ? 3.348 4.523 -0.081 1.00 87.44 385 MET A CA 1
ATOM 3030 C C . MET A 1 385 ? 2.312 3.913 -1.032 1.00 87.44 385 MET A C 1
ATOM 3032 O O . MET A 1 385 ? 2.613 3.527 -2.165 1.00 87.44 385 MET A O 1
ATOM 3036 N N . ASN A 1 386 ? 1.054 3.888 -0.588 1.00 91.75 386 ASN A N 1
ATOM 3037 C CA . ASN A 1 386 ? -0.060 3.548 -1.467 1.00 91.75 386 ASN A CA 1
ATOM 3038 C C . ASN A 1 386 ? -0.230 4.634 -2.532 1.00 91.75 386 ASN A C 1
ATOM 3040 O O . ASN A 1 386 ? -0.324 5.821 -2.206 1.00 91.75 386 ASN A O 1
ATOM 3044 N N . ILE A 1 387 ? -0.305 4.219 -3.796 1.00 95.81 387 ILE A N 1
ATOM 3045 C CA . ILE A 1 387 ? -0.430 5.125 -4.938 1.00 95.81 387 ILE A CA 1
ATOM 3046 C C . ILE A 1 387 ? -1.867 5.105 -5.453 1.00 95.81 387 ILE A C 1
ATOM 3048 O O . ILE A 1 387 ? -2.395 4.062 -5.850 1.00 95.81 387 ILE A O 1
ATOM 3052 N N . TRP A 1 388 ? -2.466 6.288 -5.499 1.00 97.00 388 TRP A N 1
ATOM 3053 C CA . TRP A 1 388 ? -3.758 6.554 -6.108 1.00 97.00 388 TRP A CA 1
ATOM 3054 C C . TRP A 1 388 ? -3.543 7.430 -7.346 1.00 97.00 388 TRP A C 1
ATOM 3056 O O . TRP A 1 388 ? -2.871 8.453 -7.267 1.00 97.00 388 TRP A O 1
ATOM 3066 N N . ILE A 1 389 ? -4.092 7.059 -8.499 1.00 97.94 389 ILE A N 1
ATOM 3067 C CA . ILE A 1 389 ? -3.889 7.792 -9.755 1.00 97.94 389 ILE A CA 1
ATOM 3068 C C . ILE A 1 389 ? -5.161 8.543 -10.136 1.00 97.94 389 ILE A C 1
ATOM 3070 O O . ILE A 1 389 ? -6.207 7.925 -10.360 1.00 97.94 389 ILE A O 1
ATOM 3074 N N . TYR A 1 390 ? -5.040 9.865 -10.251 1.00 98.25 390 TYR A N 1
ATOM 3075 C CA . TYR A 1 390 ? -6.030 10.730 -10.885 1.00 98.25 390 TYR A CA 1
ATOM 3076 C C . TYR A 1 390 ? -5.702 10.855 -12.375 1.00 98.25 390 TYR A C 1
ATOM 3078 O O . TYR A 1 390 ? -4.639 11.366 -12.745 1.00 98.25 390 TYR A O 1
ATOM 3086 N N . ASP A 1 391 ? -6.598 10.371 -13.227 1.00 96.81 391 ASP A N 1
ATOM 3087 C CA . ASP A 1 391 ? -6.414 10.270 -14.676 1.00 96.81 391 ASP A CA 1
ATOM 3088 C C . ASP A 1 391 ? -7.514 11.011 -15.453 1.00 96.81 391 ASP A C 1
ATOM 3090 O O . ASP A 1 391 ? -8.376 11.678 -14.881 1.00 96.81 391 ASP A O 1
ATOM 3094 N N . THR A 1 392 ? -7.517 10.877 -16.781 1.00 96.56 392 THR A N 1
ATOM 3095 C CA . THR A 1 392 ? -8.514 11.528 -17.642 1.00 96.56 392 THR A CA 1
ATOM 3096 C C . THR A 1 392 ? -9.949 11.155 -17.272 1.00 96.56 392 THR A C 1
ATOM 3098 O O . THR A 1 392 ? -10.845 11.995 -17.353 1.00 96.56 392 THR A O 1
ATOM 3101 N N . GLN A 1 393 ? -10.198 9.914 -16.852 1.00 94.75 393 GLN A N 1
ATOM 3102 C CA . GLN A 1 393 ? -11.539 9.489 -16.466 1.00 94.75 393 GLN A CA 1
ATOM 3103 C C . GLN A 1 393 ? -11.939 10.043 -15.086 1.00 94.75 393 GLN A C 1
ATOM 3105 O O . GLN A 1 393 ? -13.117 10.359 -14.908 1.00 94.75 393 GLN A O 1
ATOM 3110 N N . SER A 1 394 ? -10.988 10.282 -14.174 1.00 96.38 394 SER A N 1
ATOM 3111 C CA . SER A 1 394 ? -11.231 10.979 -12.899 1.00 96.38 394 SER A CA 1
ATOM 3112 C C . SER A 1 394 ? -11.856 12.367 -13.077 1.00 96.38 394 SER A C 1
ATOM 3114 O O . SER A 1 394 ? -12.637 12.800 -12.225 1.00 96.38 394 SER A O 1
ATOM 3116 N N . ASN A 1 395 ? -11.594 13.047 -14.200 1.00 96.75 395 ASN A N 1
ATOM 3117 C CA . ASN A 1 395 ? -12.254 14.317 -14.522 1.00 96.75 395 ASN A CA 1
ATOM 3118 C C . ASN A 1 395 ? -13.782 14.180 -14.637 1.00 96.75 395 ASN A C 1
ATOM 3120 O O . ASN A 1 395 ? -14.500 15.143 -14.373 1.00 96.75 395 ASN A O 1
ATOM 3124 N N . ASN A 1 396 ? -14.274 13.001 -15.029 1.00 95.50 396 ASN A N 1
ATOM 3125 C CA . ASN A 1 396 ? -15.690 12.747 -15.290 1.00 95.50 396 ASN A CA 1
ATOM 3126 C C . ASN A 1 396 ? -16.402 12.116 -14.090 1.00 95.50 396 ASN A C 1
ATOM 3128 O O . ASN A 1 396 ? -17.526 12.499 -13.774 1.00 95.50 396 ASN A O 1
ATOM 3132 N N . ASP A 1 397 ? -15.771 11.134 -13.443 1.00 92.69 397 ASP A N 1
ATOM 3133 C CA . ASP A 1 397 ? -16.406 10.307 -12.408 1.00 92.69 397 ASP A CA 1
ATOM 3134 C C . ASP A 1 397 ? -15.909 10.597 -10.984 1.00 92.69 397 ASP A C 1
ATOM 3136 O O . ASP A 1 397 ? -16.435 10.027 -10.027 1.00 92.69 397 ASP A O 1
ATOM 3140 N N . GLN A 1 398 ? -14.907 11.475 -10.831 1.00 92.19 398 GLN A N 1
ATOM 3141 C CA . GLN A 1 398 ? -14.252 11.784 -9.552 1.00 92.19 398 GLN A CA 1
ATOM 3142 C C . GLN A 1 398 ? -13.730 10.528 -8.829 1.00 92.19 398 GLN A C 1
ATOM 3144 O O . GLN A 1 398 ? -13.582 10.512 -7.603 1.00 92.19 398 GLN A O 1
ATOM 3149 N N . CYS A 1 399 ? -13.459 9.461 -9.582 1.00 93.94 399 CYS A N 1
ATOM 3150 C CA . CYS A 1 399 ? -12.865 8.230 -9.091 1.00 93.94 399 CYS A CA 1
ATOM 3151 C C . CYS A 1 399 ? -11.393 8.167 -9.490 1.00 93.94 399 CYS A C 1
ATOM 3153 O O . CYS A 1 399 ? -11.023 8.509 -10.612 1.00 93.94 399 CYS A O 1
ATOM 3155 N N . VAL A 1 400 ? -10.551 7.676 -8.591 1.00 95.50 400 VAL A N 1
ATOM 3156 C CA . VAL A 1 400 ? -9.120 7.444 -8.827 1.00 95.50 400 VAL A CA 1
ATOM 3157 C C . VAL A 1 400 ? -8.827 5.954 -8.835 1.00 95.50 400 VAL A C 1
ATOM 3159 O O . VAL A 1 400 ? -9.568 5.164 -8.244 1.00 95.50 400 VAL A O 1
ATOM 3162 N N . ARG A 1 401 ? -7.738 5.555 -9.488 1.00 94.75 401 ARG A N 1
ATOM 3163 C CA . ARG A 1 401 ? -7.268 4.167 -9.452 1.00 94.75 401 ARG A CA 1
ATOM 3164 C C . ARG A 1 401 ? -6.366 3.942 -8.248 1.00 94.75 401 ARG A C 1
ATOM 3166 O O . ARG A 1 401 ? -5.323 4.576 -8.166 1.00 94.75 401 ARG A O 1
ATOM 3173 N N . LEU A 1 402 ? -6.712 3.014 -7.365 1.00 94.62 402 LEU A N 1
ATOM 3174 C CA . LEU A 1 402 ? -5.771 2.474 -6.385 1.00 94.62 402 LEU A CA 1
ATOM 3175 C C . LEU A 1 402 ? -4.902 1.408 -7.045 1.00 94.62 402 LEU A C 1
ATOM 3177 O O . LEU A 1 402 ? -5.451 0.459 -7.604 1.00 94.62 402 LEU A O 1
ATOM 3181 N N . VAL A 1 403 ? -3.582 1.543 -6.954 1.00 95.50 403 VAL A N 1
ATOM 3182 C CA . VAL A 1 403 ? -2.620 0.617 -7.562 1.00 95.50 403 VAL A CA 1
ATOM 3183 C C . VAL A 1 403 ? -2.122 -0.408 -6.545 1.00 95.50 403 VAL A C 1
ATOM 3185 O O . VAL A 1 403 ? -1.613 -0.042 -5.487 1.00 95.50 403 VAL A O 1
ATOM 3188 N N . SER A 1 404 ? -2.222 -1.694 -6.884 1.00 92.69 404 SER A N 1
ATOM 3189 C CA . SER A 1 404 ? -1.690 -2.784 -6.066 1.00 92.69 404 SER A CA 1
ATOM 3190 C C . SER A 1 404 ? -0.178 -2.911 -6.226 1.00 92.69 404 SER A C 1
ATOM 3192 O O . SER A 1 404 ? 0.336 -3.017 -7.341 1.00 92.69 404 SER A O 1
ATOM 3194 N N . GLN A 1 405 ? 0.536 -2.956 -5.106 1.00 92.94 405 GLN A N 1
ATOM 3195 C CA . GLN A 1 405 ? 1.989 -3.132 -5.066 1.00 92.94 405 GLN A CA 1
ATOM 3196 C C . GLN A 1 405 ? 2.431 -4.598 -5.250 1.00 92.94 405 GLN A C 1
ATOM 3198 O O . GLN A 1 405 ? 3.577 -4.857 -5.611 1.00 92.94 405 GLN A O 1
ATOM 3203 N N . GLU A 1 406 ? 1.523 -5.552 -5.033 1.00 90.38 406 GLU A N 1
ATOM 3204 C CA . GLU A 1 406 ? 1.739 -6.988 -5.228 1.00 90.38 406 GLU A CA 1
ATOM 3205 C C . GLU A 1 406 ? 0.422 -7.710 -5.560 1.00 90.38 406 GLU A C 1
ATOM 3207 O O . GLU A 1 406 ? -0.667 -7.170 -5.351 1.00 90.38 406 GLU A O 1
ATOM 3212 N N . GLY A 1 407 ? 0.501 -8.941 -6.074 1.00 83.12 407 GLY A N 1
ATOM 3213 C CA . GLY A 1 407 ? -0.668 -9.825 -6.158 1.00 83.12 407 GLY A CA 1
ATOM 3214 C C . GLY A 1 407 ? -1.082 -10.389 -4.787 1.00 83.12 407 GLY A C 1
ATOM 3215 O O . GLY A 1 407 ? -0.277 -10.438 -3.861 1.00 83.12 407 GLY A O 1
ATOM 3216 N N . ASP A 1 408 ? -2.305 -10.892 -4.637 1.00 77.88 408 ASP A N 1
ATOM 3217 C CA . ASP A 1 408 ? -2.758 -11.562 -3.397 1.00 77.88 408 ASP A CA 1
ATOM 3218 C C . ASP A 1 408 ? -2.925 -13.077 -3.596 1.00 77.88 408 ASP A C 1
ATOM 3220 O O . ASP A 1 408 ? -2.431 -13.879 -2.806 1.00 77.88 408 ASP A O 1
ATOM 3224 N N . ILE A 1 409 ? -3.555 -13.480 -4.702 1.00 82.25 409 ILE A N 1
ATOM 3225 C CA . ILE A 1 409 ? -3.757 -14.885 -5.090 1.00 82.25 409 ILE A CA 1
ATOM 3226 C C . ILE A 1 409 ? -3.103 -15.178 -6.441 1.00 82.25 409 ILE A C 1
ATOM 3228 O O . ILE A 1 409 ? -2.777 -14.258 -7.199 1.00 82.25 409 ILE A O 1
ATOM 3232 N N . TYR A 1 410 ? -2.907 -16.460 -6.759 1.00 85.12 410 TYR A N 1
ATOM 3233 C CA . TYR A 1 410 ? -2.349 -16.841 -8.055 1.00 85.12 410 TYR A CA 1
ATOM 3234 C C . TYR A 1 410 ? -3.175 -16.263 -9.206 1.00 85.12 410 TYR A C 1
ATOM 3236 O O . TYR A 1 410 ? -4.401 -16.275 -9.158 1.00 85.12 410 TYR A O 1
ATOM 3244 N N . GLY A 1 411 ? -2.491 -15.733 -10.219 1.00 83.44 411 GLY A N 1
ATOM 3245 C CA . GLY A 1 411 ? -3.122 -15.056 -11.349 1.00 83.44 411 GLY A CA 1
ATOM 3246 C C . GLY A 1 411 ? -3.331 -13.554 -11.154 1.00 83.44 411 GLY A C 1
ATOM 3247 O O . GLY A 1 411 ? -3.487 -12.860 -12.151 1.00 83.44 411 GLY A O 1
ATOM 3248 N N . THR A 1 412 ? -3.259 -13.003 -9.941 1.00 87.88 412 THR A N 1
ATOM 3249 C CA . THR A 1 412 ? -3.257 -11.535 -9.755 1.00 87.88 412 THR A CA 1
ATOM 3250 C C . THR A 1 412 ? -1.897 -10.931 -10.105 1.00 87.88 412 THR A C 1
ATOM 3252 O O . THR A 1 412 ? -0.863 -11.577 -9.916 1.00 87.88 412 THR A O 1
ATOM 3255 N N . ALA A 1 413 ? -1.894 -9.713 -10.649 1.00 91.12 413 ALA A N 1
ATOM 3256 C CA . ALA A 1 413 ? -0.689 -9.046 -11.121 1.00 91.12 413 ALA A CA 1
ATOM 3257 C C . ALA A 1 413 ? -0.323 -7.850 -10.238 1.00 91.12 413 ALA A C 1
ATOM 3259 O O . ALA A 1 413 ? -1.176 -7.072 -9.812 1.00 91.12 413 ALA A O 1
ATOM 3260 N N . THR A 1 414 ? 0.974 -7.647 -10.035 1.00 94.56 414 THR A N 1
ATOM 3261 C CA . THR A 1 414 ? 1.499 -6.369 -9.553 1.00 94.56 414 THR A CA 1
ATOM 3262 C C . THR A 1 414 ? 1.089 -5.249 -10.512 1.00 94.56 414 THR A C 1
ATOM 3264 O O . THR A 1 414 ? 1.179 -5.400 -11.731 1.00 94.56 414 THR A O 1
ATOM 3267 N N . GLY A 1 415 ? 0.620 -4.123 -9.976 1.00 93.94 415 GLY A N 1
ATOM 3268 C CA . GLY A 1 415 ? 0.077 -3.017 -10.764 1.00 93.94 415 GLY A CA 1
ATOM 3269 C C . GLY A 1 415 ? -1.395 -3.171 -11.164 1.00 93.94 415 GLY A C 1
ATOM 3270 O O . GLY A 1 415 ? -1.935 -2.251 -11.786 1.00 93.94 415 GLY A O 1
ATOM 3271 N N . ASP A 1 416 ? -2.072 -4.273 -10.807 1.00 93.38 416 ASP A N 1
ATOM 3272 C CA . ASP A 1 416 ? -3.539 -4.337 -10.874 1.00 93.38 416 ASP A CA 1
ATOM 3273 C C . ASP A 1 416 ? -4.149 -3.158 -10.102 1.00 93.38 416 ASP A C 1
ATOM 3275 O O . ASP A 1 416 ? -3.586 -2.680 -9.116 1.00 93.38 416 ASP A O 1
ATOM 3279 N N . SER A 1 417 ? -5.298 -2.659 -10.559 1.00 92.75 417 SER A N 1
ATOM 3280 C CA . SER A 1 417 ? -5.917 -1.487 -9.941 1.00 92.75 417 SER A CA 1
ATOM 3281 C C . SER A 1 417 ? -7.431 -1.506 -9.947 1.00 92.75 417 SER A C 1
ATOM 3283 O O . SER A 1 417 ? -8.043 -2.072 -10.855 1.00 92.75 417 SER A O 1
ATOM 32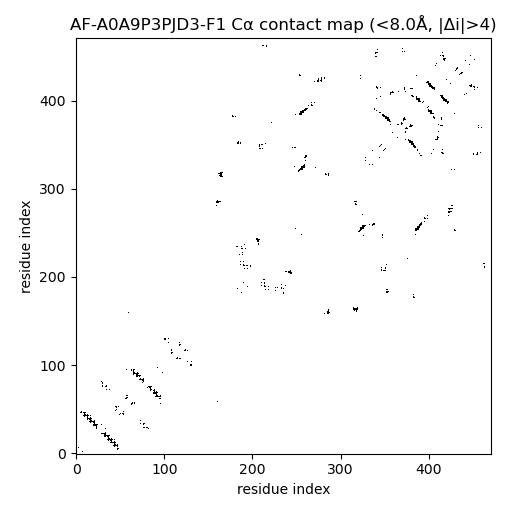85 N N . TRP A 1 418 ? -8.016 -0.779 -8.996 1.00 89.38 418 TRP A N 1
ATOM 3286 C CA . TRP A 1 418 ? -9.462 -0.601 -8.851 1.00 89.38 418 TRP A CA 1
ATOM 3287 C C . TRP A 1 418 ? -9.827 0.873 -8.746 1.00 89.38 418 TRP A C 1
ATOM 3289 O O . TRP A 1 418 ? -9.084 1.660 -8.162 1.00 89.38 418 TRP A O 1
ATOM 3299 N N . ARG A 1 419 ? -10.987 1.245 -9.294 1.00 88.81 419 ARG A N 1
ATOM 3300 C CA . ARG A 1 419 ? -11.510 2.609 -9.192 1.00 88.81 419 ARG A CA 1
ATOM 3301 C C . ARG A 1 419 ? -12.255 2.820 -7.883 1.00 88.81 419 ARG A C 1
ATOM 3303 O O . ARG A 1 419 ? -13.118 2.025 -7.517 1.00 88.81 419 ARG A O 1
ATOM 3310 N N . VAL A 1 420 ? -11.936 3.921 -7.219 1.00 89.38 420 VAL A N 1
ATOM 3311 C CA . VAL A 1 420 ? -12.507 4.329 -5.937 1.00 89.38 420 VAL A CA 1
ATOM 3312 C C . VAL A 1 420 ? -12.928 5.787 -6.026 1.00 89.38 420 VAL A C 1
ATOM 3314 O O . VAL A 1 420 ? -12.160 6.628 -6.484 1.00 89.38 420 VAL A O 1
ATOM 3317 N N . GLN A 1 421 ? -14.139 6.089 -5.567 1.00 88.81 421 GLN A N 1
ATOM 3318 C CA . GLN A 1 421 ? -14.652 7.456 -5.517 1.00 88.81 421 GLN A CA 1
ATOM 3319 C C . GLN A 1 421 ? -13.865 8.308 -4.513 1.00 88.81 421 GLN A C 1
ATOM 3321 O O . GLN A 1 421 ? -13.607 7.854 -3.397 1.00 88.81 421 GLN A O 1
ATOM 3326 N N . GLY A 1 422 ? -13.567 9.559 -4.881 1.00 85.88 422 GLY A N 1
ATOM 3327 C CA . GLY A 1 422 ? -12.789 10.513 -4.082 1.00 85.88 422 GLY A CA 1
ATOM 3328 C C . GLY A 1 422 ? -13.178 10.592 -2.606 1.00 85.88 422 GLY A C 1
ATOM 3329 O O . GLY A 1 422 ? -12.314 10.568 -1.734 1.00 85.88 422 GLY A O 1
ATOM 3330 N N . SER A 1 423 ? -14.482 10.578 -2.325 1.00 87.31 423 SER A N 1
ATOM 3331 C CA . SER A 1 423 ? -15.036 10.676 -0.970 1.00 87.31 423 SER A CA 1
ATOM 3332 C C . SER A 1 423 ? -14.685 9.505 -0.042 1.00 87.31 423 SER A C 1
ATOM 3334 O O . SER A 1 423 ? -14.828 9.636 1.164 1.00 87.31 423 SER A O 1
ATOM 3336 N N . HIS A 1 424 ? -14.240 8.360 -0.571 1.00 85.88 424 HIS A N 1
ATOM 3337 C CA . HIS A 1 424 ? -13.927 7.163 0.225 1.00 85.88 424 HIS A CA 1
ATOM 3338 C C . HIS A 1 424 ? -12.419 6.924 0.391 1.00 85.88 424 HIS A C 1
ATOM 3340 O O . HIS A 1 424 ? -12.021 5.997 1.097 1.00 85.88 424 HIS A O 1
ATOM 3346 N N . ILE A 1 425 ? -11.567 7.723 -0.262 1.00 88.62 425 ILE A N 1
ATOM 3347 C CA . ILE A 1 425 ? -10.116 7.482 -0.296 1.00 88.62 425 ILE A CA 1
ATOM 3348 C C . ILE A 1 425 ? -9.527 7.550 1.116 1.00 88.62 425 ILE A C 1
ATOM 3350 O O . ILE A 1 425 ? -8.792 6.646 1.506 1.00 88.62 425 ILE A O 1
ATOM 3354 N N . CYS A 1 426 ? -9.866 8.579 1.898 1.00 85.44 426 CYS A N 1
ATOM 3355 C CA . CYS A 1 426 ? -9.303 8.770 3.237 1.00 85.44 426 CYS A CA 1
ATOM 3356 C C . CYS A 1 426 ? -9.681 7.632 4.196 1.00 85.44 426 CYS A C 1
ATOM 3358 O O . CYS A 1 426 ? -8.821 7.122 4.913 1.00 85.44 426 CYS A O 1
ATOM 3360 N N . GLU A 1 427 ? -10.937 7.176 4.166 1.00 80.62 427 GLU A N 1
ATOM 3361 C CA . GLU A 1 427 ? -11.395 6.039 4.972 1.00 80.62 427 GLU A CA 1
ATOM 3362 C C . GLU A 1 427 ? -10.697 4.737 4.557 1.00 80.62 427 GLU A C 1
ATOM 3364 O O . GLU A 1 427 ? -10.170 4.009 5.402 1.00 80.62 427 GLU A O 1
ATOM 3369 N N . LEU A 1 428 ? -10.644 4.446 3.254 1.00 82.75 428 LEU A N 1
ATOM 3370 C CA . LEU A 1 428 ? -9.993 3.241 2.740 1.00 82.75 428 LEU A CA 1
ATOM 3371 C C . LEU A 1 428 ? -8.500 3.234 3.052 1.00 82.75 428 LEU A C 1
ATOM 3373 O O . LEU A 1 428 ? -7.983 2.224 3.523 1.00 82.75 428 LEU A O 1
ATOM 3377 N N . GLN A 1 429 ? -7.814 4.357 2.847 1.00 81.94 429 GLN A N 1
ATOM 3378 C CA . GLN A 1 429 ? -6.401 4.498 3.173 1.00 81.94 429 GLN A CA 1
ATOM 3379 C C . GLN A 1 429 ? -6.152 4.265 4.665 1.00 81.94 429 GLN A C 1
ATOM 3381 O O . GLN A 1 429 ? -5.272 3.482 5.023 1.00 81.94 429 GLN A O 1
ATOM 3386 N N . PHE A 1 430 ? -6.950 4.887 5.533 1.00 75.81 430 PHE A N 1
ATOM 3387 C CA . PHE A 1 430 ? -6.862 4.679 6.975 1.00 75.81 430 PHE A CA 1
ATOM 3388 C C . PHE A 1 430 ? -7.067 3.201 7.344 1.00 75.81 430 PHE A C 1
ATOM 3390 O O . PHE A 1 430 ? -6.285 2.622 8.102 1.00 75.81 430 PHE A O 1
ATOM 3397 N N . ASN A 1 431 ? -8.082 2.557 6.766 1.00 74.12 431 ASN A N 1
ATOM 3398 C CA . ASN A 1 431 ? -8.400 1.156 7.026 1.00 74.12 431 ASN A CA 1
ATOM 3399 C C . ASN A 1 431 ? -7.302 0.198 6.537 1.00 74.12 431 ASN A C 1
ATOM 3401 O O . ASN A 1 431 ? -6.964 -0.757 7.242 1.00 74.12 431 ASN A O 1
ATOM 3405 N N . MET A 1 432 ? -6.718 0.446 5.364 1.00 76.62 432 MET A N 1
ATOM 3406 C CA . MET A 1 432 ? -5.598 -0.344 4.848 1.00 76.62 432 MET A CA 1
ATOM 3407 C C . MET A 1 432 ? -4.362 -0.200 5.742 1.00 76.62 432 MET A C 1
ATOM 3409 O O . MET A 1 432 ? -3.754 -1.202 6.113 1.00 76.62 432 MET A O 1
ATOM 3413 N N . SER A 1 433 ? -4.032 1.025 6.154 1.00 66.31 433 SER A N 1
ATOM 3414 C CA . SER A 1 433 ? -2.830 1.303 6.946 1.00 66.31 433 SER A CA 1
ATOM 3415 C C . SER A 1 433 ? -2.931 0.855 8.408 1.00 66.31 433 SER A C 1
ATOM 3417 O O . SER A 1 433 ? -1.932 0.415 8.973 1.00 66.31 433 SER A O 1
ATOM 3419 N N . PHE A 1 434 ? -4.107 0.944 9.041 1.00 57.72 434 PHE A N 1
ATOM 3420 C CA . PHE A 1 434 ? -4.241 0.694 10.486 1.00 57.72 434 PHE A CA 1
ATOM 3421 C C . PHE A 1 434 ? -5.093 -0.515 10.863 1.00 57.72 434 PHE A C 1
ATOM 3423 O O . PHE A 1 434 ? -4.933 -1.047 11.965 1.00 57.72 434 PHE A O 1
ATOM 3430 N N . LEU A 1 435 ? -6.006 -0.955 9.996 1.00 54.97 435 LEU A N 1
ATOM 3431 C CA . LEU A 1 435 ? -6.899 -2.084 10.282 1.00 54.97 435 LEU A CA 1
ATOM 3432 C C . LEU A 1 435 ? -6.500 -3.361 9.535 1.00 54.97 435 LEU A C 1
ATOM 3434 O O . LEU A 1 435 ? -7.172 -4.380 9.693 1.00 54.97 435 LEU A O 1
ATOM 3438 N N . GLY A 1 436 ? -5.418 -3.320 8.747 1.00 56.41 436 GLY A N 1
ATOM 3439 C CA . GLY A 1 436 ? -4.950 -4.460 7.956 1.00 56.41 436 GLY A CA 1
ATOM 3440 C C . GLY A 1 436 ? -5.973 -4.905 6.910 1.00 56.41 436 GLY A C 1
ATOM 3441 O O . GLY A 1 436 ? -6.000 -6.075 6.527 1.00 56.41 436 GLY A O 1
ATOM 3442 N N . MET A 1 437 ? -6.858 -3.994 6.492 1.00 69.38 437 MET A N 1
ATOM 3443 C CA . MET A 1 437 ? -7.826 -4.264 5.441 1.00 69.38 437 MET A CA 1
ATOM 3444 C C . MET A 1 437 ? -7.069 -4.496 4.134 1.00 69.38 437 MET A C 1
ATOM 3446 O O . MET A 1 437 ? -6.363 -3.613 3.661 1.00 69.38 437 MET A O 1
ATOM 3450 N N . LYS A 1 438 ? -7.246 -5.674 3.536 1.00 66.62 438 LYS A N 1
ATOM 3451 C CA . LYS A 1 438 ? -6.856 -5.927 2.149 1.00 66.62 438 LYS A CA 1
ATOM 3452 C C . LYS A 1 438 ? -8.068 -5.741 1.252 1.00 66.62 438 LYS A C 1
ATOM 3454 O O . LYS A 1 438 ? -9.143 -6.271 1.544 1.00 66.62 438 LYS A O 1
ATOM 3459 N N . ILE A 1 439 ? -7.889 -5.026 0.148 1.00 64.62 439 ILE A N 1
ATOM 3460 C CA . ILE A 1 439 ? -8.911 -4.949 -0.892 1.00 64.62 439 ILE A CA 1
ATOM 3461 C C . ILE A 1 439 ? -8.846 -6.256 -1.674 1.00 64.62 439 ILE A C 1
ATOM 3463 O O . ILE A 1 439 ? -7.949 -6.483 -2.477 1.00 64.62 439 ILE A O 1
ATOM 3467 N N . SER A 1 440 ? -9.792 -7.142 -1.381 1.00 58.81 440 SER A N 1
ATOM 3468 C CA . SER A 1 440 ? -9.970 -8.404 -2.088 1.00 58.81 440 SER A CA 1
ATOM 3469 C C . SER A 1 440 ? -11.432 -8.535 -2.492 1.00 58.81 440 SER A C 1
ATOM 3471 O O . SER A 1 440 ? -12.340 -8.190 -1.737 1.00 58.81 440 SER A O 1
ATOM 3473 N N . PHE A 1 441 ? -11.672 -9.045 -3.695 1.00 54.88 441 PHE A N 1
ATOM 3474 C CA . PHE A 1 441 ? -13.022 -9.257 -4.223 1.00 54.88 441 PHE A CA 1
ATOM 3475 C C . PHE A 1 441 ? -13.430 -10.730 -4.139 1.00 54.88 441 PHE A C 1
ATOM 3477 O O . PHE A 1 441 ? -14.164 -11.225 -4.989 1.00 54.88 441 PHE A O 1
ATOM 3484 N N . GLY A 1 442 ? -12.919 -11.454 -3.136 1.00 47.22 442 GLY A N 1
ATOM 3485 C CA . GLY A 1 442 ? -13.241 -12.869 -2.928 1.00 47.22 442 GLY A CA 1
ATOM 3486 C C . GLY A 1 442 ? -12.863 -13.775 -4.106 1.00 47.22 442 GLY A C 1
ATOM 3487 O O . GLY A 1 442 ? -13.566 -14.745 -4.361 1.00 47.22 442 GLY A O 1
ATOM 3488 N N . GLY A 1 443 ? -11.796 -13.440 -4.842 1.00 48.53 443 GLY A N 1
ATOM 3489 C CA . GLY A 1 443 ? -11.368 -14.172 -6.041 1.00 48.53 443 GLY A CA 1
ATOM 3490 C C . GLY A 1 443 ? -12.100 -13.790 -7.333 1.00 48.53 443 GLY A C 1
ATOM 3491 O O . GLY A 1 443 ? -11.949 -14.484 -8.330 1.00 48.53 443 GLY A O 1
ATOM 3492 N N . LEU A 1 444 ? -12.898 -12.715 -7.334 1.00 51.00 444 LEU A N 1
ATOM 3493 C CA . LEU A 1 444 ? -13.479 -12.152 -8.555 1.00 51.00 444 LEU A CA 1
ATOM 3494 C C . LEU A 1 444 ? -12.522 -11.132 -9.191 1.00 51.00 444 LEU A C 1
ATOM 3496 O O . LEU A 1 444 ? -12.164 -10.136 -8.558 1.00 51.00 444 LEU A O 1
ATOM 3500 N N . ASP A 1 445 ? -12.184 -11.336 -10.462 1.00 56.56 445 ASP A N 1
ATOM 3501 C CA . ASP A 1 445 ? -11.331 -10.442 -11.253 1.00 56.56 445 ASP A CA 1
ATOM 3502 C C . ASP A 1 445 ? -12.076 -9.135 -11.585 1.00 56.56 445 ASP A C 1
ATOM 3504 O O . ASP A 1 445 ? -12.783 -9.021 -12.593 1.00 56.56 445 ASP A O 1
ATOM 3508 N N . ARG A 1 446 ? -11.964 -8.140 -10.696 1.00 66.00 446 ARG A N 1
ATOM 3509 C CA . ARG A 1 446 ? -12.626 -6.821 -10.822 1.00 66.00 446 ARG A CA 1
ATOM 3510 C C . ARG A 1 446 ? -11.670 -5.650 -11.060 1.00 66.00 446 ARG A C 1
ATOM 3512 O O . ARG A 1 446 ? -12.065 -4.499 -10.890 1.00 66.00 446 ARG A O 1
ATOM 3519 N N . TRP A 1 447 ? -10.416 -5.925 -11.403 1.00 77.25 447 TRP A N 1
ATOM 3520 C CA . TRP A 1 447 ? -9.435 -4.889 -11.736 1.00 77.25 447 TRP A CA 1
ATOM 3521 C C . TRP A 1 447 ? -9.677 -4.282 -13.124 1.00 77.25 447 TRP A C 1
ATOM 3523 O O . TRP A 1 447 ? -10.356 -4.855 -13.976 1.00 77.25 447 TRP A O 1
ATOM 3533 N N . ASP A 1 448 ? -9.082 -3.116 -13.364 1.00 84.25 448 ASP A N 1
ATOM 3534 C CA . ASP A 1 448 ? -9.051 -2.472 -14.679 1.00 84.25 448 ASP A CA 1
ATOM 3535 C C . ASP A 1 448 ? -8.210 -3.302 -15.669 1.00 84.25 448 ASP A C 1
ATOM 3537 O O . ASP A 1 448 ? -6.976 -3.263 -15.668 1.00 84.25 448 ASP A O 1
ATOM 3541 N N . TYR A 1 449 ? -8.889 -4.068 -16.527 1.00 87.56 449 TYR A N 1
ATOM 3542 C CA . TYR A 1 449 ? -8.257 -4.937 -17.525 1.00 87.56 449 TYR A CA 1
ATOM 3543 C C . TYR A 1 449 ? -7.390 -4.180 -18.536 1.00 87.56 449 TYR A C 1
ATOM 3545 O O . TYR A 1 449 ? -6.398 -4.731 -19.020 1.00 87.56 449 TYR A O 1
ATOM 3553 N N . THR A 1 450 ? -7.737 -2.931 -18.855 1.00 89.69 450 THR A N 1
ATOM 3554 C CA . THR A 1 450 ? -6.974 -2.125 -19.816 1.00 89.69 450 THR A CA 1
ATOM 3555 C C . THR A 1 450 ? -5.630 -1.747 -19.211 1.00 89.69 450 THR A C 1
ATOM 3557 O O . THR A 1 450 ? -4.591 -1.962 -19.838 1.00 89.69 450 THR A O 1
ATOM 3560 N N . GLN A 1 451 ? -5.644 -1.271 -17.963 1.00 92.25 451 GLN A N 1
ATOM 3561 C CA . GLN A 1 451 ? -4.421 -0.958 -17.224 1.00 92.25 451 GLN A CA 1
ATOM 3562 C C . GLN A 1 451 ? -3.576 -2.201 -16.975 1.00 92.25 451 GLN A C 1
ATOM 3564 O O . GLN A 1 451 ? -2.370 -2.179 -17.209 1.00 92.25 451 GLN A O 1
ATOM 3569 N N . ARG A 1 452 ? -4.197 -3.318 -16.588 1.00 92.25 452 ARG A N 1
ATOM 3570 C CA . ARG A 1 452 ? -3.483 -4.584 -16.416 1.00 92.25 452 ARG A CA 1
ATOM 3571 C C . ARG A 1 452 ? -2.746 -4.993 -17.686 1.00 92.25 452 ARG A C 1
ATOM 3573 O O . ARG A 1 452 ? -1.557 -5.288 -17.626 1.00 92.25 452 ARG A O 1
ATOM 3580 N N . ARG A 1 453 ? -3.422 -4.993 -18.837 1.00 92.69 453 ARG A N 1
ATOM 3581 C CA . ARG A 1 453 ? -2.788 -5.328 -20.118 1.00 92.69 453 ARG A CA 1
ATOM 3582 C C . ARG A 1 453 ? -1.604 -4.406 -20.409 1.00 92.69 453 ARG A C 1
ATOM 3584 O O . ARG A 1 453 ? -0.532 -4.900 -20.739 1.00 92.69 453 ARG A O 1
ATOM 3591 N N . 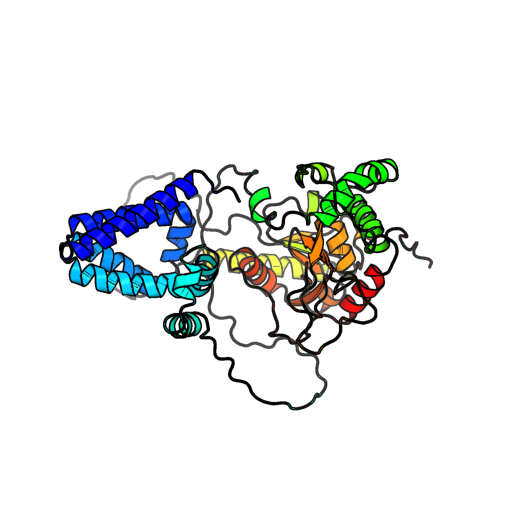GLN A 1 454 ? -1.779 -3.098 -20.219 1.00 93.06 454 GLN A N 1
ATOM 3592 C CA . GLN A 1 454 ? -0.710 -2.115 -20.393 1.00 93.06 454 GLN A CA 1
ATOM 3593 C C . GLN A 1 454 ? 0.494 -2.407 -19.482 1.00 93.06 454 GLN A C 1
ATOM 3595 O O . GLN A 1 454 ? 1.626 -2.392 -19.959 1.00 93.06 454 GLN A O 1
ATOM 3600 N N . ASN A 1 455 ? 0.263 -2.731 -18.207 1.00 94.88 455 ASN A N 1
ATOM 3601 C CA . ASN A 1 455 ? 1.324 -3.077 -17.258 1.00 94.88 455 ASN A CA 1
ATOM 3602 C C . ASN A 1 455 ? 2.062 -4.358 -17.670 1.00 94.88 455 ASN A C 1
ATOM 3604 O O . ASN A 1 455 ? 3.288 -4.396 -17.628 1.00 94.88 455 ASN A O 1
ATOM 3608 N N . LEU A 1 456 ? 1.337 -5.402 -18.087 1.00 93.44 456 LEU A N 1
ATOM 3609 C CA . LEU A 1 456 ? 1.935 -6.667 -18.527 1.00 93.44 456 LEU A CA 1
ATOM 3610 C C . LEU A 1 456 ? 2.785 -6.484 -19.791 1.00 93.44 456 LEU A C 1
ATOM 3612 O O . LEU A 1 456 ? 3.878 -7.049 -19.874 1.00 93.44 456 LEU A O 1
ATOM 3616 N N . ASP A 1 457 ? 2.313 -5.673 -20.740 1.00 92.94 457 ASP A N 1
ATOM 3617 C CA . ASP A 1 457 ? 3.042 -5.340 -21.967 1.00 92.94 457 ASP A CA 1
ATOM 3618 C C . ASP A 1 457 ? 4.279 -4.472 -21.670 1.00 92.94 457 ASP A C 1
ATOM 3620 O O . ASP A 1 457 ? 5.340 -4.679 -22.260 1.00 92.94 457 ASP A O 1
ATOM 3624 N N . GLU A 1 458 ? 4.177 -3.518 -20.741 1.00 92.88 458 GLU A N 1
ATOM 3625 C CA . GLU A 1 458 ? 5.295 -2.678 -20.292 1.00 92.88 458 GLU A CA 1
ATOM 3626 C C . GLU A 1 458 ? 6.336 -3.476 -19.500 1.00 92.88 458 GLU A C 1
ATOM 3628 O O . GLU A 1 458 ? 7.540 -3.253 -19.638 1.00 92.88 458 GLU A O 1
ATOM 3633 N N . ALA A 1 459 ? 5.907 -4.442 -18.689 1.00 90.94 459 ALA A N 1
ATOM 3634 C CA . ALA A 1 459 ? 6.814 -5.329 -17.979 1.00 90.94 459 ALA A CA 1
ATOM 3635 C C . ALA A 1 459 ? 7.679 -6.147 -18.944 1.00 90.94 459 ALA A C 1
ATOM 3637 O O . ALA A 1 459 ? 8.818 -6.457 -18.617 1.00 90.94 459 ALA A O 1
ATOM 3638 N N . ASN A 1 460 ? 7.214 -6.446 -20.149 1.00 82.56 460 ASN A N 1
ATOM 3639 C CA . ASN A 1 460 ? 8.024 -7.177 -21.122 1.00 82.56 460 ASN A CA 1
ATOM 3640 C C . ASN A 1 460 ? 8.960 -6.276 -21.947 1.00 82.56 460 ASN A C 1
ATOM 3642 O O . ASN A 1 460 ? 9.748 -6.783 -22.742 1.00 82.56 460 ASN A O 1
ATOM 3646 N N . GLN A 1 461 ? 8.899 -4.953 -21.770 1.00 80.69 461 GLN A N 1
ATOM 3647 C CA . GLN A 1 461 ? 9.776 -4.006 -22.459 1.00 80.69 461 GLN A CA 1
ATOM 3648 C C . GLN A 1 461 ? 11.065 -3.762 -21.662 1.00 80.69 461 GLN A C 1
ATOM 3650 O O . GLN A 1 461 ? 11.060 -3.680 -20.430 1.00 80.69 461 GLN A O 1
ATOM 3655 N N . THR A 1 462 ? 12.183 -3.624 -22.380 1.00 59.41 462 THR A N 1
ATOM 3656 C CA . THR A 1 462 ? 13.501 -3.323 -21.809 1.00 59.41 462 THR A CA 1
ATOM 3657 C C . THR A 1 462 ? 13.468 -1.985 -21.069 1.00 59.41 462 THR A C 1
ATOM 3659 O O . THR A 1 462 ? 12.958 -0.989 -21.591 1.00 59.41 462 THR A O 1
ATOM 3662 N N . VAL A 1 463 ? 14.033 -1.936 -19.856 1.00 59.25 463 VAL A N 1
ATOM 3663 C CA . VAL A 1 463 ? 14.139 -0.710 -19.046 1.00 59.25 463 VAL A CA 1
ATOM 3664 C C . VAL A 1 463 ? 15.132 0.245 -19.721 1.00 59.25 463 VAL A C 1
ATOM 3666 O O . VAL A 1 463 ? 16.326 0.253 -19.423 1.00 59.25 463 VAL A O 1
ATOM 3669 N N . GLY A 1 464 ? 14.651 1.036 -20.681 1.00 47.88 464 GLY A N 1
ATOM 3670 C CA . GLY A 1 464 ? 15.473 2.053 -21.331 1.00 47.88 464 GLY A CA 1
ATOM 3671 C C . GLY A 1 464 ? 15.132 2.368 -22.777 1.00 47.88 464 GLY A C 1
ATOM 3672 O O . GLY A 1 464 ? 16.028 2.298 -23.603 1.00 47.88 464 GLY A O 1
ATOM 3673 N N . ILE A 1 465 ? 13.900 2.784 -23.078 1.00 34.47 465 ILE A N 1
ATOM 3674 C CA . ILE A 1 465 ? 13.647 3.743 -24.165 1.00 34.47 465 ILE A CA 1
ATOM 3675 C C . ILE A 1 465 ? 12.479 4.636 -23.719 1.00 34.47 465 ILE A C 1
ATOM 3677 O O . ILE A 1 465 ? 11.335 4.178 -23.747 1.00 34.47 465 ILE A O 1
ATOM 3681 N N . PRO A 1 466 ? 12.697 5.897 -23.298 1.00 33.34 466 PRO A N 1
ATOM 3682 C CA . PRO A 1 466 ? 11.605 6.857 -23.335 1.00 33.34 466 PRO A CA 1
ATOM 3683 C C . PRO A 1 466 ? 11.163 6.950 -24.796 1.00 33.34 466 PRO A C 1
ATOM 3685 O O . PRO A 1 466 ? 11.972 7.271 -25.669 1.00 33.34 466 PRO A O 1
ATOM 3688 N N . ARG A 1 467 ? 9.899 6.622 -25.090 1.00 31.95 467 ARG A N 1
ATOM 3689 C CA . ARG A 1 467 ? 9.325 6.943 -26.398 1.00 31.95 467 ARG A CA 1
ATOM 3690 C C . ARG A 1 467 ? 9.453 8.453 -26.559 1.00 31.95 467 ARG A C 1
ATOM 3692 O O . ARG A 1 467 ? 8.710 9.200 -25.931 1.00 31.95 467 ARG A O 1
ATOM 3699 N N . SER A 1 468 ? 10.383 8.901 -27.399 1.00 30.94 468 SER A N 1
ATOM 3700 C CA . SER A 1 468 ? 10.243 10.199 -28.038 1.00 30.94 468 SER A CA 1
ATOM 3701 C C . SER A 1 468 ? 8.894 10.152 -28.743 1.00 30.94 468 SER A C 1
ATOM 3703 O O . SER A 1 468 ? 8.707 9.365 -29.677 1.00 30.94 468 SER A O 1
ATOM 3705 N N . THR A 1 469 ? 7.933 10.919 -28.245 1.00 29.70 469 THR A N 1
ATOM 3706 C CA . THR A 1 469 ? 6.681 11.190 -28.940 1.00 29.70 469 THR A CA 1
ATOM 3707 C C . THR A 1 469 ? 7.038 11.732 -30.318 1.00 29.70 469 THR A C 1
ATOM 3709 O O . THR A 1 469 ? 7.488 12.865 -30.453 1.00 29.70 469 THR A O 1
ATOM 3712 N N . SER A 1 470 ? 6.914 10.877 -31.328 1.00 29.22 470 SER A N 1
ATOM 3713 C CA . SER A 1 470 ? 6.862 11.284 -32.722 1.00 29.22 470 SER A CA 1
ATOM 3714 C C . SER A 1 470 ? 5.400 11.543 -33.043 1.00 29.22 470 SER A C 1
ATOM 3716 O O . SER A 1 470 ? 4.640 10.610 -33.276 1.00 29.22 470 SER A O 1
ATOM 3718 N N . THR A 1 471 ? 5.035 12.818 -33.001 1.00 30.62 471 THR A N 1
ATOM 3719 C CA . THR A 1 471 ? 4.070 13.472 -33.893 1.00 30.62 471 THR A CA 1
ATOM 3720 C C . THR A 1 471 ? 4.403 14.945 -33.898 1.00 30.62 471 THR A C 1
ATOM 3722 O O . THR A 1 471 ? 4.444 15.511 -32.781 1.00 30.62 471 THR A O 1
#

Foldseek 3Di:
DDDDPLLVQLVVLLVCLVVLCVVCVVVVNPLVSPLSSVVSNLSSVCSNCPVQSSVCLCPDPQLVCLNCQQVVLSVCSVVVNRVSSVVSNVSSVCSSCLVCLLVVVVVLLPDPPSVVVCPPPVNVVVSCCSNPPDDPDDDDDDDDDDDDDDPDDDDPPDDFAAAFDDDDDDPPCVCVQLPPPFFDPLLLLLCVPCQVVLCVVPVPQWLLLSSVQSVLVCLVCVVPPPPDDDDPGGPVVSVPIGHPCVVQQPFPAQAEEEEQDDPDPPLVVVLVVLLVVLQVVNFVSQADPDDDDDDDDDDDDDDDDDDDDDPPPPRGGPPGRHYHYDDDDPVCNVQRHPDFLLSVQSRFWHKHKDFAADDDPPDDADPPAFQQADDPRMHIFTTGHWYWYCHPCCSPQVWTWTFARHADHHPGGHRFTDTDHSSCVSVVSCCVSPVVDDDDPPPDPHTDPVSVVVNRVVRPDDSDDDPPPDD

Mean predicted aligned error: 18.22 Å